Protein AF-A0A2C6E993-F1 (afdb_monomer)

Foldseek 3Di:
DDQPDQDDDDPQFQLLQSLLVSCVNRPHQKPVVPADPQLSQQSQVLHHSPPVNSCVRRHDDDDDDADDALQALGQFASADWAALVCLQPPLTDGPCRRGQLPQADPVVQFGTDQAAPVPRHGADSINLSSNQFGPPPVGRDHGDTHHHDPQSPDSLSSSLLLLQLCLVVVVSLHRYHYPDPPPDVVSSVVSCVCQQDLVNLLVVLLVLQQADAQLDASCLSCLSLVVSLVRRDDDTPNVVCSVCVQVDDHDDHPDHDDDFRKDFQVSCCVQQVHDLVLVQLCCVVVCKDWPDPPGDDRRIIITNRSLSVLLVVQDDDDQWDQLLVCPVVCLLLVHDSSLVSVCVVVVLFRWHAGHGNGPSRRIIGRPVSVNVSSVVSSVVCQAPKDFLVVLCVSQVDDSVVQVVCVVVVLWDDPPPDPDPRITRPNSSSVNSVVRCVVVPPDD

Solvent-accessible surface area (backbone atoms only — not comparable to full-atom values): 24948 Å² total; per-residue (Å²): 132,87,77,92,45,79,71,87,84,58,97,58,48,19,52,49,32,51,45,38,49,32,42,44,66,60,72,46,74,46,53,69,82,79,42,56,70,72,30,51,54,26,30,58,69,79,36,75,47,84,46,66,74,53,35,77,75,47,66,72,96,75,85,74,89,61,72,86,44,102,53,31,81,33,60,47,34,78,64,45,47,42,44,33,68,52,15,61,75,70,38,61,38,54,38,63,47,31,31,72,39,51,52,51,34,86,91,74,60,22,28,42,43,40,50,30,88,90,75,69,49,70,42,59,91,42,38,42,42,44,67,20,22,34,62,48,89,90,66,54,48,70,50,74,74,44,77,54,61,88,81,50,87,41,49,53,48,36,44,36,13,46,52,45,31,40,56,75,66,66,51,84,84,59,73,33,69,36,62,61,95,76,76,43,75,65,40,42,50,52,9,44,58,36,39,66,23,42,68,53,39,47,52,47,53,42,52,52,54,32,68,33,40,60,65,55,27,45,50,64,76,41,42,61,55,56,53,45,66,73,68,50,76,63,95,42,55,21,50,63,48,64,75,47,56,89,76,57,89,67,62,82,44,82,34,84,68,86,63,84,43,75,31,44,46,73,54,44,29,64,61,64,63,34,55,70,69,37,48,52,53,31,41,75,70,60,37,26,47,63,83,54,89,80,64,86,50,88,84,34,46,33,28,51,40,51,47,41,64,58,45,70,72,28,82,63,76,80,84,47,45,46,43,56,78,43,51,65,61,28,61,73,39,75,48,52,54,42,58,51,56,51,28,38,74,71,68,70,40,76,51,20,54,51,67,35,61,34,64,49,58,15,30,24,31,37,67,71,62,48,55,52,45,42,52,53,57,36,61,74,46,49,86,40,76,37,44,51,66,58,41,24,68,73,42,72,41,54,70,68,55,51,54,49,37,30,76,69,67,60,40,47,58,45,92,91,50,93,52,83,62,36,27,35,41,56,32,42,51,52,52,24,55,61,50,42,68,74,63,75,63,88,130

pLDDT: mean 86.46, std 10.72, range [33.06, 96.88]

Secondary structure (DSSP, 8-state):
---S--PPPPTTB-HHHHHHHHHHHTT-S-GGGT--HHHHHHHHTT---S-HHHHHHH-----PPPPPBTTBS-----S--B-HHHHHHH---BGGGGSTT--EETTTTEEPBSB-TTT-PBP-SSGGGGGTB-SSTTT-PBP-PEEPPTT-SSHHHHHHHHHHHHHHTTGGG--BSS--TT--HHHHHHHHHHHT-HHHHHHHHHHHHHHSBTTS-HHHHTHHHHHHHHH--S--THHHHHHTTTTS-PPPP-B-PPPP-EEEHHHHHHHHT--HHHHHHHHHTTSSEES-SS---TT-EEE-HHHHHHHTT----SS-EEGGGGHHHHHHTT--HHHHHHHHHTTSS-EEE---SSHHHHEEE-HHHHHHHHHHHHHHTTT-EEEHHHHHHHH---HHHHHHHHHTTSSPPPTT---TTEEEHHHHHHHHHHHHHHTT---

Sequence (443 aa):
MKFAVIPTVFSNESVIGHTLRLLKRNGFKHITHVLKQPEITRLIKWQKSKVDTLDNLTFKKAVTPQTPFPFWEKSLLTTVQVCPQCMEKNGYFHEEWQKPFIKHCEKHQCMLVSECLSCGEKLKFDIQLLANQCTNPKCGKSLSSKPLIVGLNDEERVFDCYLAAYVLNDLCESSAKYPSESINHNDLYIGLEFLGCEQKARAWLNKLVRNSNKYIPLNIVLANVLTLTKYLKCDWPALVVFKNMYEFEYPSTTNDLFKPIWLTIDKATSLLAIDLTGLELLLASKLVLSKTRNGLNNRSVINVSPIFEMLKQSSQIENMEPLAVFKQTMLYNDICIADILIGVLDGKLNVGYVTDNDLLSSLFVKPKQFKSFCSQIFGNKRDEVISIQKASQLTGLSHNSLMKLRKQGKLRIPAWTYNTGQVVYEDVLRIRVEHAFQLNLEF

Structure (mmCIF, N/CA/C/O backbone):
data_AF-A0A2C6E993-F1
#
_entry.id   AF-A0A2C6E993-F1
#
loop_
_atom_site.group_PDB
_atom_site.id
_atom_site.type_symbol
_atom_site.label_atom_id
_atom_site.label_alt_id
_atom_site.label_comp_id
_atom_site.label_asym_id
_atom_site.label_entity_id
_atom_site.label_seq_id
_atom_site.pdbx_PDB_ins_code
_atom_site.Cartn_x
_atom_site.Cartn_y
_atom_site.Cartn_z
_atom_site.occupancy
_atom_site.B_iso_or_equiv
_atom_site.auth_seq_id
_atom_site.auth_comp_id
_atom_site.auth_asym_id
_atom_site.auth_atom_id
_atom_site.pdbx_PDB_model_num
ATOM 1 N N . MET A 1 1 ? 9.403 -18.823 -39.759 1.00 68.56 1 MET A N 1
ATOM 2 C CA . MET A 1 1 ? 10.569 -17.917 -39.662 1.00 68.56 1 MET A CA 1
ATOM 3 C C . MET A 1 1 ? 11.810 -18.764 -39.391 1.00 68.56 1 MET A C 1
ATOM 5 O O . MET A 1 1 ? 11.699 -19.694 -38.606 1.00 68.56 1 MET A O 1
ATOM 9 N N . LYS A 1 2 ? 12.949 -18.524 -40.054 1.00 77.94 2 LYS A N 1
ATOM 10 C CA . LYS A 1 2 ? 14.211 -19.242 -39.788 1.00 77.94 2 LYS A CA 1
ATOM 11 C C . LYS A 1 2 ? 15.310 -18.221 -39.498 1.00 77.94 2 LYS A C 1
ATOM 13 O O . LYS A 1 2 ? 15.407 -17.230 -40.214 1.00 77.94 2 LYS A O 1
ATOM 18 N N . PHE A 1 3 ? 16.099 -18.461 -38.455 1.00 85.56 3 PHE A N 1
ATOM 19 C CA . PHE A 1 3 ? 17.246 -17.632 -38.086 1.00 85.56 3 PHE A CA 1
ATOM 20 C C . PHE A 1 3 ? 18.522 -18.363 -38.497 1.00 85.56 3 PHE A C 1
ATOM 22 O O . PHE A 1 3 ? 18.743 -19.488 -38.059 1.00 85.56 3 PHE A O 1
ATOM 29 N N . ALA A 1 4 ? 19.327 -17.747 -39.361 1.00 87.50 4 ALA A N 1
ATOM 30 C CA . ALA A 1 4 ? 20.564 -18.332 -39.872 1.00 87.50 4 ALA A CA 1
ATOM 31 C C . ALA A 1 4 ? 21.709 -18.236 -38.854 1.00 87.50 4 ALA A C 1
ATOM 33 O O . ALA A 1 4 ? 22.572 -19.107 -38.804 1.00 87.50 4 ALA A O 1
ATOM 34 N N . VAL A 1 5 ? 21.705 -17.185 -38.030 1.00 90.44 5 VAL A N 1
ATOM 35 C CA . VAL A 1 5 ? 22.740 -16.933 -37.022 1.00 90.44 5 VAL A CA 1
ATOM 36 C C . VAL A 1 5 ? 22.097 -16.868 -35.645 1.00 90.44 5 VAL A C 1
ATOM 38 O O . VAL A 1 5 ? 21.206 -16.052 -35.419 1.00 90.44 5 VAL A O 1
ATOM 41 N N . ILE A 1 6 ? 22.570 -17.692 -34.712 1.00 90.81 6 ILE A N 1
ATOM 42 C CA . ILE A 1 6 ? 22.106 -17.707 -33.319 1.00 90.81 6 ILE A CA 1
ATOM 43 C C . ILE A 1 6 ? 23.248 -17.170 -32.444 1.00 90.81 6 ILE A C 1
ATOM 45 O O . ILE A 1 6 ? 24.306 -17.799 -32.386 1.00 90.81 6 ILE A O 1
ATOM 49 N N . PRO A 1 7 ? 23.102 -15.993 -31.805 1.00 91.12 7 PRO A N 1
ATOM 50 C CA . PRO A 1 7 ? 24.141 -15.459 -30.936 1.00 91.12 7 PRO A CA 1
ATOM 51 C C . PRO A 1 7 ? 24.271 -16.293 -29.659 1.00 91.12 7 PRO A C 1
ATOM 53 O O . PRO A 1 7 ? 23.304 -16.873 -29.173 1.00 91.12 7 PRO A O 1
ATOM 56 N N . THR A 1 8 ? 25.463 -16.297 -29.066 1.00 89.50 8 THR A N 1
ATOM 57 C CA . THR A 1 8 ? 25.669 -16.866 -27.733 1.00 89.50 8 THR A CA 1
ATOM 58 C C . THR A 1 8 ? 24.914 -16.051 -26.678 1.00 89.50 8 THR A C 1
ATOM 60 O O . THR A 1 8 ? 24.920 -14.811 -26.699 1.00 89.50 8 THR A O 1
ATOM 63 N N . VAL A 1 9 ? 24.247 -16.764 -25.769 1.00 87.69 9 VAL A N 1
ATOM 64 C CA . VAL A 1 9 ? 23.510 -16.198 -24.629 1.00 87.69 9 VAL A CA 1
ATOM 65 C C . VAL A 1 9 ? 24.506 -15.835 -23.530 1.00 87.69 9 VAL A C 1
ATOM 67 O O . VAL A 1 9 ? 25.331 -16.674 -23.163 1.00 87.69 9 VAL A O 1
ATOM 70 N N . PHE A 1 10 ? 24.423 -14.620 -22.986 1.00 89.00 10 PHE A N 1
ATOM 71 C CA . PHE A 1 10 ? 25.166 -14.277 -21.768 1.00 89.00 10 PHE A CA 1
ATOM 72 C C . PHE A 1 10 ? 24.365 -14.666 -20.520 1.00 89.00 10 PHE A C 1
ATOM 74 O O . PHE A 1 10 ? 23.137 -14.626 -20.528 1.00 89.00 10 PHE A O 1
ATOM 81 N N . SER A 1 11 ? 25.047 -15.035 -19.435 1.00 88.06 11 SER A N 1
ATOM 82 C CA . SER A 1 11 ? 24.403 -15.541 -18.210 1.00 88.06 11 SER A CA 1
ATOM 83 C C . SER A 1 11 ? 23.460 -14.542 -17.534 1.00 88.06 11 SER A C 1
ATOM 85 O O . SER A 1 11 ? 22.516 -14.952 -16.872 1.00 88.06 11 SER A O 1
ATOM 87 N N . ASN A 1 12 ? 23.705 -13.246 -17.708 1.00 89.69 12 ASN A N 1
ATOM 88 C CA . ASN A 1 12 ? 22.942 -12.139 -17.135 1.00 89.69 12 ASN A CA 1
ATOM 89 C C . ASN A 1 12 ? 22.122 -11.373 -18.190 1.00 89.69 12 ASN A C 1
ATOM 91 O O . ASN A 1 12 ? 21.697 -10.249 -17.931 1.00 89.69 12 ASN A O 1
ATOM 95 N N . GLU A 1 13 ? 21.950 -11.917 -19.396 1.00 90.88 13 GLU A N 1
ATOM 96 C CA . GLU A 1 13 ? 21.232 -11.254 -20.486 1.00 90.88 13 GLU A CA 1
ATOM 97 C C . GLU A 1 13 ? 19.714 -11.442 -20.372 1.00 90.88 13 GLU A C 1
ATOM 99 O O . GLU A 1 13 ? 19.217 -12.550 -20.195 1.00 90.88 13 GLU A O 1
ATOM 104 N N . SER A 1 14 ? 18.965 -10.351 -20.537 1.00 90.75 14 SER A N 1
ATOM 105 C CA . SER A 1 14 ? 17.498 -10.390 -20.573 1.00 90.75 14 SER A CA 1
ATOM 106 C C . SER A 1 14 ? 16.968 -11.112 -21.818 1.00 90.75 14 SER A C 1
ATOM 108 O O . SER A 1 14 ? 17.538 -11.009 -22.907 1.00 90.75 14 SER A O 1
ATOM 110 N N . VAL A 1 15 ? 15.793 -11.742 -21.709 1.00 91.31 15 VAL A N 1
ATOM 111 C CA . VAL A 1 15 ? 15.107 -12.393 -22.846 1.00 91.31 15 VAL A CA 1
ATOM 112 C C . VAL A 1 15 ? 14.881 -11.423 -24.015 1.00 91.31 15 VAL A C 1
ATOM 114 O O . VAL A 1 15 ? 15.115 -11.766 -25.180 1.00 91.31 15 VAL A O 1
ATOM 117 N N . ILE A 1 16 ? 14.449 -10.191 -23.722 1.00 92.81 16 ILE A N 1
ATOM 118 C CA . ILE A 1 16 ? 14.251 -9.158 -24.747 1.00 92.81 16 ILE A CA 1
ATOM 119 C C . ILE A 1 16 ? 15.588 -8.708 -25.356 1.00 92.81 16 ILE A C 1
ATOM 121 O O . ILE A 1 16 ? 15.677 -8.556 -26.571 1.00 92.81 16 ILE A O 1
ATOM 125 N N . GLY A 1 17 ? 16.652 -8.587 -24.557 1.00 93.94 1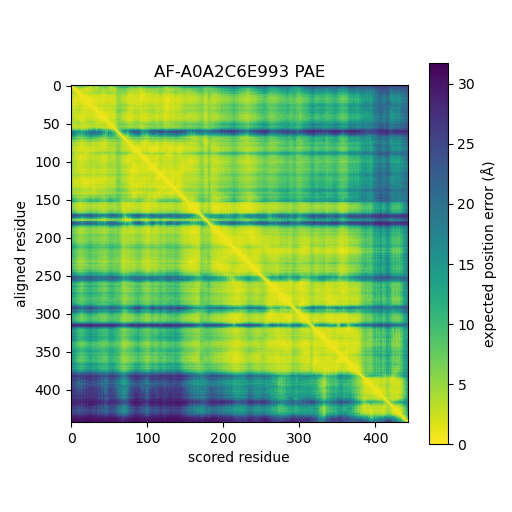7 GLY A N 1
ATOM 126 C CA . GLY A 1 17 ? 18.005 -8.282 -25.028 1.00 93.94 17 GLY A CA 1
ATOM 127 C C . GLY A 1 17 ? 18.559 -9.331 -25.984 1.00 93.94 17 GLY A C 1
ATOM 128 O O . GLY A 1 17 ? 19.023 -8.993 -27.076 1.00 93.94 17 GLY A O 1
ATOM 129 N N . HIS A 1 18 ? 18.430 -10.603 -25.606 1.00 93.75 18 HIS A N 1
ATOM 130 C CA . HIS A 1 18 ? 18.843 -11.722 -26.441 1.00 93.75 18 HIS A CA 1
ATOM 131 C C . HIS A 1 18 ? 18.059 -11.754 -27.759 1.00 93.75 18 HIS A C 1
ATOM 133 O O . HIS A 1 18 ? 18.640 -11.912 -28.834 1.00 93.75 18 HIS A O 1
ATOM 139 N N . THR A 1 19 ? 16.746 -11.502 -27.691 1.00 94.38 19 THR A N 1
ATOM 140 C CA . THR A 1 19 ? 15.888 -11.362 -28.877 1.00 94.38 19 THR A CA 1
ATOM 141 C C . THR A 1 19 ? 16.405 -10.259 -29.802 1.00 94.38 19 THR A C 1
ATOM 143 O O . THR A 1 19 ? 16.597 -10.502 -30.990 1.00 94.38 19 THR A O 1
ATOM 146 N N . LEU A 1 20 ? 16.708 -9.065 -29.281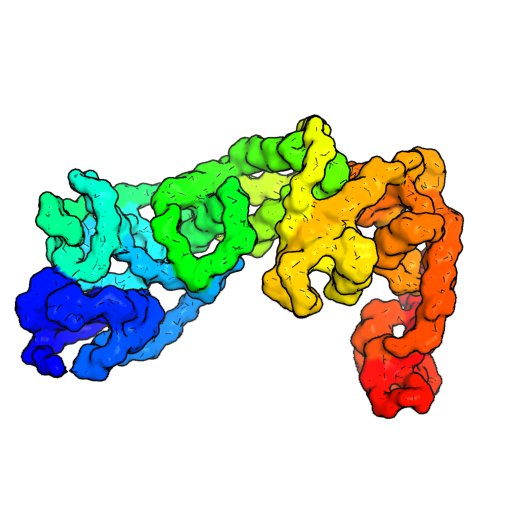 1.00 95.56 20 LEU A N 1
ATOM 147 C CA . LEU A 1 20 ? 17.242 -7.963 -30.090 1.00 95.56 20 LEU A CA 1
ATOM 148 C C . LEU A 1 20 ? 18.570 -8.334 -30.768 1.00 95.56 20 LEU A C 1
ATOM 150 O O . LEU A 1 20 ? 18.757 -8.030 -31.948 1.00 95.56 20 LEU A O 1
ATOM 154 N N . ARG A 1 21 ? 19.484 -9.019 -30.064 1.00 95.31 21 ARG A N 1
ATOM 155 C CA . ARG A 1 21 ? 20.759 -9.478 -30.647 1.00 95.31 21 ARG A CA 1
ATOM 156 C C . ARG A 1 21 ? 20.551 -10.527 -31.730 1.00 95.31 21 ARG A C 1
ATOM 158 O O . ARG A 1 21 ? 21.212 -10.446 -32.766 1.00 95.31 21 ARG A O 1
ATOM 165 N N . LEU A 1 22 ? 19.633 -11.469 -31.520 1.00 95.00 22 LEU A N 1
ATOM 166 C CA . LEU A 1 22 ? 19.253 -12.463 -32.521 1.00 95.00 22 LEU A CA 1
ATOM 167 C C . LEU A 1 22 ? 18.735 -11.773 -33.786 1.00 95.00 22 LEU A C 1
ATOM 169 O O . LEU A 1 22 ? 19.226 -12.050 -34.879 1.00 95.00 22 LEU A O 1
ATOM 173 N N . LEU A 1 23 ? 17.810 -10.819 -33.650 1.00 95.00 23 LEU A N 1
ATOM 174 C CA . LEU A 1 23 ? 17.273 -10.081 -34.794 1.00 95.00 23 LEU A CA 1
ATOM 175 C C . LEU A 1 23 ? 18.363 -9.268 -35.514 1.00 95.00 23 LEU A C 1
ATOM 177 O O . LEU A 1 23 ? 18.495 -9.368 -36.734 1.00 95.00 23 LEU A O 1
ATOM 181 N N . LYS A 1 24 ? 19.208 -8.542 -34.771 1.00 95.19 24 LYS A N 1
ATOM 182 C CA . LYS A 1 24 ? 20.329 -7.766 -35.332 1.00 95.19 24 LYS A CA 1
ATOM 183 C C . LYS A 1 24 ? 21.285 -8.644 -36.143 1.00 95.19 24 LYS A C 1
ATOM 185 O O . LYS A 1 24 ? 21.674 -8.280 -37.248 1.00 95.19 24 LYS A O 1
ATOM 190 N N . ARG A 1 25 ? 21.654 -9.818 -35.616 1.00 94.69 25 ARG A N 1
ATOM 191 C CA . ARG A 1 25 ? 22.563 -10.771 -36.284 1.00 94.69 25 ARG A CA 1
ATOM 192 C C . ARG A 1 25 ? 21.974 -11.390 -37.549 1.00 94.69 25 ARG A C 1
ATOM 194 O O . ARG A 1 25 ? 22.737 -11.833 -38.398 1.00 94.69 25 ARG A O 1
ATOM 201 N N . ASN A 1 26 ? 20.652 -11.381 -37.688 1.00 94.62 26 ASN A N 1
ATOM 202 C CA . ASN A 1 26 ? 19.947 -11.844 -38.881 1.00 94.62 26 ASN A CA 1
ATOM 203 C C . ASN A 1 26 ? 19.527 -10.686 -39.810 1.00 94.62 26 ASN A C 1
ATOM 205 O O . ASN A 1 26 ? 18.666 -10.868 -40.664 1.00 94.62 26 ASN A O 1
ATOM 209 N N . GLY A 1 27 ? 20.129 -9.498 -39.659 1.00 94.38 27 GLY A N 1
ATOM 210 C CA . GLY A 1 27 ? 19.990 -8.385 -40.606 1.00 94.38 27 GLY A CA 1
ATOM 211 C C . GLY A 1 27 ? 18.765 -7.489 -40.401 1.00 94.38 27 GLY A C 1
ATOM 212 O O . GLY A 1 27 ? 18.544 -6.568 -41.189 1.00 94.38 27 GLY A O 1
ATOM 213 N N . PHE A 1 28 ? 17.973 -7.703 -39.349 1.00 94.69 28 PHE A N 1
ATOM 214 C CA . PHE A 1 28 ? 16.845 -6.823 -39.048 1.00 94.69 28 PHE A CA 1
ATOM 215 C C . PHE A 1 28 ? 17.328 -5.496 -38.444 1.00 94.69 28 PHE A C 1
ATOM 217 O O . PHE A 1 28 ? 18.226 -5.470 -37.603 1.00 94.69 28 PHE A O 1
ATOM 224 N N . LYS A 1 29 ? 16.708 -4.385 -38.866 1.00 91.94 29 LYS A N 1
ATOM 225 C CA . LYS A 1 29 ? 17.006 -3.029 -38.361 1.00 91.94 29 LYS A CA 1
ATOM 226 C C . LYS A 1 29 ? 16.151 -2.618 -37.165 1.00 91.94 29 LYS A C 1
ATOM 228 O O . LYS A 1 29 ? 16.607 -1.818 -36.358 1.00 91.94 29 LYS A O 1
ATOM 233 N N . HIS A 1 30 ? 14.939 -3.159 -37.068 1.00 93.88 30 HIS A N 1
ATOM 234 C CA . HIS A 1 30 ? 14.008 -2.891 -35.978 1.00 93.88 30 HIS A CA 1
ATOM 235 C C . HIS A 1 30 ? 13.368 -4.185 -35.490 1.00 93.88 30 HIS A C 1
ATOM 237 O O . HIS A 1 30 ? 13.096 -5.084 -36.290 1.00 93.88 30 HIS A O 1
ATOM 243 N N . ILE A 1 31 ? 13.060 -4.262 -34.195 1.00 94.50 31 ILE A N 1
ATOM 244 C CA . ILE A 1 31 ? 12.304 -5.391 -33.629 1.00 94.50 31 ILE A CA 1
ATOM 245 C C . ILE A 1 31 ? 10.915 -5.526 -34.270 1.00 94.50 31 ILE A C 1
ATOM 247 O O . ILE A 1 31 ? 10.427 -6.634 -34.494 1.00 94.50 31 ILE A O 1
ATOM 251 N N . THR A 1 32 ? 10.307 -4.397 -34.633 1.00 94.38 32 THR A N 1
ATOM 252 C CA . THR A 1 32 ? 8.964 -4.321 -35.221 1.00 94.38 32 THR A CA 1
ATOM 253 C C . THR A 1 32 ? 8.887 -4.851 -36.649 1.00 94.38 32 THR A C 1
ATOM 255 O O . THR A 1 32 ? 7.791 -5.100 -37.139 1.00 94.38 32 THR A O 1
ATOM 258 N N . HIS A 1 33 ? 10.027 -5.079 -37.313 1.00 93.06 33 HIS A N 1
ATOM 259 C CA . HIS A 1 33 ? 10.059 -5.781 -38.601 1.00 93.06 33 HIS A CA 1
ATOM 260 C C . HIS A 1 33 ? 9.681 -7.260 -38.472 1.00 93.06 33 HIS A C 1
ATOM 262 O O . HIS A 1 33 ? 9.349 -7.896 -39.468 1.00 93.06 33 HIS A O 1
ATOM 268 N N . VAL A 1 34 ? 9.771 -7.812 -37.260 1.00 91.19 34 VAL A N 1
ATOM 269 C CA . VAL A 1 34 ? 9.523 -9.227 -36.980 1.00 91.19 34 VAL A CA 1
ATOM 270 C C . VAL A 1 34 ? 8.356 -9.410 -36.021 1.00 91.19 34 VAL A C 1
ATOM 272 O O . VAL A 1 34 ? 7.532 -10.293 -36.239 1.00 91.19 34 VAL A O 1
ATOM 275 N N . LEU A 1 35 ? 8.301 -8.605 -34.959 1.00 93.88 35 LEU A N 1
ATOM 276 C CA . LEU A 1 35 ? 7.354 -8.780 -33.862 1.00 93.88 35 LEU A CA 1
ATOM 277 C C . LEU A 1 35 ? 6.367 -7.620 -33.775 1.00 93.88 35 LEU A C 1
ATOM 279 O O . LEU A 1 35 ? 6.735 -6.448 -33.842 1.00 93.88 35 LEU A O 1
ATOM 283 N N . LYS A 1 36 ? 5.099 -7.942 -33.537 1.00 94.44 36 LYS A N 1
ATOM 284 C CA . LYS A 1 36 ? 4.054 -6.965 -33.221 1.00 94.44 36 LYS A CA 1
ATOM 285 C C . LYS A 1 36 ? 4.166 -6.529 -31.759 1.00 94.44 36 LYS A C 1
ATOM 287 O O . LYS A 1 36 ? 4.642 -7.268 -30.899 1.00 94.44 36 LYS A O 1
ATOM 292 N N . GLN A 1 37 ? 3.634 -5.351 -31.436 1.00 93.38 37 GLN A N 1
ATOM 293 C CA . GLN A 1 37 ? 3.688 -4.810 -30.069 1.00 93.38 37 GLN A CA 1
ATOM 294 C C . GLN A 1 37 ? 3.175 -5.752 -28.959 1.00 93.38 37 GLN A C 1
ATOM 296 O O . GLN A 1 37 ? 3.811 -5.814 -27.903 1.00 93.38 37 GLN A O 1
ATOM 301 N N . PRO A 1 38 ? 2.095 -6.539 -29.153 1.00 94.06 38 PRO A N 1
ATOM 302 C CA . PRO A 1 38 ? 1.668 -7.514 -28.149 1.00 94.06 38 PRO A CA 1
ATOM 303 C C . PRO A 1 38 ? 2.711 -8.606 -27.873 1.00 94.06 38 PRO A C 1
ATOM 305 O O . PRO A 1 38 ? 2.856 -9.038 -26.732 1.00 94.06 38 PRO A O 1
ATOM 308 N N . GLU A 1 39 ? 3.452 -9.040 -28.892 1.00 94.31 39 GLU A N 1
ATOM 309 C CA . GLU A 1 39 ? 4.490 -10.074 -28.786 1.00 94.31 39 GLU A CA 1
ATOM 310 C C . GLU A 1 39 ? 5.719 -9.514 -28.060 1.00 94.31 39 GLU A C 1
ATOM 312 O O . GLU A 1 39 ? 6.221 -10.134 -27.122 1.00 94.31 39 GLU A O 1
ATOM 317 N N . ILE A 1 40 ? 6.122 -8.285 -28.403 1.00 93.56 40 ILE A N 1
ATOM 318 C CA . ILE A 1 40 ? 7.188 -7.542 -27.714 1.00 93.56 40 ILE A CA 1
ATOM 319 C C . ILE A 1 40 ? 6.838 -7.366 -26.230 1.00 93.56 40 ILE A C 1
ATOM 321 O O . ILE A 1 40 ? 7.635 -7.687 -25.350 1.00 93.56 40 ILE A O 1
ATOM 325 N N . THR A 1 41 ? 5.612 -6.928 -25.936 1.00 92.19 41 THR A N 1
ATOM 326 C CA . THR A 1 41 ? 5.123 -6.736 -24.562 1.00 92.19 41 THR A CA 1
ATOM 327 C C . THR A 1 41 ? 5.168 -8.033 -23.753 1.00 92.19 41 THR A C 1
ATOM 329 O O . THR A 1 41 ? 5.458 -8.005 -22.557 1.00 92.19 41 THR A O 1
ATOM 332 N N . ARG A 1 42 ? 4.885 -9.181 -24.381 1.00 91.94 42 ARG A N 1
ATOM 333 C CA . ARG A 1 42 ? 4.982 -10.492 -23.725 1.00 91.94 42 ARG A CA 1
ATOM 334 C C . ARG A 1 42 ? 6.427 -10.831 -23.378 1.00 91.94 42 ARG A C 1
ATOM 336 O O . ARG A 1 42 ? 6.675 -11.189 -22.230 1.00 91.94 42 ARG A O 1
ATOM 343 N N . LEU A 1 43 ? 7.363 -10.634 -24.306 1.00 91.38 43 LEU A N 1
ATOM 344 C CA . LEU A 1 43 ? 8.790 -10.865 -24.055 1.00 91.38 43 LEU A CA 1
ATOM 345 C C . LEU A 1 43 ? 9.321 -9.990 -22.914 1.00 91.38 43 LEU A C 1
ATOM 347 O O . LEU A 1 43 ? 9.970 -10.501 -22.004 1.00 91.38 43 LEU A O 1
ATOM 351 N N . ILE A 1 44 ? 8.970 -8.699 -22.905 1.00 90.88 44 ILE A N 1
ATOM 352 C CA . ILE A 1 44 ? 9.313 -7.769 -21.816 1.00 90.88 44 ILE A CA 1
ATOM 353 C C . ILE A 1 44 ? 8.784 -8.284 -20.470 1.00 90.88 44 ILE A C 1
ATOM 355 O O . ILE A 1 44 ? 9.477 -8.200 -19.461 1.00 90.88 44 ILE A O 1
ATOM 359 N N . LYS A 1 45 ? 7.575 -8.863 -20.458 1.00 88.81 45 LYS A N 1
ATOM 360 C CA . LYS A 1 45 ? 6.915 -9.435 -19.271 1.00 88.81 45 LYS A CA 1
ATOM 361 C C . LYS A 1 45 ? 7.383 -10.851 -18.910 1.00 88.81 45 LYS A C 1
ATOM 363 O O . LYS A 1 45 ? 6.706 -11.514 -18.121 1.00 88.81 45 LYS A O 1
ATOM 368 N N . TRP A 1 46 ? 8.483 -11.317 -19.502 1.00 87.25 46 TRP A N 1
ATOM 369 C CA . TRP A 1 46 ? 9.028 -12.671 -19.343 1.00 87.25 46 TRP A CA 1
ATOM 370 C C . TRP A 1 46 ? 8.014 -13.764 -19.693 1.00 87.25 46 TRP A C 1
ATOM 372 O O . TRP A 1 46 ? 7.873 -14.784 -19.020 1.00 87.25 46 TRP A O 1
ATOM 382 N N . GLN A 1 47 ? 7.269 -13.538 -20.771 1.00 89.12 47 GLN A N 1
ATOM 383 C CA . GLN A 1 47 ? 6.326 -14.490 -21.340 1.00 89.12 47 GLN A CA 1
ATOM 384 C C . GLN A 1 47 ? 6.750 -14.842 -22.761 1.00 89.12 47 GLN A C 1
ATOM 386 O O . GLN A 1 47 ? 7.229 -13.992 -23.508 1.00 89.12 47 GLN A O 1
ATOM 391 N N . LYS A 1 48 ? 6.488 -16.090 -23.154 1.00 90.06 48 LYS A N 1
ATOM 392 C CA . LYS A 1 48 ? 6.618 -16.553 -24.539 1.00 90.06 48 LYS A CA 1
ATOM 393 C C . LYS A 1 48 ? 5.901 -15.608 -25.504 1.00 90.06 48 LYS A C 1
ATOM 395 O O . LYS A 1 48 ? 4.733 -15.273 -25.264 1.00 90.06 48 LYS A O 1
ATOM 400 N N . SER A 1 49 ? 6.571 -15.211 -26.580 1.00 88.50 49 SER A N 1
ATOM 401 C CA . SER A 1 49 ? 6.060 -14.299 -27.609 1.00 88.50 49 SER A CA 1
ATOM 402 C C . SER A 1 49 ? 4.853 -14.854 -28.368 1.00 88.50 49 SER A C 1
ATOM 404 O O . SER A 1 49 ? 4.052 -14.054 -28.842 1.00 88.50 49 SER A O 1
ATOM 406 N N . LYS A 1 50 ? 4.664 -16.187 -28.383 1.00 88.62 50 LYS A N 1
ATOM 407 C CA . LYS A 1 50 ? 3.755 -16.950 -29.270 1.00 88.62 50 LYS A CA 1
ATOM 408 C C . LYS A 1 50 ? 4.301 -17.152 -30.687 1.00 88.62 50 LYS A C 1
ATOM 410 O O . LYS A 1 50 ? 3.565 -17.583 -31.570 1.00 88.62 50 LYS A O 1
ATOM 415 N N . VAL A 1 51 ? 5.580 -16.862 -30.901 1.00 88.50 51 VAL A N 1
ATOM 416 C CA . VAL A 1 51 ? 6.298 -17.211 -32.125 1.00 88.50 51 VAL A CA 1
ATOM 417 C C . VAL A 1 51 ? 7.218 -18.378 -31.781 1.00 88.50 51 VAL A C 1
ATOM 419 O O . VAL A 1 51 ? 8.331 -18.170 -31.306 1.00 88.50 51 VAL A O 1
ATOM 422 N N . ASP A 1 52 ? 6.758 -19.610 -32.008 1.00 86.56 52 ASP A N 1
ATOM 423 C CA . ASP A 1 52 ? 7.430 -20.829 -31.520 1.00 86.56 52 ASP A CA 1
ATOM 424 C C . ASP A 1 52 ? 8.906 -20.915 -31.931 1.00 86.56 52 ASP A C 1
ATOM 426 O O . ASP A 1 52 ? 9.772 -21.258 -31.127 1.00 86.56 52 ASP A O 1
ATOM 430 N N . THR A 1 53 ? 9.224 -20.530 -33.171 1.00 85.81 53 THR A N 1
ATOM 431 C CA . THR A 1 53 ? 10.605 -20.528 -33.678 1.00 85.81 53 THR A CA 1
ATOM 432 C C . THR A 1 53 ? 11.518 -19.564 -32.925 1.00 85.81 53 THR A C 1
ATOM 434 O O . THR A 1 53 ? 12.716 -19.806 -32.849 1.00 85.81 53 THR A O 1
ATOM 437 N N . LE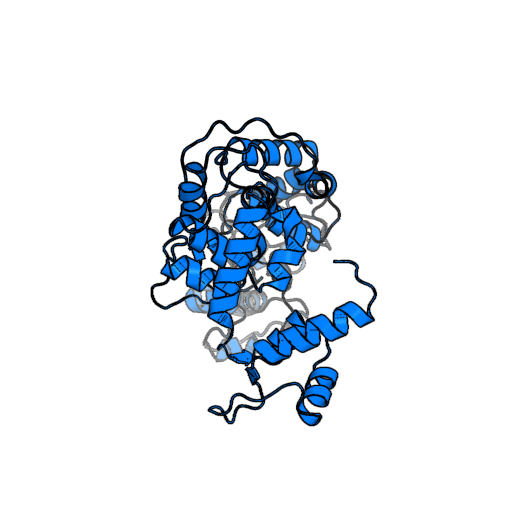U A 1 54 ? 10.972 -18.465 -32.399 1.00 87.31 54 LEU A N 1
ATOM 438 C CA . LEU A 1 54 ? 11.710 -17.512 -31.575 1.00 87.31 54 LEU A CA 1
ATOM 439 C C . LEU A 1 54 ? 11.787 -18.002 -30.127 1.00 87.31 54 LEU A C 1
ATOM 441 O O . LEU A 1 54 ? 12.870 -18.030 -29.549 1.00 87.31 54 LEU A O 1
ATOM 445 N N . ASP A 1 55 ? 10.654 -18.421 -29.563 1.00 87.12 55 ASP A N 1
ATOM 446 C CA . ASP A 1 55 ? 10.550 -18.826 -28.159 1.00 87.12 55 ASP A CA 1
ATOM 447 C C . ASP A 1 55 ? 11.467 -20.017 -27.835 1.00 87.12 55 ASP A C 1
ATOM 449 O O . ASP A 1 55 ? 12.056 -20.058 -26.757 1.00 87.12 55 ASP A O 1
ATOM 453 N N . ASN A 1 56 ? 11.658 -20.942 -28.781 1.00 85.94 56 ASN A N 1
ATOM 454 C CA . ASN A 1 56 ? 12.583 -22.070 -28.631 1.00 85.94 56 ASN A CA 1
ATOM 455 C C . ASN A 1 56 ? 14.064 -21.653 -28.564 1.00 85.94 56 ASN A C 1
ATOM 457 O O . ASN A 1 56 ? 14.884 -22.410 -28.051 1.00 85.94 56 ASN A O 1
ATOM 461 N N . LEU A 1 57 ? 14.415 -20.473 -29.083 1.00 84.00 57 LEU A N 1
ATOM 462 C CA . LEU A 1 57 ? 15.789 -19.965 -29.104 1.00 84.00 57 LEU A CA 1
ATOM 463 C C . LEU A 1 57 ? 16.081 -19.026 -27.933 1.00 84.00 57 LEU A C 1
ATOM 465 O O . LEU A 1 57 ? 17.200 -19.009 -27.428 1.00 84.00 57 LEU A O 1
ATOM 469 N N . THR A 1 58 ? 15.094 -18.234 -27.513 1.00 78.62 58 THR A N 1
ATOM 470 C CA . THR A 1 58 ? 15.311 -17.128 -26.570 1.00 78.62 58 THR A CA 1
ATOM 471 C C . THR A 1 58 ? 14.825 -17.415 -25.155 1.00 78.62 58 THR A C 1
ATOM 473 O O . THR A 1 58 ? 15.301 -16.786 -24.211 1.00 78.62 58 THR A O 1
ATOM 476 N N . PHE A 1 59 ? 13.889 -18.349 -24.971 1.00 74.44 59 PHE A N 1
ATOM 477 C CA . PHE A 1 59 ? 13.212 -18.520 -23.692 1.00 74.44 59 PHE A CA 1
ATOM 478 C C . PHE A 1 59 ? 13.812 -19.668 -22.870 1.00 74.44 59 PHE A C 1
ATOM 480 O O . PHE A 1 59 ? 13.519 -20.841 -23.097 1.00 74.44 59 PHE A O 1
ATOM 487 N N . LYS A 1 60 ? 14.590 -19.329 -21.836 1.00 67.88 60 LYS A N 1
ATOM 488 C CA . LYS A 1 60 ? 14.924 -20.238 -20.727 1.00 67.88 60 LYS A CA 1
ATOM 489 C C . LYS A 1 60 ? 14.232 -19.727 -19.465 1.00 67.88 60 LYS A C 1
ATOM 491 O O . LYS A 1 60 ? 14.330 -18.549 -19.141 1.00 67.88 60 LYS A O 1
ATOM 496 N N . LYS A 1 61 ? 13.481 -20.590 -18.773 1.00 54.19 61 LYS A N 1
ATOM 497 C CA . LYS A 1 61 ? 12.710 -20.205 -17.580 1.00 54.19 61 LYS A CA 1
ATOM 498 C C . LYS A 1 61 ? 13.658 -20.002 -16.392 1.00 54.19 61 LYS A C 1
ATOM 500 O O . LYS A 1 61 ? 13.891 -20.941 -15.641 1.00 54.19 61 LYS A O 1
ATOM 505 N N . ALA A 1 62 ? 14.173 -18.791 -16.210 1.00 55.69 62 ALA A N 1
ATOM 506 C CA . ALA A 1 62 ? 14.723 -18.359 -14.931 1.00 55.69 62 ALA A CA 1
ATOM 507 C C . ALA A 1 62 ? 13.590 -17.706 -14.126 1.00 55.69 62 ALA A C 1
ATOM 509 O O . ALA A 1 62 ? 12.970 -16.741 -14.570 1.00 55.69 62 ALA A O 1
ATOM 510 N N . VAL A 1 63 ? 13.242 -18.288 -12.977 1.00 55.84 63 VAL A N 1
ATOM 511 C CA . VAL A 1 63 ? 12.337 -17.646 -12.016 1.00 55.84 63 VAL A CA 1
ATOM 512 C C . VAL A 1 63 ? 13.221 -16.934 -11.009 1.00 55.84 63 VAL A C 1
ATOM 514 O O . VAL A 1 63 ? 13.690 -17.548 -10.056 1.00 55.84 63 VAL A O 1
ATOM 517 N N . THR A 1 64 ? 13.473 -15.651 -11.235 1.00 57.78 64 THR A N 1
ATOM 518 C CA . THR A 1 64 ? 14.164 -14.823 -10.245 1.00 57.78 64 THR A CA 1
ATOM 519 C C . THR A 1 64 ? 13.139 -14.384 -9.193 1.00 57.78 64 THR A C 1
ATOM 521 O O . THR A 1 64 ? 12.083 -13.861 -9.573 1.00 57.78 64 THR A O 1
ATOM 524 N N . PRO A 1 65 ? 13.392 -14.594 -7.887 1.00 57.62 65 PRO A N 1
ATOM 525 C CA . PRO A 1 65 ? 12.542 -14.058 -6.832 1.00 57.62 65 PRO A CA 1
ATOM 526 C C . PRO A 1 65 ? 12.437 -12.542 -6.996 1.00 57.62 65 PRO A C 1
ATOM 528 O O . PRO A 1 65 ? 13.450 -11.852 -7.104 1.00 57.62 65 PRO A O 1
ATOM 531 N N . GLN A 1 66 ? 11.215 -12.025 -7.055 1.00 66.50 66 GLN A N 1
ATOM 532 C CA . GLN A 1 66 ? 10.988 -10.587 -7.095 1.00 66.50 66 GLN A CA 1
ATOM 533 C C . GLN A 1 66 ? 10.660 -10.096 -5.694 1.00 66.50 66 GLN A C 1
ATOM 535 O O . GLN A 1 66 ? 9.781 -10.648 -5.035 1.00 66.50 66 GLN A O 1
ATOM 540 N N . THR A 1 67 ? 11.349 -9.043 -5.262 1.00 68.19 67 THR A N 1
ATOM 541 C CA . THR A 1 67 ? 11.031 -8.339 -4.022 1.00 68.19 67 THR A CA 1
ATOM 542 C C . THR A 1 67 ? 9.598 -7.812 -4.116 1.00 68.19 67 THR A C 1
ATOM 544 O O . THR A 1 67 ? 9.324 -7.001 -5.010 1.00 68.19 67 THR A O 1
ATOM 547 N N . PRO A 1 68 ? 8.670 -8.263 -3.255 1.00 73.69 68 PRO A N 1
ATOM 548 C CA . PRO A 1 68 ? 7.297 -7.785 -3.288 1.00 73.69 68 PRO A CA 1
ATOM 549 C C . PRO A 1 68 ? 7.271 -6.297 -2.934 1.00 73.69 68 PRO A C 1
ATOM 551 O O . PRO A 1 68 ? 7.936 -5.863 -1.994 1.00 73.69 68 PRO A O 1
ATOM 554 N N . PHE A 1 69 ? 6.510 -5.518 -3.697 1.00 80.19 69 PHE A N 1
ATOM 555 C CA . PHE A 1 69 ? 6.266 -4.106 -3.424 1.00 80.19 69 PHE A CA 1
ATOM 556 C C . PHE A 1 69 ? 4.787 -3.932 -3.067 1.00 80.19 69 PHE A C 1
ATOM 558 O O . PHE A 1 69 ? 3.952 -4.454 -3.807 1.00 80.19 69 PHE A O 1
ATOM 565 N N . PRO A 1 70 ? 4.424 -3.204 -1.993 1.00 75.38 70 PRO A N 1
ATOM 566 C CA . PRO A 1 70 ? 3.034 -3.125 -1.526 1.00 75.38 70 PRO A CA 1
ATOM 567 C C . PRO A 1 70 ? 2.027 -2.641 -2.579 1.00 75.38 70 PRO A C 1
ATOM 569 O O . PRO A 1 70 ? 0.838 -2.934 -2.477 1.00 75.38 70 PRO A O 1
ATOM 572 N N . PHE A 1 71 ? 2.498 -1.912 -3.591 1.00 76.12 71 PHE A N 1
ATOM 573 C CA . PHE A 1 71 ? 1.653 -1.257 -4.586 1.00 76.12 71 PHE A CA 1
ATOM 574 C C . PHE A 1 71 ? 1.734 -1.874 -5.991 1.00 76.12 71 PHE A C 1
ATOM 576 O O . PHE A 1 71 ? 1.018 -1.421 -6.888 1.00 76.12 71 PHE A O 1
ATOM 583 N N . TRP A 1 72 ? 2.566 -2.907 -6.196 1.00 80.62 72 TRP A N 1
ATOM 584 C CA . TRP A 1 72 ? 2.682 -3.608 -7.480 1.00 80.62 72 TRP A CA 1
ATOM 585 C C . TRP A 1 72 ? 2.430 -5.105 -7.332 1.00 80.62 72 TRP A C 1
ATOM 587 O O . TRP A 1 72 ? 3.047 -5.763 -6.501 1.00 80.62 72 TRP A O 1
ATOM 597 N N . GLU A 1 73 ? 1.597 -5.680 -8.206 1.00 79.19 73 GLU A N 1
ATOM 598 C CA . GLU A 1 73 ? 1.453 -7.146 -8.259 1.00 79.19 73 GLU A CA 1
ATOM 599 C C . GLU A 1 73 ? 2.759 -7.831 -8.689 1.00 79.19 73 GLU A C 1
ATOM 601 O O . GLU A 1 73 ? 3.036 -8.965 -8.298 1.00 79.19 73 GLU A O 1
ATOM 606 N N . LYS A 1 74 ? 3.542 -7.163 -9.547 1.00 83.50 74 LYS A N 1
ATOM 607 C CA . LYS A 1 74 ? 4.810 -7.663 -10.083 1.00 83.50 74 LYS A CA 1
ATOM 608 C C . LYS A 1 74 ? 5.855 -6.558 -10.096 1.00 83.50 74 LYS A C 1
ATOM 610 O O . LYS A 1 74 ? 5.649 -5.525 -10.728 1.00 83.50 74 LYS A O 1
ATOM 615 N N . SER A 1 75 ? 7.015 -6.817 -9.504 1.00 85.94 75 SER A N 1
ATOM 616 C CA . SER A 1 75 ? 8.174 -5.916 -9.500 1.00 85.94 75 SER A CA 1
ATOM 617 C C . SER A 1 75 ? 9.036 -6.120 -10.751 1.00 85.94 75 SER A C 1
ATOM 619 O O . SER A 1 75 ? 10.220 -6.443 -10.671 1.00 85.94 75 SER A O 1
ATOM 621 N N . LEU A 1 76 ? 8.423 -5.947 -11.927 1.00 87.50 76 LEU A N 1
ATOM 622 C CA . LEU A 1 76 ? 9.071 -6.072 -13.235 1.00 87.50 76 LEU A CA 1
ATOM 623 C C . LEU A 1 76 ? 8.852 -4.805 -14.056 1.00 87.50 76 LEU A C 1
ATOM 625 O O . LEU A 1 76 ? 7.717 -4.489 -14.411 1.00 87.50 76 LEU A O 1
ATOM 629 N N . LEU A 1 77 ? 9.931 -4.115 -14.407 1.00 88.31 77 LEU A N 1
ATOM 630 C CA . LEU A 1 77 ? 9.879 -2.921 -15.236 1.00 88.31 77 LEU A CA 1
ATOM 631 C C . LEU A 1 77 ? 9.561 -3.287 -16.692 1.00 88.31 77 LEU A C 1
ATOM 633 O O . LEU A 1 77 ? 10.230 -4.120 -17.309 1.00 88.31 77 LEU A O 1
ATOM 637 N N . THR A 1 78 ? 8.536 -2.640 -17.248 1.00 88.94 78 THR A N 1
ATOM 638 C CA . THR A 1 78 ? 8.152 -2.803 -18.658 1.00 88.94 78 THR A CA 1
ATOM 639 C C . THR A 1 78 ? 8.748 -1.743 -19.580 1.00 88.94 78 THR A C 1
ATOM 641 O O . THR A 1 78 ? 8.636 -1.854 -20.799 1.00 88.94 78 THR A O 1
ATOM 644 N N . THR A 1 79 ? 9.367 -0.712 -19.012 1.00 89.69 79 THR A N 1
ATOM 645 C CA . THR A 1 79 ? 10.082 0.342 -19.733 1.00 89.69 79 THR A CA 1
ATOM 646 C C . THR A 1 79 ? 11.574 0.028 -19.820 1.00 89.69 79 THR A C 1
ATOM 648 O O . THR A 1 79 ? 12.100 -0.815 -19.090 1.00 89.69 79 THR A O 1
ATOM 651 N N . VAL A 1 80 ? 12.262 0.689 -20.751 1.00 91.19 80 VAL A N 1
ATOM 652 C CA . VAL A 1 80 ? 13.706 0.531 -20.927 1.00 91.19 80 VAL A CA 1
ATOM 653 C C . VAL A 1 80 ? 14.456 1.341 -19.884 1.00 91.19 80 VAL A C 1
ATOM 655 O O . VAL A 1 80 ? 14.154 2.512 -19.668 1.00 91.19 80 VAL A O 1
ATOM 658 N N . GLN A 1 81 ? 15.507 0.745 -19.333 1.00 93.06 81 GLN A N 1
ATOM 659 C CA . GLN A 1 81 ? 16.624 1.479 -18.757 1.00 93.06 81 GLN A CA 1
ATOM 660 C C . GLN A 1 81 ? 17.936 0.777 -19.119 1.00 93.06 81 GLN A C 1
ATOM 662 O O . GLN A 1 81 ? 17.985 -0.453 -19.164 1.00 93.06 81 GLN A O 1
ATOM 667 N N . VAL A 1 82 ? 18.979 1.545 -19.432 1.00 94.81 82 VAL A N 1
ATOM 668 C CA . VAL A 1 82 ? 20.283 1.007 -19.848 1.00 94.81 82 VAL A CA 1
ATOM 669 C C . VAL A 1 82 ? 21.437 1.807 -19.268 1.00 94.81 82 VAL A C 1
ATOM 671 O O . VAL A 1 82 ? 21.305 2.999 -19.008 1.00 94.81 82 VAL A O 1
ATOM 674 N N . CYS A 1 83 ? 22.597 1.172 -19.123 1.00 95.81 83 CYS A N 1
ATOM 675 C CA . CYS A 1 83 ? 23.855 1.889 -18.947 1.00 95.81 83 CYS A CA 1
ATOM 676 C C . CYS A 1 83 ? 24.473 2.170 -20.326 1.00 95.81 83 CYS A C 1
ATOM 678 O O . CYS A 1 83 ? 24.857 1.207 -20.999 1.00 95.81 83 CYS A O 1
ATOM 680 N N . PRO A 1 84 ? 24.628 3.440 -20.751 1.00 95.88 84 PRO A N 1
ATOM 681 C CA . PRO A 1 84 ? 25.205 3.767 -22.057 1.00 95.88 84 PRO A CA 1
ATOM 682 C C . PRO A 1 84 ? 26.594 3.157 -22.278 1.00 95.88 84 PRO A C 1
ATOM 684 O O . PRO A 1 84 ? 26.871 2.590 -23.331 1.00 95.88 84 PRO A O 1
ATOM 687 N N . GLN A 1 85 ? 27.434 3.161 -21.239 1.00 96.25 85 GLN A N 1
ATOM 688 C CA . GLN A 1 85 ? 28.787 2.604 -21.307 1.00 96.25 85 GLN A CA 1
ATOM 689 C C . GLN A 1 85 ? 28.794 1.071 -21.445 1.00 96.25 85 GLN A C 1
ATOM 691 O O . GLN A 1 85 ? 29.623 0.518 -22.167 1.00 96.25 85 GLN A O 1
ATOM 696 N N . CYS A 1 86 ? 27.870 0.353 -20.790 1.00 95.44 86 CYS A N 1
ATOM 697 C CA . CYS A 1 86 ? 27.705 -1.090 -21.009 1.00 95.44 86 CYS A CA 1
ATOM 698 C C . CYS A 1 86 ? 27.207 -1.388 -22.424 1.00 95.44 86 CYS A C 1
ATOM 700 O O . CYS A 1 86 ? 27.682 -2.343 -23.039 1.00 95.44 86 CYS A O 1
ATOM 702 N N . MET A 1 87 ? 26.263 -0.593 -22.936 1.00 95.19 87 MET A N 1
ATOM 703 C CA . MET A 1 87 ? 25.731 -0.784 -24.286 1.00 95.19 87 MET A CA 1
ATOM 704 C C . MET A 1 87 ? 26.806 -0.561 -25.347 1.00 95.19 87 MET A C 1
ATOM 706 O O . MET A 1 87 ? 26.889 -1.344 -26.286 1.00 95.19 87 MET A O 1
ATOM 710 N N . GLU A 1 88 ? 27.656 0.448 -25.169 1.00 94.38 88 GLU A N 1
ATOM 711 C CA . GLU A 1 88 ? 28.781 0.734 -26.061 1.00 94.38 88 GLU A CA 1
ATOM 712 C C . GLU A 1 88 ? 29.835 -0.384 -26.045 1.00 94.38 88 GLU A C 1
ATOM 714 O O . GLU A 1 88 ? 30.276 -0.828 -27.101 1.00 94.38 88 GLU A O 1
ATOM 719 N N . LYS A 1 89 ? 30.202 -0.885 -24.856 1.00 92.94 89 LYS A N 1
ATOM 720 C CA . LYS A 1 89 ? 31.250 -1.911 -24.703 1.00 92.94 89 LYS A CA 1
ATOM 721 C C . LYS A 1 89 ? 30.795 -3.315 -25.102 1.00 92.94 89 LYS A C 1
ATOM 723 O O . LYS A 1 89 ? 31.540 -4.039 -25.753 1.00 92.94 89 LYS A O 1
ATOM 728 N N . ASN A 1 90 ? 29.595 -3.716 -24.680 1.00 89.75 90 ASN A N 1
ATOM 729 C CA . ASN A 1 90 ? 29.157 -5.115 -24.738 1.00 89.75 90 ASN A CA 1
ATOM 730 C C . ASN A 1 90 ? 27.963 -5.352 -25.674 1.00 89.75 90 ASN A C 1
ATOM 732 O O . ASN A 1 90 ? 27.769 -6.474 -26.145 1.00 89.75 90 ASN A O 1
ATOM 736 N N . GLY A 1 91 ? 27.141 -4.329 -25.928 1.00 91.06 91 GLY A N 1
ATOM 737 C CA . GLY A 1 91 ? 26.022 -4.413 -26.867 1.00 91.06 91 GLY A CA 1
ATOM 738 C C . GLY A 1 91 ? 24.951 -5.453 -26.519 1.00 91.06 91 GLY A C 1
ATOM 739 O O . GLY A 1 91 ? 24.395 -6.059 -27.435 1.00 91.06 91 GLY A O 1
ATOM 740 N N . TYR A 1 92 ? 24.660 -5.682 -25.232 1.00 92.31 92 TYR A N 1
ATOM 741 C CA . TYR A 1 92 ? 23.553 -6.531 -24.763 1.00 92.31 92 TYR A CA 1
ATOM 742 C C . TYR A 1 92 ? 22.861 -5.936 -23.528 1.00 92.31 92 TYR A C 1
ATOM 744 O O . TYR A 1 92 ? 23.438 -5.114 -22.820 1.00 92.31 92 TYR A O 1
ATOM 752 N N . PHE A 1 93 ? 21.622 -6.362 -23.265 1.00 92.38 93 PHE A N 1
ATOM 753 C CA . PHE A 1 93 ? 20.827 -5.877 -22.132 1.00 92.38 93 PHE A CA 1
ATOM 754 C C . PHE A 1 93 ? 20.894 -6.832 -20.955 1.00 92.38 93 PHE A C 1
ATOM 756 O O . PHE A 1 93 ? 20.534 -8.003 -21.098 1.00 92.38 93 PHE A O 1
ATOM 763 N N . HIS A 1 94 ? 21.245 -6.308 -19.788 1.00 92.38 94 HIS A N 1
ATOM 764 C CA . HIS A 1 94 ? 21.220 -7.079 -18.555 1.00 92.38 94 HIS A CA 1
ATOM 765 C C . HIS A 1 94 ? 19.776 -7.335 -18.088 1.00 92.38 94 HIS A C 1
ATOM 767 O O . HIS A 1 94 ? 18.935 -6.437 -18.139 1.00 92.38 94 HIS A O 1
ATOM 773 N N . GLU A 1 95 ? 19.489 -8.544 -17.604 1.00 90.50 95 GLU A N 1
ATOM 774 C CA . GLU A 1 95 ? 18.196 -8.914 -17.003 1.00 90.50 95 GLU A CA 1
ATOM 775 C C . GLU A 1 95 ? 17.872 -8.058 -15.776 1.00 90.50 95 GLU A C 1
ATOM 777 O O . GLU A 1 95 ? 16.739 -7.609 -15.601 1.00 90.50 95 GLU A O 1
ATOM 782 N N . GLU A 1 96 ? 18.886 -7.766 -14.965 1.00 90.69 96 GLU A N 1
ATOM 783 C CA . GLU A 1 96 ? 18.762 -6.998 -13.727 1.00 90.69 96 GLU A CA 1
ATOM 784 C C . GLU A 1 96 ? 18.217 -5.578 -13.960 1.00 90.69 96 GLU A C 1
ATOM 786 O O . GLU A 1 96 ? 17.509 -5.038 -13.117 1.00 90.69 96 GLU A O 1
ATOM 791 N N . TRP A 1 97 ? 18.435 -4.996 -15.143 1.00 91.62 97 TRP A N 1
ATOM 792 C CA . TRP A 1 97 ? 17.901 -3.678 -15.494 1.00 91.62 97 TRP A CA 1
ATOM 793 C C . TRP A 1 97 ? 16.379 -3.682 -15.668 1.00 91.62 97 TRP A C 1
ATOM 795 O O . TRP A 1 97 ? 15.772 -2.619 -15.733 1.00 91.62 97 TRP A O 1
ATOM 805 N N . GLN A 1 98 ? 15.730 -4.848 -15.711 1.00 89.94 98 GLN A N 1
ATOM 806 C CA . GLN A 1 98 ? 14.274 -4.942 -15.620 1.00 89.94 98 GLN A CA 1
ATOM 807 C C . GLN A 1 98 ? 13.765 -4.990 -14.170 1.00 89.94 98 GLN A C 1
ATOM 809 O O . GLN A 1 98 ? 12.552 -4.983 -13.956 1.00 89.94 98 GLN A O 1
ATOM 814 N N . LYS A 1 99 ? 14.645 -5.005 -13.160 1.00 89.56 99 LYS A N 1
ATOM 815 C CA . LYS A 1 99 ? 14.242 -4.800 -11.767 1.00 89.56 99 LYS A CA 1
ATOM 816 C C . LYS A 1 99 ? 14.029 -3.301 -11.517 1.00 89.56 99 LYS A C 1
ATOM 818 O O . LYS A 1 99 ? 14.920 -2.503 -11.808 1.00 89.56 99 LYS A O 1
ATOM 823 N N . PRO A 1 100 ? 12.881 -2.884 -10.956 1.00 88.50 100 PRO A N 1
ATOM 824 C CA . PRO A 1 100 ? 12.583 -1.467 -10.752 1.00 88.50 100 PRO A CA 1
ATOM 825 C C . PRO A 1 100 ? 13.536 -0.790 -9.758 1.00 88.50 100 PRO A C 1
ATOM 827 O O . PRO A 1 100 ? 13.784 0.404 -9.898 1.00 88.50 100 PRO A O 1
ATOM 830 N N . PHE A 1 101 ? 14.086 -1.546 -8.804 1.00 90.44 101 PHE A N 1
ATOM 831 C CA . PHE A 1 101 ? 14.949 -1.036 -7.734 1.00 90.44 101 PHE A CA 1
ATOM 832 C C . PHE A 1 101 ? 16.430 -0.927 -8.125 1.00 90.44 101 PHE A C 1
ATOM 834 O O . PHE A 1 101 ? 17.196 -0.255 -7.442 1.00 90.44 101 PHE A O 1
ATOM 841 N N . ILE A 1 102 ? 16.832 -1.506 -9.260 1.00 90.69 102 ILE A N 1
ATOM 842 C CA . ILE A 1 102 ? 18.165 -1.285 -9.823 1.00 90.69 102 ILE A CA 1
ATOM 843 C C . ILE A 1 102 ? 18.099 -0.057 -10.725 1.00 90.69 102 ILE A C 1
ATOM 845 O O . ILE A 1 102 ? 17.492 -0.092 -11.800 1.00 90.69 102 ILE A O 1
ATOM 849 N N . LYS A 1 103 ? 18.716 1.039 -10.270 1.00 90.94 103 LYS A N 1
ATOM 850 C CA . LYS A 1 103 ? 18.718 2.347 -10.954 1.00 90.94 103 LYS A CA 1
ATOM 851 C C . LYS A 1 103 ? 20.085 2.876 -11.336 1.00 90.94 103 LYS A C 1
ATOM 853 O O . LYS A 1 103 ? 20.174 3.900 -12.012 1.00 90.94 103 LYS A O 1
ATOM 858 N N . HIS A 1 104 ? 21.132 2.152 -10.986 1.00 91.38 104 HIS A N 1
ATOM 859 C CA . HIS A 1 104 ? 22.488 2.476 -11.376 1.00 91.38 104 HIS A CA 1
ATOM 860 C C . HIS A 1 104 ? 23.198 1.244 -11.934 1.00 91.38 104 HIS A C 1
ATOM 862 O O . HIS A 1 104 ? 22.747 0.111 -11.779 1.00 91.38 104 HIS A O 1
ATOM 868 N N . CYS A 1 105 ? 24.300 1.484 -12.633 1.00 92.88 105 CYS A N 1
ATOM 869 C CA . CYS A 1 105 ? 25.202 0.442 -13.081 1.00 92.88 105 CYS A CA 1
ATOM 870 C C . CYS A 1 105 ? 26.350 0.291 -12.087 1.00 92.88 105 CYS A C 1
ATOM 872 O O . CYS A 1 105 ? 27.150 1.213 -11.946 1.00 92.88 105 CYS A O 1
ATOM 874 N N . GLU A 1 106 ? 26.491 -0.881 -11.474 1.00 91.31 106 GLU A N 1
ATOM 875 C CA . GLU A 1 106 ? 27.586 -1.165 -10.535 1.00 91.31 106 GLU A CA 1
ATOM 876 C C . GLU A 1 106 ? 28.973 -1.064 -11.194 1.00 91.31 106 GLU A C 1
ATOM 878 O O . GLU A 1 106 ? 29.934 -0.599 -10.587 1.00 91.31 106 GLU A O 1
ATOM 883 N N . LYS A 1 107 ? 29.092 -1.451 -12.472 1.00 93.19 107 LYS A N 1
ATOM 884 C CA . LYS A 1 107 ? 30.381 -1.458 -13.188 1.00 93.19 107 LYS A CA 1
ATOM 885 C C . LYS A 1 107 ? 30.879 -0.064 -13.553 1.00 93.19 107 LYS A C 1
ATOM 887 O O . LYS A 1 107 ? 32.082 0.168 -13.582 1.00 93.19 107 LYS A O 1
ATOM 892 N N . HIS A 1 108 ? 29.963 0.834 -13.910 1.00 93.31 108 HIS A N 1
ATOM 893 C CA . HIS A 1 108 ? 30.295 2.170 -14.422 1.00 93.31 108 HIS A CA 1
ATOM 894 C C . HIS A 1 108 ? 29.901 3.297 -13.471 1.00 93.31 108 HIS A C 1
ATOM 896 O O . HIS A 1 108 ? 30.140 4.453 -13.803 1.00 93.31 108 HIS A O 1
ATOM 902 N N . GLN A 1 109 ? 29.310 2.963 -12.317 1.00 92.81 109 GLN A N 1
ATOM 903 C CA . GLN A 1 109 ? 28.923 3.893 -11.254 1.00 92.81 109 GLN A CA 1
ATOM 904 C C . GLN A 1 109 ? 28.174 5.114 -11.811 1.00 92.81 109 GLN A C 1
ATOM 906 O O . GLN A 1 109 ? 28.515 6.268 -11.563 1.00 92.81 109 GLN A O 1
ATOM 911 N N . CYS A 1 110 ? 27.159 4.844 -12.633 1.00 92.00 110 CYS A N 1
ATOM 912 C CA . CYS A 1 110 ? 26.337 5.853 -13.292 1.00 92.00 110 CYS A CA 1
ATOM 913 C C . CYS A 1 110 ? 24.862 5.441 -13.280 1.00 92.00 110 CYS A C 1
ATOM 915 O O . CYS A 1 110 ? 24.545 4.253 -13.173 1.00 92.00 110 CYS A O 1
ATOM 917 N N . MET A 1 111 ? 23.952 6.411 -13.379 1.00 91.88 111 MET A N 1
ATOM 918 C CA . MET A 1 111 ? 22.517 6.118 -13.407 1.00 91.88 111 MET A CA 1
ATOM 919 C C . MET A 1 111 ? 22.134 5.442 -14.723 1.00 91.88 111 MET A C 1
ATOM 921 O O . MET A 1 111 ? 22.590 5.842 -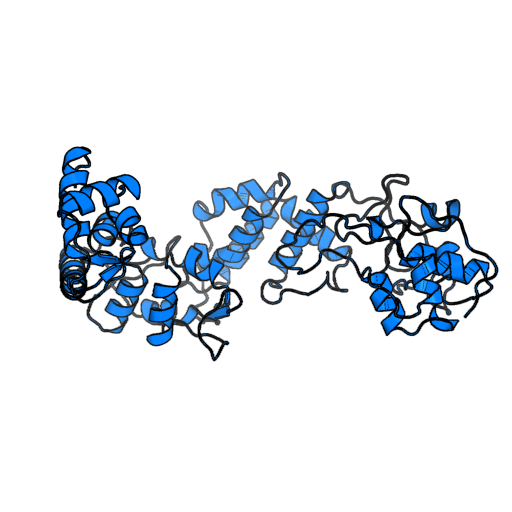15.800 1.00 91.88 111 MET A O 1
ATOM 925 N N . LEU A 1 112 ? 21.252 4.446 -14.638 1.00 93.38 112 LEU A N 1
ATOM 926 C CA . LEU A 1 112 ? 20.628 3.865 -15.821 1.00 93.38 112 LEU A CA 1
ATOM 927 C C . LEU A 1 112 ? 19.712 4.910 -16.462 1.00 93.38 112 LEU A C 1
ATOM 929 O O . LEU A 1 112 ? 18.965 5.602 -15.771 1.00 93.38 112 LEU A O 1
ATOM 933 N N . VAL A 1 113 ? 19.770 5.026 -17.786 1.00 92.81 113 VAL A N 1
ATOM 934 C CA . VAL A 1 113 ? 18.991 6.003 -18.549 1.00 92.81 113 VAL A CA 1
ATOM 935 C C . VAL A 1 113 ? 17.799 5.331 -19.216 1.00 92.81 113 VAL A C 1
ATOM 937 O O . VAL A 1 113 ? 17.937 4.281 -19.844 1.00 92.81 113 VAL A O 1
ATOM 940 N N . SER A 1 114 ? 16.630 5.952 -19.088 1.00 92.44 114 SER A N 1
ATOM 941 C CA . SER A 1 114 ? 15.367 5.532 -19.712 1.00 92.44 114 SER A CA 1
ATOM 942 C C . SER A 1 114 ? 14.885 6.494 -20.803 1.00 92.44 114 SER A C 1
ATOM 944 O O . SER A 1 114 ? 13.902 6.223 -21.492 1.00 92.44 114 SER A O 1
ATOM 946 N N . GLU A 1 115 ? 15.597 7.602 -20.996 1.00 92.75 115 GLU A N 1
ATOM 947 C CA . GLU A 1 115 ? 15.296 8.670 -21.946 1.00 92.75 115 GLU A CA 1
ATOM 948 C C . GLU A 1 115 ? 16.582 9.162 -22.620 1.00 92.75 115 GLU A C 1
ATOM 950 O O . GLU A 1 115 ? 17.682 9.070 -22.065 1.00 92.75 115 GLU A O 1
ATOM 955 N N . CYS A 1 116 ? 16.457 9.692 -23.832 1.00 94.25 116 CYS A N 1
ATOM 956 C CA . CYS A 1 116 ? 17.581 10.272 -24.548 1.00 94.25 116 CYS A CA 1
ATOM 957 C C . CYS A 1 116 ? 17.829 11.716 -24.100 1.00 94.25 116 CYS A C 1
ATOM 959 O O . CYS A 1 116 ? 17.030 12.599 -24.389 1.00 94.25 116 CYS A O 1
ATOM 961 N N . LEU A 1 117 ? 18.999 11.992 -23.521 1.00 92.00 117 LEU A N 1
ATOM 962 C CA . LEU A 1 117 ? 19.394 13.344 -23.103 1.00 92.00 117 LEU A CA 1
ATOM 963 C C . LEU A 1 117 ? 19.450 14.378 -24.242 1.00 92.00 117 LEU A C 1
ATOM 965 O O . LEU A 1 117 ? 19.371 15.573 -23.987 1.00 92.00 117 LEU A O 1
ATOM 969 N N . SER A 1 118 ? 19.580 13.941 -25.498 1.00 94.25 118 SER A N 1
ATOM 970 C CA . SER A 1 118 ? 19.638 14.856 -26.646 1.00 94.25 118 SER A CA 1
ATOM 971 C C . SER A 1 118 ? 18.274 15.305 -27.172 1.00 94.25 118 SER A C 1
ATOM 973 O O . SER A 1 118 ? 18.204 16.346 -27.817 1.00 94.25 118 SER A O 1
ATOM 975 N N . CYS A 1 119 ? 17.217 14.507 -26.996 1.00 95.12 119 CYS A N 1
ATOM 976 C CA . CYS A 1 119 ? 15.889 14.815 -27.552 1.00 95.12 119 CYS A CA 1
ATOM 977 C C . CYS A 1 119 ? 14.733 14.664 -26.556 1.00 95.12 119 CYS A C 1
ATOM 979 O O . CYS A 1 119 ? 13.598 14.931 -26.927 1.00 95.12 119 CYS A O 1
ATOM 981 N N . GLY A 1 120 ? 14.994 14.214 -25.328 1.00 92.06 120 GLY A N 1
ATOM 982 C CA . GLY A 1 120 ? 13.990 13.990 -24.283 1.00 92.06 120 GLY A CA 1
ATOM 983 C C . GLY A 1 120 ? 13.097 12.761 -24.488 1.00 92.06 120 GLY A C 1
ATOM 984 O O . GLY A 1 120 ? 12.330 12.414 -23.598 1.00 92.06 120 GLY A O 1
ATOM 985 N N . GLU A 1 121 ? 13.184 12.076 -25.630 1.00 93.44 121 GLU A N 1
ATOM 986 C CA . GLU A 1 121 ? 12.314 10.933 -25.925 1.00 93.44 121 GLU A CA 1
ATOM 987 C C . GLU A 1 121 ? 12.638 9.705 -25.069 1.00 93.44 121 GLU A C 1
ATOM 989 O O . GLU A 1 121 ? 13.806 9.333 -24.892 1.00 93.44 121 GLU A O 1
ATOM 994 N N . LYS A 1 122 ? 11.582 9.025 -24.601 1.00 92.75 122 LYS A N 1
ATOM 995 C CA . LYS A 1 122 ? 11.690 7.756 -23.870 1.00 92.75 122 LYS A CA 1
ATOM 996 C C . LYS A 1 122 ? 12.268 6.665 -24.770 1.00 92.75 122 LYS A C 1
ATOM 998 O O . LYS A 1 122 ? 11.883 6.512 -25.931 1.00 92.75 122 LYS A O 1
ATOM 1003 N N . LEU A 1 123 ? 13.164 5.862 -24.209 1.00 93.50 123 LEU A N 1
ATOM 1004 C CA . LEU A 1 123 ? 13.773 4.740 -24.910 1.00 93.50 123 LEU A CA 1
ATOM 1005 C C . LEU A 1 123 ? 12.780 3.577 -25.045 1.00 93.50 123 LEU A C 1
ATOM 1007 O O . LEU A 1 123 ? 12.007 3.277 -24.134 1.00 93.50 123 LEU A O 1
ATOM 1011 N N . LYS A 1 124 ? 12.825 2.896 -26.192 1.00 93.94 124 LYS A N 1
ATOM 1012 C CA . LYS A 1 124 ? 12.017 1.707 -26.504 1.00 93.94 124 LYS A CA 1
ATOM 1013 C C . LYS A 1 124 ? 12.928 0.506 -26.707 1.00 93.94 124 LYS A C 1
ATOM 1015 O O . LYS A 1 124 ? 14.058 0.678 -27.138 1.00 93.94 124 LYS A O 1
ATOM 1020 N N . PHE A 1 125 ? 12.471 -0.707 -26.404 1.00 94.19 125 PHE A N 1
ATOM 1021 C CA . PHE A 1 125 ? 13.268 -1.909 -26.672 1.00 94.19 125 PHE A CA 1
ATOM 1022 C C . PHE A 1 125 ? 13.409 -2.097 -28.186 1.00 94.19 125 PHE A C 1
ATOM 1024 O O . PHE A 1 125 ? 12.498 -2.615 -28.823 1.00 94.19 125 PHE A O 1
ATOM 1031 N N . ASP A 1 126 ? 14.529 -1.655 -28.758 1.00 95.62 126 ASP A N 1
ATOM 1032 C CA . ASP A 1 126 ? 14.821 -1.772 -30.187 1.00 95.62 126 ASP A CA 1
ATOM 1033 C C . ASP A 1 126 ? 16.329 -1.958 -30.440 1.00 95.62 126 ASP A C 1
ATOM 1035 O O . ASP A 1 126 ? 17.170 -1.756 -29.559 1.00 95.62 126 ASP A O 1
ATOM 1039 N N . ILE A 1 127 ? 16.673 -2.374 -31.656 1.00 95.75 127 ILE A N 1
ATOM 1040 C CA . ILE A 1 127 ? 18.009 -2.814 -32.070 1.00 95.75 127 ILE A CA 1
ATOM 1041 C C . ILE A 1 127 ? 19.049 -1.687 -31.965 1.00 95.75 127 ILE A C 1
ATOM 1043 O O . ILE A 1 127 ? 20.214 -1.967 -31.678 1.00 95.75 127 ILE A O 1
ATOM 1047 N N . GLN A 1 128 ? 18.644 -0.424 -32.129 1.00 95.06 128 GLN A N 1
ATOM 1048 C CA . GLN A 1 128 ? 19.514 0.757 -32.016 1.00 95.06 128 GLN A CA 1
ATOM 1049 C C . GLN A 1 128 ? 20.184 0.853 -30.639 1.00 95.06 128 GLN A C 1
ATOM 1051 O O . GLN A 1 128 ? 21.346 1.249 -30.542 1.00 95.06 128 GLN A O 1
ATOM 1056 N N . LEU A 1 129 ? 19.505 0.416 -29.572 1.00 95.25 129 LEU A N 1
ATOM 1057 C CA . LEU A 1 129 ? 20.082 0.433 -28.226 1.00 95.25 129 LEU A CA 1
ATOM 1058 C C . LEU A 1 129 ? 21.318 -0.460 -28.117 1.00 95.25 129 LEU A C 1
ATOM 1060 O O . LEU A 1 129 ? 22.250 -0.104 -27.404 1.00 95.25 129 LEU A O 1
ATOM 1064 N N . LEU A 1 130 ? 21.380 -1.567 -28.871 1.00 95.50 130 LEU A N 1
ATOM 1065 C CA . LEU A 1 130 ? 22.555 -2.451 -28.924 1.00 95.50 130 LEU A CA 1
ATOM 1066 C C . LEU A 1 130 ? 23.803 -1.768 -29.508 1.00 95.50 130 LEU A C 1
ATOM 1068 O O . LEU A 1 130 ? 24.865 -2.381 -29.538 1.00 95.50 130 LEU A O 1
ATOM 1072 N N . ALA A 1 131 ? 23.662 -0.562 -30.058 1.00 93.62 131 ALA A N 1
ATOM 1073 C CA . ALA A 1 131 ? 24.748 0.279 -30.551 1.00 93.62 131 ALA A CA 1
ATOM 1074 C C . ALA A 1 131 ? 24.893 1.577 -29.734 1.00 93.62 131 ALA A C 1
ATOM 1076 O O . ALA A 1 131 ? 25.492 2.531 -30.216 1.00 93.62 131 ALA A O 1
ATOM 1077 N N . ASN A 1 132 ? 24.321 1.631 -28.524 1.00 96.06 132 ASN A N 1
ATOM 1078 C CA . ASN A 1 132 ? 24.286 2.824 -27.678 1.00 96.06 132 ASN A CA 1
ATOM 1079 C C . ASN A 1 132 ? 23.621 4.048 -28.353 1.00 96.06 132 ASN A C 1
ATOM 1081 O O . ASN A 1 132 ? 24.015 5.184 -28.113 1.00 96.06 132 ASN A O 1
ATOM 1085 N N . GLN A 1 133 ? 22.613 3.841 -29.208 1.00 96.44 133 GLN A N 1
ATOM 1086 C CA . GLN A 1 133 ? 21.934 4.919 -29.940 1.00 96.44 133 GLN A CA 1
ATOM 1087 C C . GLN A 1 133 ? 20.500 5.143 -29.461 1.00 96.44 133 GLN A C 1
ATOM 1089 O O . GLN A 1 133 ? 19.809 4.223 -29.020 1.00 96.44 133 GLN A O 1
ATOM 1094 N N . CYS A 1 134 ? 20.029 6.382 -29.599 1.00 96.44 134 CYS A N 1
ATOM 1095 C CA . CYS A 1 134 ? 18.641 6.746 -29.357 1.00 96.44 134 CYS A CA 1
ATOM 1096 C C . CYS A 1 134 ? 17.687 5.972 -30.278 1.00 96.44 134 CYS A C 1
ATOM 1098 O O . CYS A 1 134 ? 17.912 5.851 -31.480 1.00 96.44 134 CYS A O 1
ATOM 1100 N N . THR A 1 135 ? 16.580 5.494 -29.707 1.00 95.00 135 THR A N 1
ATOM 1101 C CA . THR A 1 135 ? 15.544 4.740 -30.440 1.00 95.00 135 THR A CA 1
ATOM 1102 C C . THR A 1 135 ? 14.521 5.613 -31.147 1.00 95.00 135 THR A C 1
ATOM 1104 O O . THR A 1 135 ? 13.715 5.098 -31.917 1.00 95.00 135 THR A O 1
ATOM 1107 N N . ASN A 1 136 ? 14.550 6.931 -30.929 1.00 94.56 136 ASN A N 1
ATOM 1108 C CA . ASN A 1 136 ? 13.794 7.861 -31.753 1.00 94.56 136 ASN A CA 1
ATOM 1109 C C . ASN A 1 136 ? 14.448 7.943 -33.149 1.00 94.56 136 ASN A C 1
ATOM 1111 O O . ASN A 1 136 ? 15.580 8.435 -33.242 1.00 94.56 136 ASN A O 1
ATOM 1115 N N . PRO A 1 137 ? 13.745 7.552 -34.233 1.00 89.06 137 PRO A N 1
ATOM 1116 C CA . PRO A 1 137 ? 14.288 7.583 -35.592 1.00 89.06 137 PRO A CA 1
ATOM 1117 C C . PRO A 1 137 ? 14.726 8.977 -36.055 1.00 89.06 137 PRO A C 1
ATOM 1119 O O . PRO A 1 137 ? 15.597 9.087 -36.910 1.00 89.06 137 PRO A O 1
ATOM 1122 N N . LYS A 1 138 ? 14.146 10.044 -35.487 1.00 94.12 138 LYS A N 1
ATOM 1123 C CA . LYS A 1 138 ? 14.513 11.435 -35.804 1.00 94.12 138 LYS A CA 1
ATOM 1124 C C . LYS A 1 138 ? 15.772 11.916 -35.073 1.00 94.12 138 LYS A C 1
ATOM 1126 O O . LYS A 1 138 ? 16.292 12.971 -35.411 1.00 94.12 138 LYS A O 1
ATOM 1131 N N . CYS A 1 139 ? 16.232 11.190 -34.051 1.00 95.44 139 CYS A N 1
ATOM 1132 C CA . CYS A 1 139 ? 17.383 11.584 -33.241 1.00 95.44 139 CYS A CA 1
ATOM 1133 C C . CYS A 1 139 ? 18.629 10.765 -33.584 1.00 95.44 139 CYS A C 1
ATOM 1135 O O . CYS A 1 139 ? 19.626 11.342 -34.001 1.00 95.44 139 CYS A O 1
ATOM 1137 N N . GLY A 1 140 ? 18.599 9.445 -33.362 1.00 91.19 140 GLY A N 1
ATOM 1138 C CA . GLY A 1 140 ? 19.719 8.529 -33.640 1.00 91.19 140 GLY A CA 1
ATOM 1139 C C . GLY A 1 140 ? 21.048 8.805 -32.911 1.00 91.19 140 GLY A C 1
ATOM 1140 O O . GLY A 1 140 ? 21.994 8.041 -33.080 1.00 91.19 140 GLY A O 1
ATOM 1141 N N . LYS A 1 141 ? 21.147 9.866 -32.098 1.00 96.00 141 LYS A N 1
ATOM 1142 C CA . LYS A 1 141 ? 22.370 10.243 -31.373 1.00 96.00 141 LYS A CA 1
ATOM 1143 C C . LYS A 1 141 ? 22.754 9.199 -30.326 1.00 96.00 141 LYS A C 1
ATOM 1145 O O . LYS A 1 141 ? 21.882 8.524 -29.771 1.00 96.00 141 LYS A O 1
ATOM 1150 N N . SER A 1 142 ? 24.048 9.116 -30.025 1.00 96.62 142 SER A N 1
ATOM 1151 C CA . SER A 1 142 ? 24.565 8.263 -28.955 1.00 96.62 142 SER A CA 1
ATOM 1152 C C . SER A 1 142 ? 23.988 8.661 -27.597 1.00 96.62 142 SER A C 1
ATOM 1154 O O . SER A 1 142 ? 23.812 9.848 -27.308 1.00 96.62 142 SER A O 1
ATOM 1156 N N . LEU A 1 143 ? 23.683 7.673 -26.758 1.00 96.19 143 LEU A N 1
ATOM 1157 C CA . LEU A 1 143 ? 23.225 7.920 -25.395 1.00 96.19 143 LEU A CA 1
ATOM 1158 C C . LEU A 1 143 ? 24.413 8.323 -24.519 1.00 96.19 143 LEU A C 1
ATOM 1160 O O . LEU A 1 143 ? 25.503 7.757 -24.622 1.00 96.19 143 LEU A O 1
ATOM 1164 N N . SER A 1 144 ? 24.182 9.283 -23.631 1.00 93.94 144 SER A N 1
ATOM 1165 C CA . SER A 1 144 ? 25.153 9.752 -22.646 1.00 93.94 144 SER A CA 1
ATOM 1166 C C . SER A 1 144 ? 24.750 9.317 -21.238 1.00 93.94 144 SER A C 1
ATOM 1168 O O . SER A 1 144 ? 23.566 9.215 -20.912 1.00 93.94 144 SER A O 1
ATOM 1170 N N . SER A 1 145 ? 25.744 9.016 -20.401 1.00 91.00 145 SER A N 1
ATOM 1171 C CA . SER A 1 145 ? 25.529 8.604 -19.012 1.00 91.00 145 SER A CA 1
ATOM 1172 C C . SER A 1 145 ? 25.136 9.783 -18.125 1.00 91.00 145 SER A C 1
ATOM 1174 O O . SER A 1 145 ? 25.647 10.889 -18.292 1.00 91.00 145 SER A O 1
ATOM 1176 N N . LYS A 1 146 ? 24.288 9.515 -17.129 1.00 90.12 146 LYS A N 1
ATOM 1177 C CA . LYS A 1 146 ? 23.986 10.439 -16.029 1.00 90.12 146 LYS A CA 1
ATOM 1178 C C . LYS A 1 146 ? 24.851 10.089 -14.804 1.00 90.12 146 LYS A C 1
ATOM 1180 O O . LYS A 1 146 ? 25.067 8.898 -14.559 1.00 90.12 146 LYS A O 1
ATOM 1185 N N . PRO A 1 147 ? 25.344 11.077 -14.037 1.00 90.12 147 PRO A N 1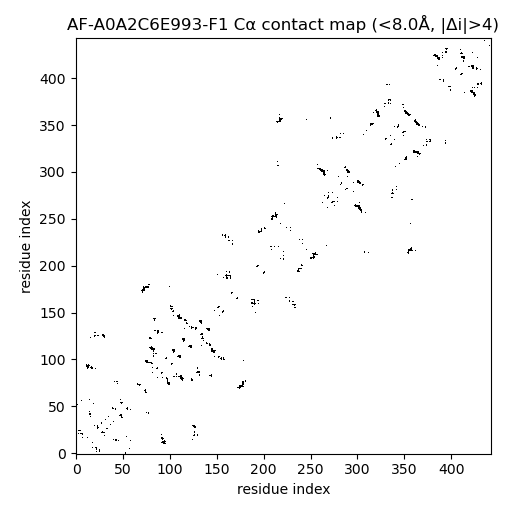
ATOM 1186 C CA . PRO A 1 147 ? 26.119 10.812 -12.827 1.00 90.12 147 PRO A CA 1
ATOM 1187 C C . PRO A 1 147 ? 25.274 10.062 -11.795 1.00 90.12 147 PRO A C 1
ATOM 1189 O O . PRO A 1 147 ? 24.056 10.240 -11.746 1.00 90.12 147 PRO A O 1
ATOM 1192 N N . LEU A 1 148 ? 25.924 9.223 -10.988 1.00 88.25 148 LEU A N 1
ATOM 1193 C CA . LEU A 1 148 ? 25.286 8.513 -9.882 1.00 88.25 148 LEU A CA 1
ATOM 1194 C C . LEU A 1 148 ? 24.713 9.497 -8.858 1.00 88.25 148 LEU A C 1
ATOM 1196 O O . LEU A 1 148 ? 25.355 10.487 -8.507 1.00 88.25 148 LEU A O 1
ATOM 1200 N N . ILE A 1 149 ? 23.514 9.206 -8.361 1.00 86.44 149 ILE A N 1
ATOM 1201 C CA . ILE A 1 149 ? 22.910 9.965 -7.268 1.00 86.44 149 ILE A CA 1
ATOM 1202 C C . ILE A 1 149 ? 23.427 9.385 -5.955 1.00 86.44 149 ILE A C 1
ATOM 1204 O O . ILE A 1 149 ? 23.168 8.222 -5.643 1.00 86.44 149 ILE A O 1
ATOM 1208 N N . VAL A 1 150 ? 24.142 10.201 -5.181 1.00 84.50 150 VAL A N 1
ATOM 1209 C CA . VAL A 1 150 ? 24.658 9.799 -3.867 1.00 84.5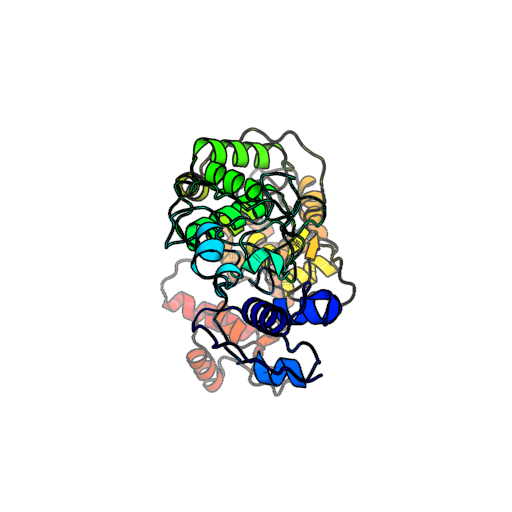0 150 VAL A CA 1
ATOM 1210 C C . VAL A 1 150 ? 23.497 9.356 -2.976 1.00 84.50 150 VAL A C 1
ATOM 1212 O O . VAL A 1 150 ? 22.509 10.071 -2.829 1.00 84.50 150 VAL A O 1
ATOM 1215 N N . GLY A 1 151 ? 23.621 8.167 -2.386 1.00 83.19 151 GLY A N 1
ATOM 1216 C CA . GLY A 1 151 ? 22.588 7.584 -1.529 1.00 83.19 151 GLY A CA 1
ATOM 1217 C C . GLY A 1 151 ? 21.580 6.683 -2.250 1.00 83.19 151 GLY A C 1
ATOM 1218 O O . GLY A 1 151 ? 20.725 6.124 -1.575 1.00 83.19 151 GLY A O 1
ATOM 1219 N N . LEU A 1 152 ? 21.690 6.476 -3.570 1.00 84.69 152 LEU A N 1
ATOM 1220 C CA . LEU A 1 152 ? 20.858 5.528 -4.340 1.00 84.69 152 LEU A CA 1
ATOM 1221 C C . LEU A 1 152 ? 21.671 4.363 -4.932 1.00 84.69 152 LEU A C 1
ATOM 1223 O O . LEU A 1 152 ? 21.351 3.817 -5.990 1.00 84.69 152 LEU A O 1
ATOM 1227 N N . ASN A 1 153 ? 22.734 3.981 -4.227 1.00 82.19 153 ASN A N 1
ATOM 1228 C CA . ASN A 1 153 ? 23.665 2.928 -4.641 1.00 82.19 153 ASN A CA 1
ATOM 1229 C C . ASN A 1 153 ? 23.179 1.524 -4.248 1.00 82.19 153 ASN A C 1
ATOM 1231 O O . ASN A 1 153 ? 23.866 0.548 -4.513 1.00 82.19 153 ASN A O 1
ATOM 1235 N N . ASP A 1 154 ? 22.028 1.423 -3.591 1.00 87.50 154 ASP A N 1
ATOM 1236 C CA . ASP A 1 154 ? 21.515 0.189 -3.008 1.00 87.50 154 ASP A CA 1
ATOM 1237 C C . ASP A 1 154 ? 20.034 -0.005 -3.370 1.00 87.50 154 ASP A C 1
ATOM 1239 O O . ASP A 1 154 ? 19.262 0.960 -3.403 1.00 87.50 154 ASP A O 1
ATOM 1243 N N . GLU A 1 155 ? 19.642 -1.250 -3.664 1.00 90.69 155 GLU A N 1
ATOM 1244 C CA . GLU A 1 155 ? 18.275 -1.586 -4.083 1.00 90.69 155 GLU A CA 1
ATOM 1245 C C . GLU A 1 155 ? 17.237 -1.268 -2.994 1.00 90.69 155 GLU A C 1
ATOM 1247 O O . GLU A 1 155 ? 16.120 -0.850 -3.311 1.00 90.69 155 GLU A O 1
ATOM 1252 N N . GLU A 1 156 ? 17.576 -1.443 -1.716 1.00 92.62 156 GLU A N 1
ATOM 1253 C CA . GLU A 1 156 ? 16.673 -1.174 -0.596 1.00 92.62 156 GLU A CA 1
ATOM 1254 C C . GLU A 1 156 ? 16.451 0.325 -0.411 1.00 92.62 156 GLU A C 1
ATOM 1256 O O . GLU A 1 156 ? 15.317 0.766 -0.230 1.00 92.62 156 GLU A O 1
ATOM 1261 N N . ARG A 1 157 ? 17.497 1.138 -0.588 1.00 92.62 157 ARG A N 1
ATOM 1262 C CA . ARG A 1 157 ? 17.341 2.600 -0.576 1.00 92.62 157 ARG A CA 1
ATOM 1263 C C . ARG A 1 157 ? 16.459 3.100 -1.715 1.00 92.62 157 ARG A C 1
ATOM 1265 O O . ARG A 1 157 ? 15.634 3.992 -1.512 1.00 92.62 157 ARG A O 1
ATOM 1272 N N . VAL A 1 158 ? 16.602 2.523 -2.909 1.00 91.81 158 VAL A N 1
ATOM 1273 C CA . VAL A 1 158 ? 15.737 2.838 -4.057 1.00 91.81 158 VAL A CA 1
ATOM 1274 C C . VAL A 1 158 ? 14.293 2.400 -3.787 1.00 91.81 158 VAL A C 1
ATOM 1276 O O . VAL A 1 158 ? 13.361 3.146 -4.095 1.00 91.81 158 VAL A O 1
ATOM 1279 N N . PHE A 1 159 ? 14.096 1.221 -3.187 1.00 92.25 159 PHE A N 1
ATOM 1280 C CA . PHE A 1 159 ? 12.787 0.734 -2.745 1.00 92.25 159 PHE A CA 1
ATOM 1281 C C . PHE A 1 159 ? 12.116 1.727 -1.790 1.00 92.25 159 PHE A C 1
ATOM 1283 O O . PHE A 1 159 ? 10.974 2.126 -2.028 1.00 92.25 159 PHE A O 1
ATOM 1290 N N . ASP A 1 160 ? 12.836 2.167 -0.760 1.00 93.81 160 ASP A N 1
ATOM 1291 C CA . ASP A 1 160 ? 12.331 3.090 0.254 1.00 93.81 160 ASP A CA 1
ATOM 1292 C C . ASP A 1 160 ? 11.961 4.450 -0.345 1.00 93.81 160 ASP A C 1
ATOM 1294 O O . ASP A 1 160 ? 10.889 4.986 -0.060 1.00 93.81 160 ASP A O 1
ATOM 1298 N N . CYS A 1 161 ? 12.794 4.983 -1.244 1.00 92.62 161 CYS A N 1
ATOM 1299 C CA . CYS A 1 161 ? 12.501 6.241 -1.933 1.00 92.62 161 CYS A CA 1
ATOM 1300 C C . CYS A 1 161 ? 11.231 6.137 -2.786 1.00 92.62 161 CYS A C 1
ATOM 1302 O O . CYS A 1 161 ? 10.413 7.058 -2.783 1.00 92.62 161 CYS A O 1
ATOM 1304 N N . TYR A 1 162 ? 11.017 5.009 -3.473 1.00 88.81 162 TYR A N 1
ATOM 1305 C CA . TYR A 1 162 ? 9.767 4.789 -4.200 1.00 88.81 162 TYR A CA 1
ATOM 1306 C C . TYR A 1 162 ? 8.563 4.664 -3.288 1.00 88.81 162 TYR A C 1
ATOM 1308 O O . TYR A 1 162 ? 7.519 5.240 -3.588 1.00 88.81 162 TYR A O 1
ATOM 1316 N N . LEU A 1 163 ? 8.701 3.941 -2.181 1.00 89.75 163 LEU A N 1
ATOM 1317 C CA . LEU A 1 163 ? 7.647 3.812 -1.189 1.00 89.75 163 LEU A CA 1
ATOM 1318 C C . LEU A 1 163 ? 7.239 5.191 -0.644 1.00 89.75 163 LEU A C 1
ATOM 1320 O O . LEU A 1 163 ? 6.050 5.509 -0.613 1.00 89.75 163 LEU A O 1
ATOM 1324 N N . ALA A 1 164 ? 8.217 6.030 -0.295 1.00 92.25 164 ALA A N 1
ATOM 1325 C CA . ALA A 1 164 ? 7.989 7.393 0.170 1.00 92.25 164 ALA A CA 1
ATOM 1326 C C . ALA A 1 164 ? 7.306 8.269 -0.887 1.00 92.25 164 ALA A C 1
ATOM 1328 O O . ALA A 1 164 ? 6.284 8.886 -0.596 1.00 92.25 164 ALA A O 1
ATOM 1329 N N . ALA A 1 165 ? 7.809 8.290 -2.123 1.00 89.06 165 ALA A N 1
ATOM 1330 C CA . ALA A 1 165 ? 7.198 9.062 -3.203 1.00 89.06 165 ALA A CA 1
ATOM 1331 C C . ALA A 1 165 ? 5.753 8.626 -3.490 1.00 89.06 165 ALA A C 1
ATOM 1333 O O . ALA A 1 165 ? 4.886 9.459 -3.750 1.00 89.06 165 ALA A O 1
ATOM 1334 N N . TYR A 1 166 ? 5.470 7.325 -3.400 1.00 84.88 166 TYR A N 1
ATOM 1335 C CA . TYR A 1 166 ? 4.123 6.794 -3.590 1.00 84.88 166 TYR A CA 1
ATOM 1336 C C . TYR A 1 166 ? 3.156 7.267 -2.497 1.00 84.88 166 TYR A C 1
ATOM 1338 O O . TYR A 1 166 ? 2.029 7.665 -2.794 1.00 84.88 166 TYR A O 1
ATOM 1346 N N . VAL A 1 167 ? 3.621 7.269 -1.243 1.00 86.00 167 VAL A N 1
ATOM 1347 C CA . VAL A 1 167 ? 2.874 7.771 -0.082 1.00 86.00 167 VAL A CA 1
ATOM 1348 C C . VAL A 1 167 ? 2.639 9.280 -0.169 1.00 86.00 167 VAL A C 1
ATOM 1350 O O . VAL A 1 167 ? 1.539 9.734 0.127 1.00 86.00 167 VAL A O 1
ATOM 1353 N N . LEU A 1 168 ? 3.633 10.054 -0.608 1.00 86.38 168 LEU A N 1
ATOM 1354 C CA . LEU A 1 168 ? 3.530 11.512 -0.741 1.00 86.38 168 LEU A CA 1
ATOM 1355 C C . LEU A 1 168 ? 2.539 11.959 -1.824 1.00 86.38 168 LEU A C 1
ATOM 1357 O O . LEU A 1 168 ? 1.959 13.036 -1.706 1.00 86.38 168 LEU A O 1
ATOM 1361 N N . ASN A 1 169 ? 2.358 11.148 -2.867 1.00 77.62 169 ASN A N 1
ATOM 1362 C CA . ASN A 1 169 ? 1.470 11.439 -3.993 1.00 77.62 169 ASN A CA 1
ATOM 1363 C C . ASN A 1 169 ? 0.049 10.863 -3.821 1.00 77.62 169 ASN A C 1
ATOM 1365 O O . ASN A 1 169 ? -0.715 10.860 -4.785 1.00 77.62 169 ASN A O 1
ATOM 1369 N N . ASP A 1 170 ? -0.299 10.342 -2.636 1.00 69.25 170 ASP A N 1
ATOM 1370 C CA . ASP A 1 170 ? -1.601 9.722 -2.329 1.00 69.25 170 ASP A CA 1
ATOM 1371 C C . ASP A 1 170 ? -2.023 8.609 -3.317 1.00 69.25 170 ASP A C 1
ATOM 1373 O O . ASP A 1 170 ? -3.202 8.304 -3.489 1.00 69.25 170 ASP A O 1
ATOM 1377 N N . LEU A 1 171 ? -1.060 7.928 -3.951 1.00 57.72 171 LEU A N 1
ATOM 1378 C CA . LEU A 1 171 ? -1.332 6.889 -4.958 1.00 57.72 171 LEU A CA 1
ATOM 1379 C C . LEU A 1 171 ? -1.769 5.541 -4.347 1.00 57.72 171 LEU A C 1
ATOM 1381 O O . LEU A 1 171 ? -2.027 4.583 -5.074 1.00 57.72 171 LEU A O 1
ATOM 1385 N N . CYS A 1 172 ? -1.895 5.461 -3.017 1.00 55.25 172 CYS A N 1
ATOM 1386 C CA . CYS A 1 172 ? -2.212 4.259 -2.234 1.00 55.25 172 CYS A CA 1
ATOM 1387 C C . CYS A 1 172 ? -3.536 3.557 -2.597 1.00 55.25 172 CYS A C 1
ATOM 1389 O O . CYS A 1 172 ? -3.791 2.466 -2.086 1.00 55.25 172 CYS A O 1
ATOM 1391 N N . GLU A 1 173 ? -4.383 4.156 -3.436 1.00 52.84 173 GLU A N 1
ATOM 1392 C CA . GLU A 1 173 ? -5.710 3.626 -3.764 1.00 52.84 173 GLU A CA 1
ATOM 1393 C C . GLU A 1 173 ? -5.731 2.637 -4.943 1.00 52.84 173 GLU A C 1
ATOM 1395 O O . GLU A 1 173 ? -6.707 1.899 -5.088 1.00 52.84 173 GLU A O 1
ATOM 1400 N N . SER A 1 174 ? -4.680 2.561 -5.773 1.00 56.16 174 SER A N 1
ATOM 1401 C CA . SER A 1 174 ? -4.667 1.662 -6.938 1.00 56.16 174 SER A CA 1
ATOM 1402 C C . SER A 1 174 ? -3.404 0.805 -7.012 1.00 56.16 174 SER A C 1
ATOM 1404 O O . SER A 1 174 ? -2.346 1.278 -7.420 1.00 56.16 174 SER A O 1
ATOM 1406 N N . SER A 1 175 ? -3.520 -0.489 -6.701 1.00 64.19 175 SER A N 1
ATOM 1407 C CA . SER A 1 175 ? -2.457 -1.449 -7.006 1.00 64.19 175 SER A CA 1
ATOM 1408 C C . SER A 1 175 ? -2.294 -1.563 -8.524 1.00 64.19 175 SER A C 1
ATOM 1410 O O . SER A 1 175 ? -3.206 -2.019 -9.222 1.00 64.19 175 SER A O 1
ATOM 1412 N N . ALA A 1 176 ? -1.138 -1.164 -9.050 1.00 73.12 176 ALA A N 1
ATOM 1413 C CA . ALA A 1 176 ? -0.822 -1.368 -10.455 1.00 73.12 176 ALA A CA 1
ATOM 1414 C C . ALA A 1 176 ? -0.295 -2.793 -10.667 1.00 73.12 176 ALA A C 1
ATOM 1416 O O . ALA A 1 176 ? 0.384 -3.373 -9.822 1.00 73.12 176 ALA A O 1
ATOM 1417 N N . LYS A 1 177 ? -0.568 -3.385 -11.831 1.00 80.19 177 LYS A N 1
ATOM 1418 C CA . LYS A 1 177 ? -0.062 -4.734 -12.134 1.00 80.19 177 LYS A CA 1
ATOM 1419 C C . LYS A 1 177 ? 1.465 -4.780 -12.282 1.00 80.19 177 LYS A C 1
ATOM 1421 O O . LYS A 1 177 ? 2.088 -5.801 -12.011 1.00 80.19 177 LYS A O 1
ATOM 1426 N N . TYR A 1 178 ? 2.038 -3.682 -12.755 1.00 81.25 178 TYR A N 1
ATOM 1427 C CA . TYR A 1 178 ? 3.461 -3.474 -12.995 1.00 81.25 178 TYR A CA 1
ATOM 1428 C C . TYR A 1 178 ? 3.828 -2.063 -12.509 1.00 81.25 178 TYR A C 1
ATOM 1430 O O . TYR A 1 178 ? 2.923 -1.230 -12.387 1.00 81.25 178 TYR A O 1
ATOM 1438 N N . PRO A 1 179 ? 5.116 -1.765 -12.275 1.00 80.25 179 PRO A N 1
ATOM 1439 C CA . PRO A 1 179 ? 5.573 -0.418 -11.964 1.00 80.25 179 PRO A CA 1
ATOM 1440 C C . PRO A 1 179 ? 5.115 0.549 -13.068 1.00 80.25 179 PRO A C 1
ATOM 1442 O O . PRO A 1 179 ? 5.250 0.238 -14.255 1.00 80.25 179 PRO A O 1
ATOM 1445 N N . SER A 1 180 ? 4.507 1.678 -12.695 1.00 64.69 180 SER A N 1
ATOM 1446 C CA . SER A 1 180 ? 3.919 2.616 -13.657 1.00 64.69 180 SER A CA 1
ATOM 1447 C C . SER A 1 180 ? 4.984 3.258 -14.553 1.00 64.69 180 SER A C 1
ATOM 1449 O O . SER A 1 180 ? 6.131 3.456 -14.156 1.00 64.69 180 SER A O 1
ATOM 1451 N N . GLU A 1 181 ? 4.596 3.667 -15.767 1.00 57.09 181 GLU A N 1
ATOM 1452 C CA . GLU A 1 181 ? 5.467 4.459 -16.655 1.00 57.09 181 GLU A CA 1
ATOM 1453 C C . GLU A 1 181 ? 5.830 5.841 -16.082 1.00 57.09 181 GLU A C 1
ATOM 1455 O O . GLU A 1 181 ? 6.690 6.529 -16.640 1.00 57.09 181 GLU A O 1
ATOM 1460 N N . SER A 1 182 ? 5.141 6.256 -15.013 1.00 47.12 182 SER A N 1
ATOM 1461 C CA . SER A 1 182 ? 5.336 7.518 -14.304 1.00 47.12 182 SER A CA 1
ATOM 1462 C C . SER A 1 182 ? 6.486 7.485 -13.305 1.00 47.12 182 SER A C 1
ATOM 1464 O O . SER A 1 182 ? 6.825 8.546 -12.807 1.00 47.12 182 SER A O 1
ATOM 1466 N N . ILE A 1 183 ? 7.084 6.316 -13.037 1.00 58.84 183 ILE A N 1
ATOM 1467 C CA . ILE A 1 183 ? 8.234 6.184 -12.140 1.00 58.84 183 ILE A CA 1
ATOM 1468 C C . ILE A 1 183 ? 9.441 6.849 -12.798 1.00 58.84 183 ILE A C 1
ATOM 1470 O O . ILE A 1 183 ? 10.210 6.230 -13.541 1.00 58.84 183 ILE A O 1
ATOM 1474 N N . ASN A 1 184 ? 9.568 8.146 -12.557 1.00 65.94 184 ASN A N 1
ATOM 1475 C CA . ASN A 1 184 ? 10.636 8.967 -13.092 1.00 65.94 184 ASN A CA 1
ATOM 1476 C C . ASN A 1 184 ? 11.758 9.081 -12.049 1.00 65.94 184 ASN A C 1
ATOM 1478 O O . ASN A 1 184 ? 11.551 8.874 -10.854 1.00 65.94 184 ASN A O 1
ATOM 1482 N N . HIS A 1 185 ? 12.958 9.459 -12.486 1.00 70.62 185 HIS A N 1
ATOM 1483 C CA . HIS A 1 185 ? 14.037 9.870 -11.590 1.00 70.62 185 HIS A CA 1
ATOM 1484 C C . HIS A 1 185 ? 13.575 10.945 -10.594 1.00 70.62 185 HIS A C 1
ATOM 1486 O O . HIS A 1 185 ? 14.059 10.963 -9.470 1.00 70.62 185 HIS A O 1
ATOM 1492 N N . ASN A 1 186 ? 12.604 11.786 -10.966 1.00 81.31 186 ASN A N 1
ATOM 1493 C CA . ASN A 1 186 ? 12.026 12.791 -10.076 1.00 81.31 186 ASN A CA 1
ATOM 1494 C C . ASN A 1 186 ? 11.416 12.193 -8.794 1.00 81.31 186 ASN A C 1
ATOM 1496 O O . ASN A 1 186 ? 11.653 12.720 -7.713 1.00 81.31 186 ASN A O 1
ATOM 1500 N N . ASP A 1 187 ? 10.703 11.067 -8.890 1.00 83.38 187 ASP A N 1
ATOM 1501 C CA . ASP A 1 187 ? 10.101 10.417 -7.717 1.00 83.38 187 ASP A CA 1
ATOM 1502 C C . ASP A 1 187 ? 11.176 9.900 -6.755 1.00 83.38 187 ASP A C 1
ATOM 1504 O O . ASP A 1 187 ? 11.026 9.992 -5.540 1.00 83.38 187 ASP A O 1
ATOM 1508 N N . LEU A 1 188 ? 12.301 9.414 -7.290 1.00 87.19 188 LEU A N 1
ATOM 1509 C CA . LEU A 1 188 ? 13.441 9.004 -6.468 1.00 87.19 188 LEU A CA 1
ATOM 1510 C C . LEU A 1 188 ? 14.044 10.177 -5.706 1.00 87.19 188 LEU A C 1
ATOM 1512 O O . LEU A 1 188 ? 14.350 10.028 -4.528 1.00 87.19 188 LEU A O 1
ATOM 1516 N N . TYR A 1 189 ? 14.206 11.329 -6.362 1.00 88.75 189 TYR A N 1
ATOM 1517 C CA . TYR A 1 189 ? 14.711 12.530 -5.699 1.00 88.75 189 TYR A CA 1
ATOM 1518 C C . TYR A 1 189 ? 13.759 13.006 -4.606 1.00 88.75 189 TYR A C 1
ATOM 1520 O O . TYR A 1 189 ? 14.221 13.276 -3.504 1.00 88.75 189 TYR A O 1
ATOM 1528 N N . ILE A 1 190 ? 12.450 13.031 -4.876 1.00 89.81 190 ILE A N 1
ATOM 1529 C CA . ILE A 1 190 ? 11.431 13.389 -3.881 1.00 89.81 190 ILE A CA 1
ATOM 1530 C C . ILE A 1 190 ? 11.516 12.453 -2.669 1.00 89.81 190 ILE A C 1
ATOM 1532 O O . ILE A 1 190 ? 11.565 12.920 -1.532 1.00 89.81 190 ILE A O 1
ATOM 1536 N N . GLY A 1 191 ? 11.568 11.138 -2.903 1.00 92.75 191 GLY A N 1
ATOM 1537 C CA . GLY A 1 191 ? 11.686 10.144 -1.837 1.00 92.75 191 GLY A CA 1
ATOM 1538 C C . GLY A 1 191 ? 12.975 10.295 -1.028 1.00 92.75 191 GLY A C 1
ATOM 1539 O O . GLY A 1 191 ? 12.927 10.306 0.200 1.00 92.75 191 GLY A O 1
ATOM 1540 N N . LEU A 1 192 ? 14.111 10.476 -1.706 1.00 93.38 192 LEU A N 1
ATOM 1541 C CA . LEU A 1 192 ? 15.422 10.652 -1.080 1.00 93.38 192 LEU A CA 1
ATOM 1542 C C . LEU A 1 192 ? 15.480 11.927 -0.233 1.00 93.38 192 LEU A C 1
ATOM 1544 O O . LEU A 1 192 ? 15.949 11.906 0.903 1.00 93.38 192 LEU A O 1
ATOM 1548 N N . GLU A 1 193 ? 14.991 13.037 -0.780 1.00 93.50 193 GLU A N 1
ATOM 1549 C CA . GLU A 1 193 ? 14.948 14.341 -0.124 1.00 93.50 193 GLU A CA 1
ATOM 1550 C C . GLU A 1 193 ? 14.043 14.324 1.113 1.00 93.50 193 GLU A C 1
ATOM 1552 O O . GLU A 1 193 ? 14.380 14.913 2.142 1.00 93.50 193 GLU A O 1
ATOM 1557 N N . PHE A 1 194 ? 12.905 13.636 1.017 1.00 95.19 194 PHE A N 1
ATOM 1558 C CA . PHE A 1 194 ? 11.954 13.482 2.108 1.00 95.19 194 PHE A CA 1
ATOM 1559 C C . PHE A 1 194 ? 12.495 12.584 3.225 1.00 95.19 194 PHE A C 1
ATOM 1561 O O . PHE A 1 194 ? 12.527 12.999 4.383 1.00 95.19 194 PHE A O 1
ATOM 1568 N N . LEU A 1 195 ? 12.950 11.373 2.890 1.00 96.12 195 LEU A N 1
ATOM 1569 C CA . LEU A 1 195 ? 13.446 10.413 3.877 1.00 96.12 195 LEU A CA 1
ATOM 1570 C C . LEU A 1 195 ? 14.768 10.864 4.510 1.00 96.12 195 LEU A C 1
ATOM 1572 O O . LEU A 1 195 ? 15.014 10.619 5.691 1.00 96.12 195 LEU A O 1
ATOM 1576 N N . GLY A 1 196 ? 15.607 11.563 3.744 1.00 95.31 196 GLY A N 1
ATOM 1577 C CA . GLY A 1 196 ? 16.894 12.083 4.192 1.00 95.31 196 GLY A CA 1
ATOM 1578 C C . GLY A 1 196 ? 16.819 13.288 5.135 1.00 95.31 196 GLY A C 1
ATOM 1579 O O . GLY A 1 196 ? 17.865 13.737 5.596 1.00 95.31 196 GLY A O 1
ATOM 1580 N N . CYS A 1 197 ? 15.635 13.841 5.423 1.00 95.81 197 CYS A N 1
ATOM 1581 C CA . CYS A 1 197 ? 15.512 15.096 6.166 1.00 95.81 197 CYS A CA 1
ATOM 1582 C C . CYS A 1 197 ? 14.375 15.076 7.200 1.00 95.81 197 CYS A C 1
ATOM 1584 O O . CYS A 1 197 ? 13.195 15.165 6.858 1.00 95.81 197 CYS A O 1
ATOM 1586 N N . GLU A 1 198 ? 14.738 15.079 8.487 1.00 96.38 198 GLU A N 1
ATOM 1587 C CA . GLU A 1 198 ? 13.788 15.145 9.611 1.00 96.38 198 GLU A CA 1
ATOM 1588 C C . GLU A 1 198 ? 12.856 16.360 9.531 1.00 96.38 198 GLU A C 1
ATOM 1590 O O . GLU A 1 198 ? 11.651 16.256 9.749 1.00 96.38 198 GLU A O 1
ATOM 1595 N N . GLN A 1 199 ? 13.394 17.523 9.163 1.00 95.31 199 GLN A N 1
ATOM 1596 C CA . GLN A 1 199 ? 12.625 18.766 9.078 1.00 95.31 199 GLN A CA 1
ATOM 1597 C C . GLN A 1 199 ? 11.537 18.681 8.001 1.00 95.31 199 GLN A C 1
ATOM 1599 O O . GLN A 1 199 ? 10.416 19.136 8.227 1.00 95.31 199 GLN A O 1
ATOM 1604 N N . LYS A 1 200 ? 11.835 18.059 6.852 1.00 95.06 200 LYS A N 1
ATOM 1605 C CA . LYS A 1 200 ? 10.856 17.855 5.773 1.00 95.06 200 LYS A CA 1
ATOM 1606 C C . LYS A 1 200 ? 9.803 16.831 6.162 1.00 95.06 200 LYS A C 1
ATOM 1608 O O . LYS A 1 200 ? 8.619 17.090 5.951 1.00 95.06 200 LYS A O 1
ATOM 1613 N N . ALA A 1 201 ? 10.212 15.729 6.790 1.00 95.38 201 ALA A N 1
ATOM 1614 C CA . ALA A 1 201 ? 9.285 14.747 7.338 1.00 95.38 201 ALA A CA 1
ATOM 1615 C C . ALA A 1 201 ? 8.323 15.391 8.352 1.00 95.38 201 ALA A C 1
ATOM 1617 O O . ALA A 1 201 ? 7.107 15.243 8.232 1.00 95.38 201 AL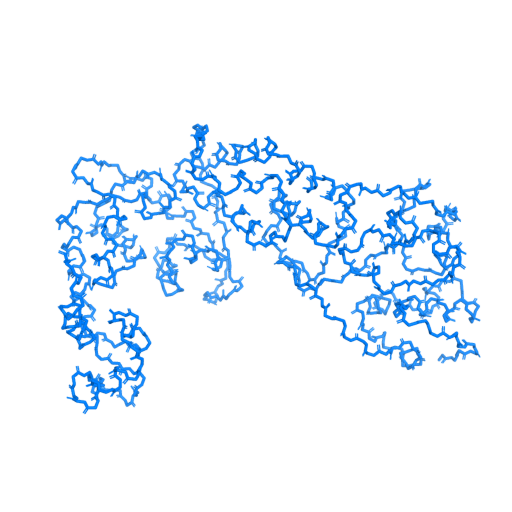A A O 1
ATOM 1618 N N . ARG A 1 202 ? 8.844 16.197 9.288 1.00 94.69 202 ARG A N 1
ATOM 1619 C CA . ARG A 1 202 ? 8.041 16.906 10.296 1.00 94.69 202 ARG A CA 1
ATOM 1620 C C . ARG A 1 202 ? 7.112 17.949 9.677 1.00 94.69 202 ARG A C 1
ATOM 1622 O O . ARG A 1 202 ? 5.936 18.005 10.027 1.00 94.69 202 ARG A O 1
ATOM 1629 N N . ALA A 1 203 ? 7.606 18.750 8.733 1.00 93.69 203 ALA A N 1
ATOM 1630 C CA . ALA A 1 203 ? 6.790 19.733 8.022 1.00 93.69 203 ALA A CA 1
ATOM 1631 C C . ALA A 1 203 ? 5.637 19.069 7.254 1.00 93.69 203 ALA A C 1
ATOM 1633 O O . ALA A 1 203 ? 4.517 19.585 7.244 1.00 93.69 203 ALA A O 1
ATOM 1634 N N . TRP A 1 204 ? 5.889 17.909 6.647 1.00 92.69 204 TRP A N 1
ATOM 1635 C CA . TRP A 1 204 ? 4.863 17.133 5.964 1.00 92.69 204 TRP A CA 1
ATOM 1636 C C . TRP A 1 204 ? 3.824 16.551 6.931 1.00 92.69 204 TRP A C 1
ATOM 1638 O O . TRP A 1 204 ? 2.634 16.724 6.675 1.00 92.69 204 TRP A O 1
ATOM 1648 N N . LEU A 1 205 ? 4.232 15.960 8.064 1.00 93.19 205 LEU A N 1
ATOM 1649 C CA . LEU A 1 205 ? 3.288 15.496 9.095 1.00 93.19 205 LEU A CA 1
ATOM 1650 C C . LEU A 1 205 ? 2.398 16.641 9.597 1.00 93.19 205 LEU A C 1
ATOM 1652 O O . LEU A 1 205 ? 1.178 16.501 9.644 1.00 93.19 205 LEU A O 1
ATOM 1656 N N . ASN A 1 206 ? 2.987 17.803 9.890 1.00 92.38 206 ASN A N 1
ATOM 1657 C CA . ASN A 1 206 ? 2.237 18.987 10.312 1.00 92.38 206 ASN A CA 1
ATOM 1658 C C . ASN A 1 206 ? 1.222 19.427 9.253 1.00 92.38 206 ASN A C 1
ATOM 1660 O O . ASN A 1 206 ? 0.092 19.775 9.585 1.00 92.38 206 ASN A O 1
ATOM 1664 N N . LYS A 1 207 ? 1.606 19.403 7.971 1.00 91.56 207 LYS A N 1
ATOM 1665 C CA . LYS A 1 207 ? 0.700 19.715 6.860 1.00 91.56 207 LYS A CA 1
ATOM 1666 C C . LYS A 1 207 ? -0.437 18.693 6.757 1.00 91.56 207 LYS A C 1
ATOM 1668 O O . LYS A 1 207 ? -1.571 19.092 6.504 1.00 91.56 207 LYS A O 1
ATOM 1673 N N . LEU A 1 208 ? -0.143 17.408 6.950 1.00 89.75 208 LEU A N 1
ATOM 1674 C CA . LEU A 1 208 ? -1.120 16.322 6.892 1.00 89.75 208 LEU A CA 1
ATOM 1675 C C . LEU A 1 208 ? -2.194 16.485 7.981 1.00 89.75 208 LEU A C 1
ATOM 1677 O O . LEU A 1 208 ? -3.379 16.520 7.657 1.00 89.75 208 LEU A O 1
ATOM 1681 N N . VAL A 1 209 ? -1.782 16.691 9.236 1.00 90.88 209 VAL A N 1
ATOM 1682 C CA . VAL A 1 209 ? -2.690 16.882 10.387 1.00 90.88 209 VAL A CA 1
ATOM 1683 C C . VAL A 1 209 ? -3.436 18.218 10.326 1.00 90.88 209 VAL A C 1
ATOM 1685 O O . VAL A 1 209 ? -4.625 18.300 10.628 1.00 90.88 209 VAL A O 1
ATOM 1688 N N . ARG A 1 210 ? -2.786 19.288 9.858 1.00 90.06 210 ARG A N 1
ATOM 1689 C CA . ARG A 1 210 ? -3.452 20.587 9.684 1.00 90.06 210 ARG A CA 1
ATOM 1690 C C . ARG A 1 210 ? -4.602 20.524 8.672 1.00 90.06 210 ARG A C 1
ATOM 1692 O O . ARG A 1 210 ? -5.599 21.225 8.834 1.00 90.06 210 ARG A O 1
ATOM 1699 N N . ASN A 1 211 ? -4.440 19.723 7.619 1.00 88.12 211 ASN A N 1
ATOM 1700 C CA . ASN A 1 211 ? -5.401 19.616 6.521 1.00 88.12 211 ASN A CA 1
ATOM 1701 C C . ASN A 1 211 ? -6.483 18.548 6.749 1.00 88.12 211 ASN A C 1
ATOM 1703 O O . ASN A 1 211 ? -7.479 18.539 6.013 1.00 88.12 211 ASN A O 1
ATOM 1707 N N . SER A 1 212 ? -6.295 17.644 7.717 1.00 88.81 212 SER A N 1
ATOM 1708 C CA . SER A 1 212 ? -7.284 16.619 8.058 1.00 88.81 212 SER A CA 1
ATOM 1709 C C . SER A 1 212 ? -8.529 17.242 8.685 1.00 88.81 212 SER A C 1
ATOM 1711 O O . SER A 1 212 ? -8.613 18.451 8.850 1.00 88.81 212 SER A O 1
ATOM 1713 N N . ASN A 1 213 ? -9.547 16.441 8.979 1.00 90.31 213 ASN A N 1
ATOM 1714 C CA . ASN A 1 213 ? -10.702 16.920 9.730 1.00 90.31 213 ASN A CA 1
ATOM 1715 C C . ASN A 1 213 ? -10.421 16.780 11.234 1.00 90.31 213 ASN A C 1
ATOM 1717 O O . ASN A 1 213 ? -9.876 15.755 11.649 1.00 90.31 213 ASN A O 1
ATOM 1721 N N . LYS A 1 214 ? -10.801 17.779 12.040 1.00 89.88 214 LYS A N 1
ATOM 1722 C CA . LYS A 1 214 ? -10.520 17.801 13.488 1.00 89.88 214 LYS A CA 1
ATOM 1723 C C . LYS A 1 214 ? -11.217 16.695 14.286 1.00 89.88 214 LYS A C 1
ATOM 1725 O O . LYS A 1 214 ? -10.895 16.516 15.446 1.00 89.88 214 LYS A O 1
ATOM 1730 N N . TYR A 1 215 ? -12.185 15.995 13.690 1.00 91.50 215 TYR A N 1
ATOM 1731 C CA . TYR A 1 215 ? -12.916 14.884 14.304 1.00 91.50 215 TYR A CA 1
ATOM 1732 C C . TYR A 1 215 ? -12.351 13.505 13.933 1.00 91.50 215 TYR A C 1
ATOM 1734 O O . TYR A 1 215 ? -12.936 12.497 14.321 1.00 91.50 215 TYR A O 1
ATOM 1742 N N . ILE A 1 216 ? -11.251 13.426 13.179 1.00 92.38 216 ILE A N 1
ATOM 1743 C CA . ILE A 1 216 ? -10.621 12.154 12.799 1.00 92.38 216 ILE A CA 1
ATOM 1744 C C . ILE A 1 216 ? -9.454 11.860 13.760 1.00 92.38 216 ILE A C 1
ATOM 1746 O O . ILE A 1 216 ? -8.572 12.710 13.882 1.00 92.38 216 ILE A O 1
ATOM 1750 N N . PRO A 1 217 ? -9.400 10.671 14.392 1.00 93.38 217 PRO A N 1
ATOM 1751 C CA . PRO A 1 217 ? -8.282 10.261 15.240 1.00 93.38 217 PRO A CA 1
ATOM 1752 C C . PRO A 1 217 ? -6.939 10.259 14.507 1.00 93.38 217 PRO A C 1
ATOM 1754 O O . PRO A 1 217 ? -6.860 9.971 13.304 1.00 93.38 217 PRO A O 1
ATOM 1757 N N . LEU A 1 218 ? -5.865 10.544 15.243 1.00 93.12 218 LEU A N 1
ATOM 1758 C CA . LEU A 1 218 ? -4.550 10.778 14.648 1.00 93.12 218 LEU A CA 1
ATOM 1759 C C . LEU A 1 218 ? -4.009 9.542 13.910 1.00 93.12 218 LEU A C 1
ATOM 1761 O O . LEU A 1 218 ? -3.458 9.681 12.821 1.00 93.12 218 LEU A O 1
ATOM 1765 N N . ASN A 1 219 ? -4.222 8.326 14.421 1.00 93.81 219 ASN A N 1
ATOM 1766 C CA . ASN A 1 219 ? -3.783 7.092 13.760 1.00 93.81 219 ASN A CA 1
ATOM 1767 C C . ASN A 1 219 ? -4.384 6.906 12.352 1.00 93.81 219 ASN A C 1
ATOM 1769 O O . ASN A 1 219 ? -3.727 6.354 11.468 1.00 93.81 219 ASN A O 1
ATOM 1773 N N . ILE A 1 220 ? -5.608 7.391 12.119 1.00 93.12 220 ILE A N 1
ATOM 1774 C CA . ILE A 1 220 ? -6.274 7.341 10.813 1.00 93.12 220 ILE A CA 1
ATOM 1775 C C . ILE A 1 220 ? -5.715 8.419 9.891 1.00 93.12 220 ILE A C 1
ATOM 1777 O O . ILE A 1 220 ? -5.436 8.134 8.727 1.00 93.12 220 ILE A O 1
ATOM 1781 N N . VAL A 1 221 ? -5.487 9.630 10.408 1.00 91.38 221 VAL A N 1
ATOM 1782 C CA . VAL A 1 221 ? -4.811 10.698 9.652 1.00 91.38 221 VAL A CA 1
ATOM 1783 C C . VAL A 1 221 ? -3.414 10.246 9.215 1.00 91.38 221 VAL A C 1
ATOM 1785 O O . VAL A 1 221 ? -3.017 10.456 8.071 1.00 91.38 221 VAL A O 1
ATOM 1788 N N . LEU A 1 222 ? -2.690 9.556 10.099 1.00 91.56 222 LEU A N 1
ATOM 1789 C CA . LEU A 1 222 ? -1.325 9.076 9.881 1.00 91.56 222 LEU A CA 1
ATOM 1790 C C . LEU A 1 222 ? -1.254 7.659 9.274 1.00 91.56 222 LEU A C 1
ATOM 1792 O O . LEU A 1 222 ? -0.177 7.061 9.218 1.00 91.56 222 LEU A O 1
ATOM 1796 N N . ALA A 1 223 ? -2.357 7.110 8.754 1.00 88.75 223 ALA A N 1
ATOM 1797 C CA . ALA A 1 223 ? -2.418 5.739 8.230 1.00 88.75 223 ALA A CA 1
ATOM 1798 C C . ALA A 1 223 ? -1.376 5.440 7.133 1.00 88.75 223 ALA A C 1
ATOM 1800 O O . ALA A 1 223 ? -0.816 4.339 7.049 1.00 88.75 223 ALA A O 1
ATOM 1801 N N . ASN A 1 224 ? -1.094 6.422 6.275 1.00 85.19 224 ASN A N 1
ATOM 1802 C CA . ASN A 1 224 ? -0.086 6.280 5.226 1.00 85.19 224 ASN A CA 1
ATOM 1803 C C . ASN A 1 224 ? 1.346 6.330 5.786 1.00 85.19 224 ASN A C 1
ATOM 1805 O O . ASN A 1 224 ? 2.222 5.654 5.250 1.00 85.19 224 ASN A O 1
ATOM 1809 N N . VAL A 1 225 ? 1.569 7.027 6.904 1.00 90.25 225 VAL A N 1
ATOM 1810 C CA . VAL A 1 225 ? 2.850 7.034 7.632 1.00 90.25 225 VAL A CA 1
ATOM 1811 C C . VAL A 1 225 ? 3.112 5.672 8.259 1.00 90.25 225 VAL A C 1
ATOM 1813 O O . VAL A 1 225 ? 4.200 5.131 8.106 1.00 90.25 225 VAL A O 1
ATOM 1816 N N . LEU A 1 226 ? 2.093 5.071 8.880 1.00 87.19 226 LEU A N 1
ATOM 1817 C CA . LEU A 1 226 ? 2.166 3.706 9.416 1.00 87.19 226 LEU A CA 1
ATOM 1818 C C . LEU A 1 226 ? 2.473 2.675 8.322 1.00 87.19 226 LEU A C 1
ATOM 1820 O O . LEU A 1 226 ? 3.198 1.708 8.542 1.00 87.19 226 LEU A O 1
ATOM 1824 N N . THR A 1 227 ? 1.928 2.884 7.120 1.00 84.25 227 THR A N 1
ATOM 1825 C CA . THR A 1 227 ? 2.249 2.043 5.959 1.00 84.25 227 THR A CA 1
ATOM 1826 C C . THR A 1 227 ? 3.709 2.229 5.550 1.00 84.25 227 THR A C 1
ATOM 1828 O O . THR A 1 227 ? 4.404 1.243 5.336 1.00 84.25 227 THR A O 1
ATOM 1831 N N . LEU A 1 228 ? 4.178 3.477 5.469 1.00 90.06 228 LEU A N 1
ATOM 1832 C CA . LEU A 1 228 ? 5.563 3.798 5.141 1.00 90.06 228 LEU A CA 1
ATOM 1833 C C . LEU A 1 228 ? 6.529 3.129 6.131 1.00 90.06 228 LEU A C 1
ATOM 1835 O O . LEU A 1 228 ? 7.360 2.328 5.718 1.00 90.06 228 LEU A O 1
ATOM 1839 N N . THR A 1 229 ? 6.374 3.374 7.433 1.00 91.00 229 THR A N 1
ATOM 1840 C CA . THR A 1 229 ? 7.275 2.842 8.470 1.00 91.00 229 THR A CA 1
ATOM 1841 C C . THR A 1 229 ? 7.302 1.321 8.533 1.00 91.00 229 THR A C 1
ATOM 1843 O O . THR A 1 229 ? 8.350 0.752 8.814 1.00 91.00 229 THR A O 1
ATOM 1846 N N . LYS A 1 230 ? 6.182 0.653 8.234 1.00 88.19 230 LYS A N 1
ATOM 1847 C CA . LYS A 1 230 ? 6.102 -0.813 8.200 1.00 88.19 230 LYS A CA 1
ATOM 1848 C C . LYS A 1 230 ? 6.985 -1.444 7.117 1.00 88.19 230 LYS A C 1
ATOM 1850 O O . LYS A 1 230 ? 7.430 -2.574 7.300 1.00 88.19 230 LYS A O 1
ATOM 1855 N N . TYR A 1 231 ? 7.167 -0.770 5.980 1.00 90.50 231 TYR A N 1
ATOM 1856 C CA . TYR A 1 231 ? 7.839 -1.343 4.807 1.00 90.50 231 TYR A CA 1
ATOM 1857 C C . TYR A 1 231 ? 9.217 -0.747 4.516 1.00 90.50 231 TYR A C 1
ATOM 1859 O O . TYR A 1 231 ? 9.914 -1.309 3.672 1.00 90.50 231 TYR A O 1
ATOM 1867 N N . LEU A 1 232 ? 9.603 0.353 5.173 1.00 93.06 232 LEU A N 1
ATOM 1868 C CA . LEU A 1 232 ? 10.955 0.898 5.054 1.00 93.06 232 LEU A CA 1
ATOM 1869 C C . LEU A 1 232 ? 11.995 -0.153 5.462 1.00 93.06 232 LEU A C 1
ATOM 1871 O O . LEU A 1 232 ? 11.820 -0.864 6.452 1.00 93.06 232 LEU A O 1
ATOM 1875 N N . LYS A 1 233 ? 13.068 -0.244 4.681 1.00 93.12 233 LYS A N 1
ATOM 1876 C CA . LYS A 1 233 ? 14.126 -1.246 4.838 1.00 93.12 233 LYS A CA 1
ATOM 1877 C C . LYS A 1 233 ? 15.403 -0.678 5.431 1.00 93.12 233 LYS A C 1
ATOM 1879 O O . LYS A 1 233 ? 16.116 -1.386 6.134 1.00 93.12 233 LYS A O 1
ATOM 1884 N N . CYS A 1 234 ? 15.694 0.584 5.145 1.00 93.88 234 CYS A N 1
ATOM 1885 C CA . CYS A 1 234 ? 16.903 1.249 5.595 1.00 93.88 234 CYS A CA 1
ATOM 1886 C C . CYS A 1 234 ? 16.625 2.216 6.745 1.00 93.88 234 CYS A C 1
ATOM 1888 O O . CYS A 1 234 ? 15.522 2.746 6.900 1.00 93.88 234 CYS A O 1
ATOM 1890 N N . ASP A 1 235 ? 17.679 2.524 7.499 1.00 93.25 235 ASP A N 1
ATOM 1891 C CA . ASP A 1 235 ? 17.643 3.600 8.478 1.00 93.25 235 ASP A CA 1
ATOM 1892 C C . ASP A 1 235 ? 17.716 4.964 7.785 1.00 93.25 235 ASP A C 1
ATOM 1894 O O . ASP A 1 235 ? 18.710 5.327 7.144 1.00 93.25 235 ASP A O 1
ATOM 1898 N N . TRP A 1 236 ? 16.637 5.730 7.931 1.00 95.38 236 TRP A N 1
ATOM 1899 C CA . TRP A 1 236 ? 16.502 7.083 7.404 1.00 95.38 236 TRP A CA 1
ATOM 1900 C C . TRP A 1 236 ? 16.364 8.098 8.537 1.00 95.38 236 TRP A C 1
ATOM 1902 O O . TRP A 1 236 ? 15.674 7.803 9.515 1.00 95.38 236 TRP A O 1
ATOM 1912 N N . PRO A 1 237 ? 16.908 9.321 8.394 1.00 95.81 237 PRO A N 1
ATOM 1913 C CA . PRO A 1 237 ? 16.676 10.404 9.353 1.00 95.81 237 PRO A CA 1
ATOM 1914 C C . PRO A 1 237 ? 15.186 10.617 9.665 1.00 95.81 237 PRO A C 1
ATOM 1916 O O . PRO A 1 237 ? 14.793 10.722 10.823 1.00 95.81 237 PRO A O 1
ATOM 1919 N N . ALA A 1 238 ? 14.318 10.559 8.648 1.00 96.25 238 ALA A N 1
ATOM 1920 C CA . ALA A 1 238 ? 12.872 10.687 8.828 1.00 96.25 238 ALA A CA 1
ATOM 1921 C C . ALA A 1 238 ? 12.244 9.641 9.779 1.00 96.25 238 ALA A C 1
ATOM 1923 O O . ALA A 1 238 ? 11.187 9.907 10.350 1.00 96.25 238 ALA A O 1
ATOM 1924 N N . LEU A 1 239 ? 12.877 8.479 10.005 1.00 94.81 239 LEU A N 1
ATOM 1925 C CA . LEU A 1 239 ? 12.360 7.464 10.933 1.00 94.81 239 LEU A CA 1
ATOM 1926 C C . LEU A 1 239 ? 12.283 7.966 12.374 1.00 94.81 239 LEU A C 1
ATOM 1928 O O . LEU A 1 239 ? 11.372 7.557 13.088 1.00 94.81 239 LEU A O 1
ATOM 1932 N N . VAL A 1 240 ? 13.201 8.837 12.807 1.00 94.06 240 VAL A N 1
ATOM 1933 C CA . VAL A 1 240 ? 13.160 9.431 14.156 1.00 94.06 240 VAL A CA 1
ATOM 1934 C C . VAL A 1 240 ? 11.855 10.204 14.339 1.00 94.06 240 VAL A C 1
ATOM 1936 O O . VAL A 1 240 ? 11.169 10.060 15.347 1.00 94.06 240 VAL A O 1
ATOM 1939 N N . VAL A 1 241 ? 11.463 10.954 13.308 1.00 95.81 241 VAL A N 1
ATOM 1940 C CA . VAL A 1 241 ? 10.211 11.709 13.292 1.00 95.81 241 VAL A CA 1
ATOM 1941 C C . VAL A 1 241 ? 9.009 10.767 13.307 1.00 95.81 241 VAL A C 1
ATOM 1943 O O . VAL A 1 241 ? 8.086 10.968 14.088 1.00 95.81 241 VAL A O 1
ATOM 1946 N N . PHE A 1 242 ? 9.004 9.714 12.487 1.00 94.19 242 PHE A N 1
ATOM 1947 C CA . PHE A 1 242 ? 7.857 8.802 12.433 1.00 94.19 242 PHE A CA 1
ATOM 1948 C C . PHE A 1 242 ? 7.692 7.943 13.692 1.00 94.19 242 PHE A C 1
ATOM 1950 O O . PHE A 1 242 ? 6.566 7.614 14.052 1.00 94.19 242 PHE A O 1
ATOM 1957 N N . LYS A 1 243 ? 8.784 7.591 14.380 1.00 92.56 243 LYS A N 1
ATOM 1958 C CA . LYS A 1 243 ? 8.727 6.842 15.647 1.00 92.56 243 LYS A CA 1
ATOM 1959 C C . LYS A 1 243 ? 8.064 7.654 16.763 1.00 92.56 243 LYS A C 1
ATOM 1961 O O . LYS A 1 243 ? 7.296 7.086 17.529 1.00 92.56 243 LYS A O 1
ATOM 1966 N N . ASN A 1 244 ? 8.280 8.968 16.778 1.00 92.81 244 ASN A N 1
ATOM 1967 C CA . ASN A 1 244 ? 7.761 9.872 17.810 1.00 92.81 244 ASN A CA 1
ATOM 1968 C C . ASN A 1 244 ? 6.523 10.659 17.341 1.00 92.81 244 ASN A C 1
ATOM 1970 O O . ASN A 1 244 ? 6.165 11.676 17.927 1.00 92.81 244 ASN A O 1
ATOM 1974 N N . MET A 1 245 ? 5.854 10.218 16.269 1.00 93.00 245 MET A N 1
ATOM 1975 C CA . MET A 1 245 ? 4.777 10.995 15.641 1.00 93.00 245 MET A CA 1
ATOM 1976 C C . MET A 1 245 ? 3.560 11.232 16.545 1.00 93.00 245 MET A C 1
ATOM 1978 O O . MET A 1 245 ? 2.848 12.202 16.342 1.00 93.00 245 MET A O 1
ATOM 1982 N N . TYR A 1 246 ? 3.325 10.389 17.551 1.00 91.25 246 TYR A N 1
ATOM 1983 C CA . TYR A 1 246 ? 2.236 10.581 18.518 1.00 91.25 246 TYR A CA 1
ATOM 1984 C C . TYR A 1 246 ? 2.620 11.481 19.705 1.00 91.25 246 TYR A C 1
ATOM 1986 O O . TYR A 1 246 ? 1.763 11.830 20.507 1.00 91.25 246 TYR A O 1
ATOM 1994 N N . GLU A 1 247 ? 3.894 11.860 19.824 1.00 90.00 247 GLU A N 1
ATOM 1995 C CA . GLU A 1 247 ? 4.407 12.711 20.908 1.00 90.00 247 GLU A CA 1
ATOM 1996 C C . GLU A 1 247 ? 4.479 14.190 20.499 1.00 90.00 247 GLU A C 1
ATOM 1998 O O . GLU A 1 247 ? 4.775 15.059 21.318 1.00 90.00 247 GLU A O 1
ATOM 2003 N N . PHE A 1 248 ? 4.242 14.498 19.222 1.00 87.25 248 PHE A N 1
ATOM 2004 C CA . PHE A 1 248 ? 4.345 15.859 18.718 1.00 87.25 248 PHE A CA 1
ATOM 2005 C C . PHE A 1 248 ? 3.086 16.680 18.971 1.00 87.25 248 PHE A C 1
ATOM 2007 O O . PHE A 1 248 ? 1.963 16.242 18.734 1.00 87.25 248 PHE A O 1
ATOM 2014 N N . GLU A 1 249 ? 3.300 17.945 19.322 1.00 86.31 249 GLU A N 1
ATOM 2015 C CA . GLU A 1 249 ? 2.257 18.960 19.267 1.00 86.31 249 GLU A CA 1
ATOM 2016 C C . GLU A 1 249 ? 2.003 19.363 17.812 1.00 86.31 249 GLU A C 1
ATOM 2018 O O . GLU A 1 249 ? 2.857 19.956 17.138 1.00 86.31 249 GLU A O 1
ATOM 2023 N N . TYR A 1 250 ? 0.815 19.020 17.322 1.00 87.06 250 TYR A N 1
ATOM 2024 C CA . TYR A 1 250 ? 0.372 19.380 15.984 1.00 87.06 250 TYR A CA 1
ATOM 2025 C C . TYR A 1 250 ? -0.381 20.714 15.978 1.00 87.06 250 TYR A C 1
ATOM 2027 O O . TYR A 1 250 ? -1.105 21.030 16.923 1.00 87.06 250 TYR A O 1
ATOM 2035 N N . PRO A 1 251 ? -0.255 21.506 14.898 1.00 81.00 251 PRO A N 1
ATOM 2036 C CA . PRO A 1 251 ? -1.037 22.724 14.747 1.00 81.00 251 PRO A CA 1
ATOM 2037 C C . PRO A 1 251 ? -2.532 22.399 14.686 1.00 81.00 251 PRO A C 1
ATOM 2039 O O . PRO A 1 251 ? -2.934 21.436 14.031 1.00 81.00 251 PRO A O 1
ATOM 2042 N N . SER A 1 252 ? -3.351 23.246 15.312 1.00 76.00 252 SER A N 1
ATOM 2043 C CA . SER A 1 252 ? -4.801 23.064 15.353 1.00 76.00 252 SER A CA 1
ATOM 2044 C C . SER A 1 252 ? -5.398 22.931 13.954 1.00 76.00 252 SER A C 1
ATOM 2046 O O . SER A 1 252 ? -5.178 23.760 13.064 1.00 76.00 252 SER A O 1
ATOM 2048 N N . THR A 1 253 ? -6.195 21.885 13.777 1.00 77.38 253 THR A N 1
ATOM 2049 C CA . THR A 1 253 ? -6.922 21.608 12.545 1.00 77.38 253 THR A CA 1
ATOM 2050 C C . THR A 1 253 ? -8.100 22.573 12.398 1.00 77.38 253 THR A C 1
ATOM 2052 O O . THR A 1 253 ? -8.951 22.667 13.280 1.00 77.38 253 THR A O 1
ATOM 2055 N N . THR A 1 254 ? -8.179 23.290 11.276 1.00 69.19 254 THR A N 1
ATOM 2056 C CA . THR A 1 254 ? -9.255 24.271 11.016 1.00 69.19 254 THR A CA 1
ATOM 2057 C C . THR A 1 254 ? -10.341 23.745 10.078 1.00 69.19 254 THR A C 1
ATOM 2059 O O . THR A 1 254 ? -11.262 24.478 9.725 1.00 69.19 254 THR A O 1
ATOM 2062 N N . ASN A 1 255 ? -10.208 22.507 9.604 1.00 77.94 255 ASN A N 1
ATOM 2063 C CA . ASN A 1 255 ? -11.086 21.933 8.596 1.00 77.94 255 ASN A CA 1
ATOM 2064 C C . ASN A 1 255 ? -12.180 21.067 9.242 1.00 77.94 255 ASN A C 1
ATOM 2066 O O . ASN A 1 255 ? -11.893 20.075 9.911 1.00 77.94 255 ASN A O 1
ATOM 2070 N N . ASP A 1 256 ? -13.434 21.439 8.985 1.00 78.94 256 ASP A N 1
ATOM 2071 C CA . ASP A 1 256 ? -14.630 20.744 9.474 1.00 78.94 256 ASP A CA 1
ATOM 2072 C C . ASP A 1 256 ? -15.350 19.937 8.382 1.00 78.94 256 ASP A C 1
ATOM 2074 O O . ASP A 1 256 ? -16.329 19.242 8.674 1.00 78.94 256 ASP A O 1
ATOM 2078 N N . LEU A 1 257 ? -14.877 19.999 7.131 1.00 81.06 257 LEU A N 1
ATOM 2079 C CA . LEU A 1 257 ? -15.470 19.270 6.013 1.00 81.06 257 LEU A CA 1
ATOM 2080 C C . LEU A 1 257 ? -15.034 17.801 6.047 1.00 81.06 257 LEU A C 1
ATOM 2082 O O . LEU A 1 257 ? -13.837 17.497 6.060 1.00 81.06 257 LEU A O 1
ATOM 2086 N N . PHE A 1 258 ? -15.995 16.878 6.035 1.00 80.50 258 PHE A N 1
ATOM 2087 C CA . PHE A 1 258 ? -15.708 15.455 5.886 1.00 80.50 258 PHE A CA 1
ATOM 2088 C C . PHE A 1 258 ? -15.494 15.114 4.416 1.00 80.50 258 PHE A C 1
ATOM 2090 O O . PHE A 1 258 ? -16.387 15.250 3.580 1.00 80.50 258 PHE A O 1
ATOM 2097 N N . LYS A 1 259 ? -14.280 14.664 4.100 1.00 86.62 259 LYS A N 1
ATOM 2098 C CA . LYS A 1 259 ? -13.998 13.959 2.851 1.00 86.62 259 LYS A CA 1
ATOM 2099 C C . LYS A 1 259 ? -14.136 12.456 3.114 1.00 86.62 259 LYS A C 1
ATOM 2101 O O . LYS A 1 259 ? -13.754 12.021 4.201 1.00 86.62 259 LYS A O 1
ATOM 2106 N N . PRO A 1 260 ? -14.640 11.664 2.151 1.00 89.50 260 PRO A N 1
ATOM 2107 C CA . PRO A 1 260 ? -14.645 10.211 2.271 1.00 89.50 260 PRO A CA 1
ATOM 2108 C C . PRO A 1 260 ? -13.244 9.675 2.592 1.00 89.50 260 PRO A C 1
ATOM 2110 O O . PRO A 1 260 ? -12.276 10.045 1.930 1.00 89.50 260 PRO A O 1
ATOM 2113 N N . ILE A 1 261 ? -13.150 8.803 3.594 1.00 90.69 261 ILE A N 1
ATOM 2114 C CA . ILE A 1 261 ? -11.901 8.188 4.052 1.00 90.69 261 ILE A CA 1
ATOM 2115 C C . ILE A 1 261 ? -11.913 6.733 3.601 1.00 90.69 261 ILE A C 1
ATOM 2117 O O . ILE A 1 261 ? -12.481 5.871 4.273 1.00 90.69 261 ILE A O 1
ATOM 2121 N N . TRP A 1 262 ? -11.310 6.465 2.446 1.00 89.31 262 TRP A N 1
ATOM 2122 C CA . TRP A 1 262 ? -11.273 5.133 1.855 1.00 89.31 262 TRP A CA 1
ATOM 2123 C C . TRP A 1 262 ? -10.088 4.323 2.384 1.00 89.31 262 TRP A C 1
ATOM 2125 O O . TRP A 1 262 ? -8.933 4.705 2.216 1.00 89.31 262 TRP A O 1
ATOM 2135 N N . LEU A 1 263 ? -10.373 3.179 3.003 1.00 88.38 263 LEU A N 1
ATOM 2136 C CA . LEU A 1 263 ? -9.379 2.267 3.563 1.00 88.38 263 LEU A CA 1
ATOM 2137 C C . LEU A 1 263 ? -9.582 0.853 3.018 1.00 88.38 263 LEU A C 1
ATOM 2139 O O . LEU A 1 263 ? -10.711 0.407 2.815 1.00 88.38 263 LEU A O 1
ATOM 2143 N N . THR A 1 264 ? -8.485 0.126 2.804 1.00 87.38 264 THR A N 1
ATOM 2144 C CA . THR A 1 264 ? -8.549 -1.327 2.596 1.00 87.38 264 THR A CA 1
ATOM 2145 C C . THR A 1 264 ? -9.024 -2.012 3.877 1.00 87.38 264 THR A C 1
ATOM 2147 O O . THR A 1 264 ? -8.847 -1.464 4.968 1.00 87.38 264 THR A O 1
ATOM 2150 N N . ILE A 1 265 ? -9.584 -3.221 3.762 1.00 88.75 265 ILE A N 1
ATOM 2151 C CA . ILE A 1 265 ? -10.040 -3.998 4.928 1.00 88.75 265 ILE A CA 1
ATOM 2152 C C . ILE A 1 265 ? -8.942 -4.122 5.989 1.00 88.75 265 ILE A C 1
ATOM 2154 O O . ILE A 1 265 ? -9.183 -3.761 7.134 1.00 88.75 265 ILE A O 1
ATOM 2158 N N . ASP A 1 266 ? -7.728 -4.523 5.601 1.00 86.88 266 ASP A N 1
ATOM 2159 C CA . ASP A 1 266 ? -6.606 -4.695 6.537 1.00 86.88 266 ASP A CA 1
ATOM 2160 C C . ASP A 1 266 ? -6.241 -3.403 7.287 1.00 86.88 266 ASP A C 1
ATOM 2162 O O . ASP A 1 266 ? -5.876 -3.434 8.462 1.00 86.88 266 ASP A O 1
ATOM 2166 N N . LYS A 1 267 ? -6.333 -2.246 6.615 1.00 88.94 267 LYS A N 1
ATOM 2167 C CA . LYS A 1 267 ? -6.093 -0.948 7.258 1.00 88.94 267 LYS A CA 1
ATOM 2168 C C . LYS A 1 267 ? -7.238 -0.592 8.198 1.00 88.94 267 LYS A C 1
ATOM 2170 O O . LYS A 1 267 ? -6.985 -0.152 9.312 1.00 88.94 267 LYS A O 1
ATOM 2175 N N . ALA A 1 268 ? -8.483 -0.778 7.768 1.00 91.94 268 ALA A N 1
ATOM 2176 C CA . ALA A 1 268 ? -9.645 -0.427 8.571 1.00 91.94 268 ALA A CA 1
ATOM 2177 C C . ALA A 1 268 ? -9.741 -1.267 9.852 1.00 91.94 268 ALA A C 1
ATOM 2179 O O . ALA A 1 268 ? -9.925 -0.696 10.923 1.00 91.94 268 ALA A O 1
ATOM 2180 N N . THR A 1 269 ? -9.550 -2.588 9.764 1.00 91.88 269 THR A N 1
ATOM 2181 C CA . THR A 1 269 ? -9.549 -3.479 10.937 1.00 91.88 269 THR A CA 1
ATOM 2182 C C . THR A 1 269 ? -8.464 -3.086 11.935 1.00 91.88 269 THR A C 1
ATOM 2184 O O . THR A 1 269 ? -8.730 -2.959 13.130 1.00 91.88 269 THR A O 1
ATOM 2187 N N . SER A 1 270 ? -7.253 -2.803 11.442 1.00 91.25 270 SER A N 1
ATOM 2188 C CA . SER A 1 270 ? -6.127 -2.391 12.280 1.00 91.25 270 SER A CA 1
ATOM 2189 C C . SER A 1 270 ? -6.327 -1.019 12.930 1.00 91.25 270 SER A C 1
ATOM 2191 O O . SER A 1 270 ? -5.986 -0.858 14.097 1.00 91.25 270 SER A O 1
ATOM 2193 N N . LEU A 1 271 ? -6.827 -0.021 12.194 1.00 93.62 271 LEU A N 1
ATOM 2194 C CA . LEU A 1 271 ? -6.924 1.364 12.675 1.00 93.62 271 LEU A CA 1
ATOM 2195 C C . LEU A 1 271 ? -8.136 1.600 13.582 1.00 93.62 271 LEU A C 1
ATOM 2197 O O . LEU A 1 271 ? -8.062 2.413 14.502 1.00 93.62 271 LEU A O 1
ATOM 2201 N N . LEU A 1 272 ? -9.240 0.893 13.329 1.00 93.94 272 LEU A N 1
ATOM 2202 C CA . LEU A 1 272 ? -10.453 0.953 14.150 1.00 93.94 272 LEU A CA 1
ATOM 2203 C C . LEU A 1 272 ? -10.446 -0.070 15.297 1.00 93.94 272 LEU A C 1
ATOM 2205 O O . LEU A 1 272 ? -11.345 -0.036 16.133 1.00 93.94 272 LEU A O 1
ATOM 2209 N N . ALA A 1 273 ? -9.451 -0.966 15.340 1.00 91.06 273 ALA A N 1
ATOM 2210 C CA . ALA A 1 273 ? -9.352 -2.069 16.297 1.00 91.06 273 ALA A CA 1
ATOM 2211 C C . ALA A 1 273 ? -10.602 -2.977 16.307 1.00 91.06 273 ALA A C 1
ATOM 2213 O O . ALA A 1 273 ? -11.142 -3.319 17.361 1.00 91.06 273 ALA A O 1
ATOM 2214 N N . ILE A 1 274 ? -11.063 -3.365 15.115 1.00 91.88 274 ILE A N 1
ATOM 2215 C CA . ILE A 1 274 ? -12.213 -4.257 14.893 1.00 91.88 274 ILE A CA 1
ATOM 2216 C C . ILE A 1 274 ? -11.828 -5.400 13.961 1.00 91.88 274 ILE A C 1
ATOM 2218 O O . ILE A 1 274 ? -10.959 -5.252 13.105 1.00 91.88 274 ILE A O 1
ATOM 2222 N N . ASP A 1 275 ? -12.482 -6.545 14.111 1.00 89.56 275 ASP A N 1
ATOM 2223 C CA . ASP A 1 275 ? -12.326 -7.669 13.196 1.00 89.56 275 ASP A CA 1
ATOM 2224 C C . ASP A 1 275 ? -13.229 -7.519 11.955 1.00 89.56 275 ASP A C 1
ATOM 2226 O O . ASP A 1 275 ? -13.981 -6.551 11.804 1.00 89.56 275 ASP A O 1
ATOM 2230 N N . LEU A 1 276 ? -13.140 -8.482 11.031 1.00 89.69 276 LEU A N 1
ATOM 2231 C CA . LEU A 1 276 ? -13.962 -8.480 9.818 1.00 89.69 276 LEU A CA 1
ATOM 2232 C C . LEU A 1 276 ? -15.459 -8.570 10.149 1.00 89.69 276 LEU A C 1
ATOM 2234 O O . LEU A 1 276 ? -16.254 -7.870 9.531 1.00 89.69 276 LEU A O 1
ATOM 2238 N N . THR A 1 277 ? -15.825 -9.364 11.158 1.00 88.38 277 THR A N 1
ATOM 2239 C CA . THR A 1 277 ? -17.207 -9.488 11.642 1.00 88.38 277 THR A CA 1
ATOM 2240 C C . THR A 1 277 ? -17.750 -8.135 12.104 1.00 88.38 277 THR A C 1
ATOM 2242 O O . THR A 1 277 ? -18.832 -7.719 11.696 1.00 88.38 277 THR A O 1
ATOM 2245 N N . GLY A 1 278 ? -16.976 -7.399 12.907 1.00 90.88 278 GLY A N 1
ATOM 2246 C CA . GLY A 1 278 ? -17.321 -6.053 13.350 1.00 90.88 278 GLY A CA 1
ATOM 2247 C C . GLY A 1 278 ? -17.473 -5.076 12.185 1.00 90.88 278 GLY A C 1
ATOM 2248 O O . GLY A 1 278 ? -18.411 -4.283 12.170 1.00 90.88 278 GLY A O 1
ATOM 2249 N N . LEU A 1 279 ? -16.612 -5.159 11.167 1.00 93.12 279 LEU A N 1
ATOM 2250 C CA . LEU A 1 279 ? -16.763 -4.358 9.948 1.00 93.12 279 LEU A CA 1
ATOM 2251 C C . LEU A 1 279 ? -18.045 -4.674 9.172 1.00 93.12 279 LEU A C 1
ATOM 2253 O O . LEU A 1 279 ? -18.686 -3.751 8.668 1.00 93.12 279 LEU A O 1
ATOM 2257 N N . GLU A 1 280 ? -18.431 -5.945 9.071 1.00 92.12 280 GLU A N 1
ATOM 2258 C CA . GLU A 1 280 ? -19.686 -6.351 8.430 1.00 92.12 280 GLU A CA 1
ATOM 2259 C C . GLU A 1 280 ? -20.907 -5.811 9.185 1.00 92.12 280 GLU A C 1
ATOM 2261 O O . GLU A 1 280 ? -21.848 -5.323 8.554 1.00 92.12 280 GLU A O 1
ATOM 2266 N N . LEU A 1 281 ? -20.864 -5.802 10.522 1.00 92.19 281 LEU A N 1
ATOM 2267 C CA . LEU A 1 281 ? -21.899 -5.178 11.351 1.00 92.19 281 LEU A CA 1
ATOM 2268 C C . LEU A 1 281 ? -21.987 -3.666 11.104 1.00 92.19 281 LEU A C 1
ATOM 2270 O O . LEU A 1 281 ? -23.075 -3.136 10.885 1.00 92.19 281 LEU A O 1
ATOM 2274 N N . LEU A 1 282 ? -20.849 -2.965 11.066 1.00 95.25 282 LEU A N 1
ATOM 2275 C CA . LEU A 1 282 ? -20.827 -1.531 10.758 1.00 95.25 282 LEU A CA 1
ATOM 2276 C C . LEU A 1 282 ? -21.340 -1.234 9.341 1.00 95.25 282 LEU A C 1
ATOM 2278 O O . LEU A 1 282 ? -21.968 -0.196 9.125 1.00 95.25 282 LEU A O 1
ATOM 2282 N N . LEU A 1 283 ? -21.092 -2.128 8.377 1.00 93.88 283 LEU A N 1
ATOM 2283 C CA . LEU A 1 283 ? -21.605 -2.008 7.012 1.00 93.88 283 LEU A CA 1
ATOM 2284 C C . LEU A 1 283 ? -23.130 -2.160 6.985 1.00 93.88 283 LEU A C 1
ATOM 2286 O O . LEU A 1 283 ? -23.811 -1.360 6.342 1.00 93.88 283 LEU A O 1
ATOM 2290 N N . ALA A 1 284 ? -23.671 -3.145 7.708 1.00 92.50 284 ALA A N 1
ATOM 2291 C CA . ALA A 1 284 ? -25.113 -3.355 7.835 1.00 92.50 284 ALA A CA 1
ATOM 2292 C C . ALA A 1 284 ? -25.816 -2.142 8.473 1.00 92.50 284 ALA A C 1
ATOM 2294 O O . ALA A 1 284 ? -26.874 -1.721 8.000 1.00 92.50 284 ALA A O 1
ATOM 2295 N N . SER A 1 285 ? -25.182 -1.522 9.472 1.00 93.12 285 SER A N 1
ATOM 2296 C CA . SER A 1 285 ? -25.669 -0.309 10.145 1.00 93.12 285 SER A CA 1
ATOM 2297 C C . SER A 1 285 ? -25.364 0.995 9.395 1.00 93.12 285 SER A C 1
ATOM 2299 O O . SER A 1 285 ? -25.659 2.073 9.903 1.00 93.12 285 SER A O 1
ATOM 2301 N N . LYS A 1 286 ? -24.780 0.928 8.187 1.00 94.06 286 LYS A N 1
ATOM 2302 C CA . LYS A 1 286 ? -24.382 2.084 7.352 1.00 94.06 286 LYS A CA 1
ATOM 2303 C C . LYS A 1 286 ? -23.386 3.049 8.014 1.00 94.06 286 LYS A C 1
ATOM 2305 O O . LYS A 1 286 ? -23.239 4.184 7.564 1.00 94.06 286 LYS A O 1
ATOM 2310 N N . LEU A 1 287 ? -22.670 2.594 9.041 1.00 94.50 287 LEU A N 1
ATOM 2311 C CA . LEU A 1 287 ? -21.577 3.337 9.674 1.00 94.50 287 LEU A CA 1
ATOM 2312 C C . LEU A 1 287 ? -20.281 3.254 8.859 1.00 94.50 287 LEU A C 1
ATOM 2314 O O . LEU A 1 287 ? -19.428 4.130 8.958 1.00 94.50 287 LEU A O 1
ATOM 2318 N N . VAL A 1 288 ? -20.155 2.243 7.998 1.00 94.19 288 VAL A N 1
ATOM 2319 C CA . VAL A 1 288 ? -19.170 2.211 6.911 1.00 94.19 288 VAL A CA 1
ATOM 2320 C C . VAL A 1 288 ? -19.869 1.950 5.583 1.00 94.19 288 VAL A C 1
ATOM 2322 O O . VAL A 1 288 ? -20.932 1.333 5.538 1.00 94.19 288 VAL A O 1
ATOM 2325 N N . LEU A 1 289 ? -19.273 2.412 4.484 1.00 92.25 289 LEU A N 1
ATOM 2326 C CA . LEU A 1 289 ? -19.809 2.213 3.132 1.00 92.25 289 LEU A CA 1
ATOM 2327 C C . LEU A 1 289 ? -18.806 1.440 2.281 1.00 92.25 289 LEU A C 1
ATOM 2329 O O . LEU A 1 289 ? -17.620 1.742 2.307 1.00 92.25 289 LEU A O 1
ATOM 2333 N N . SER A 1 290 ? -19.263 0.483 1.477 1.00 88.75 290 SER A N 1
ATOM 2334 C CA . SER A 1 290 ? -18.398 -0.248 0.544 1.00 88.75 290 SER A CA 1
ATOM 2335 C C . SER A 1 290 ? -18.665 0.156 -0.905 1.00 88.75 290 SER A C 1
ATOM 2337 O O . SER A 1 290 ? -19.810 0.378 -1.297 1.00 88.75 290 SER A O 1
ATOM 2339 N N . LYS A 1 291 ? -17.612 0.186 -1.735 1.00 80.50 291 LYS A N 1
ATOM 2340 C CA . LYS A 1 291 ? -17.768 0.225 -3.204 1.00 80.50 291 LYS A CA 1
ATOM 2341 C C . LYS A 1 291 ? -18.204 -1.134 -3.771 1.00 80.50 291 LYS A C 1
ATOM 2343 O O . LYS A 1 291 ? -18.749 -1.190 -4.873 1.00 80.50 291 LYS A O 1
ATOM 2348 N N . THR A 1 292 ? -17.956 -2.234 -3.054 1.00 73.75 292 THR A N 1
ATOM 2349 C CA . THR A 1 292 ? -18.311 -3.590 -3.495 1.00 73.75 292 THR A CA 1
ATOM 2350 C C . THR A 1 292 ? -19.762 -3.918 -3.156 1.00 73.75 292 THR A C 1
ATOM 2352 O O . THR A 1 292 ? -20.190 -3.764 -2.018 1.00 73.75 292 THR A O 1
ATOM 2355 N N . ARG A 1 293 ? -20.517 -4.409 -4.148 1.00 66.44 293 ARG A N 1
ATOM 2356 C CA . ARG A 1 293 ? -21.927 -4.810 -3.980 1.00 66.44 293 ARG A CA 1
ATOM 2357 C C . ARG A 1 293 ? -22.103 -6.202 -3.351 1.00 66.44 293 ARG A C 1
ATOM 2359 O O . ARG A 1 293 ? -23.146 -6.464 -2.770 1.00 66.44 293 ARG A O 1
ATOM 2366 N N . ASN A 1 294 ? -21.092 -7.072 -3.448 1.00 67.69 294 ASN A N 1
ATOM 2367 C CA . ASN A 1 294 ? -21.168 -8.484 -3.047 1.00 67.69 294 ASN A CA 1
ATOM 2368 C C . ASN A 1 294 ? -20.300 -8.766 -1.809 1.00 67.69 294 ASN A C 1
ATOM 2370 O O . ASN A 1 294 ? -19.236 -9.373 -1.935 1.00 67.69 294 ASN A O 1
ATOM 2374 N N . GLY A 1 295 ? -20.739 -8.300 -0.637 1.00 71.31 295 GLY A N 1
ATOM 2375 C CA . GLY A 1 295 ? -20.031 -8.507 0.633 1.00 71.31 295 GLY A CA 1
ATOM 2376 C C . GLY A 1 295 ? -18.639 -7.860 0.697 1.00 71.31 295 GLY A C 1
ATOM 2377 O O . GLY A 1 295 ? -18.174 -7.210 -0.253 1.00 71.31 295 GLY A O 1
ATOM 2378 N N . LEU A 1 296 ? -17.981 -8.012 1.848 1.00 83.12 296 LEU A N 1
ATOM 2379 C CA . LEU A 1 296 ? -16.593 -7.597 2.041 1.00 83.12 296 LEU A CA 1
ATOM 2380 C C . LEU A 1 296 ? -15.656 -8.762 1.704 1.00 83.12 296 LEU A C 1
ATOM 2382 O O . LEU A 1 296 ? -15.892 -9.906 2.074 1.00 83.12 296 LEU A O 1
ATOM 2386 N N . ASN A 1 297 ? -14.579 -8.470 0.981 1.00 81.00 297 ASN A N 1
ATOM 2387 C CA . ASN A 1 297 ? -13.469 -9.393 0.765 1.00 81.00 297 ASN A CA 1
ATOM 2388 C C . ASN A 1 297 ? -12.142 -8.652 0.976 1.00 81.00 297 ASN A C 1
ATOM 2390 O O . ASN A 1 297 ? -12.122 -7.430 1.092 1.00 81.00 297 ASN A O 1
ATOM 2394 N N . ASN A 1 298 ? -11.017 -9.365 0.965 1.00 74.25 298 ASN A N 1
ATOM 2395 C CA . ASN A 1 298 ? -9.703 -8.776 1.269 1.00 74.25 298 ASN A CA 1
ATOM 2396 C C . ASN A 1 298 ? -9.258 -7.672 0.286 1.00 74.25 298 ASN A C 1
ATOM 2398 O O . ASN A 1 298 ? -8.322 -6.935 0.575 1.00 74.25 298 ASN A O 1
ATOM 2402 N N . ARG A 1 299 ? -9.900 -7.547 -0.883 1.00 76.25 299 ARG A N 1
ATOM 2403 C CA . ARG A 1 299 ? -9.649 -6.476 -1.865 1.00 76.25 299 ARG A CA 1
ATOM 2404 C C . ARG A 1 299 ? -10.662 -5.334 -1.773 1.00 76.25 299 ARG A C 1
ATOM 2406 O O . ARG A 1 299 ? -10.554 -4.370 -2.530 1.00 76.25 299 ARG A O 1
ATOM 2413 N N . SER A 1 300 ? -11.662 -5.443 -0.903 1.00 84.12 300 SER A N 1
ATOM 2414 C CA . SER A 1 300 ? -12.646 -4.390 -0.692 1.00 84.12 300 SER A CA 1
ATOM 2415 C C . SER A 1 300 ? -11.987 -3.144 -0.104 1.00 84.12 300 SER A C 1
ATOM 2417 O O . SER A 1 300 ? -11.051 -3.209 0.696 1.00 84.12 300 SER A O 1
ATOM 2419 N N . VAL A 1 301 ? -12.523 -1.995 -0.506 1.00 87.31 301 VAL A N 1
ATOM 2420 C CA . VAL A 1 301 ? -12.172 -0.682 0.031 1.00 87.31 301 VAL A CA 1
ATOM 2421 C C . VAL A 1 301 ? -13.448 -0.070 0.590 1.00 87.31 301 VAL A C 1
ATOM 2423 O O . VAL A 1 301 ? -14.476 -0.042 -0.098 1.00 87.31 301 VAL A O 1
ATOM 2426 N N . ILE A 1 302 ? -13.379 0.395 1.833 1.00 91.31 302 ILE A N 1
ATOM 2427 C CA . ILE A 1 302 ? -14.520 0.910 2.586 1.00 91.31 302 ILE A CA 1
ATOM 2428 C C . ILE A 1 302 ? -14.296 2.359 3.005 1.00 91.31 302 ILE A C 1
ATOM 2430 O O . ILE A 1 302 ? -13.170 2.761 3.284 1.00 91.31 302 ILE A O 1
ATOM 2434 N N . ASN A 1 303 ? -15.369 3.143 3.035 1.00 93.31 303 ASN A N 1
ATOM 2435 C CA . ASN A 1 303 ? -15.380 4.495 3.563 1.00 93.31 303 ASN A CA 1
ATOM 2436 C C . ASN A 1 303 ? -15.751 4.463 5.046 1.00 93.31 303 ASN A C 1
ATOM 2438 O O . ASN A 1 303 ? -16.848 4.016 5.387 1.00 93.31 303 ASN A O 1
ATOM 2442 N N . VAL A 1 304 ? -14.860 4.975 5.895 1.00 94.44 304 VAL A N 1
ATOM 2443 C CA . VAL A 1 304 ? -15.053 5.054 7.353 1.00 94.44 304 VAL A CA 1
ATOM 2444 C C . VAL A 1 304 ? -15.476 6.443 7.846 1.00 94.44 304 VAL A C 1
ATOM 2446 O O . VAL A 1 304 ? -15.712 6.614 9.038 1.00 94.44 304 VAL A O 1
ATOM 2449 N N . SER A 1 305 ? -15.610 7.438 6.957 1.00 93.81 305 SER A N 1
ATOM 2450 C CA . SER A 1 305 ? -16.039 8.795 7.337 1.00 93.81 305 SER A CA 1
ATOM 2451 C C . SER A 1 305 ? -17.379 8.873 8.093 1.00 93.81 305 SER A C 1
ATOM 2453 O O . SER A 1 305 ? -17.449 9.688 9.016 1.00 93.81 305 SER A O 1
ATOM 2455 N N . PRO A 1 306 ? -18.409 8.039 7.807 1.00 95.62 306 PRO A N 1
ATOM 2456 C CA . PRO A 1 306 ? -19.701 8.162 8.486 1.00 95.62 306 PRO A CA 1
ATOM 2457 C C . PRO A 1 306 ? -19.631 7.919 10.001 1.00 95.62 306 PRO A C 1
ATOM 2459 O O . PRO A 1 306 ? -20.417 8.498 10.748 1.00 95.62 306 PRO A O 1
ATOM 2462 N N . ILE A 1 307 ? -18.656 7.128 10.475 1.00 95.56 307 ILE A N 1
ATOM 2463 C CA . ILE A 1 307 ? -18.399 6.927 11.911 1.00 95.56 307 ILE A CA 1
ATOM 2464 C C . ILE A 1 307 ? -18.139 8.275 12.593 1.00 95.56 307 ILE A C 1
ATOM 2466 O O . ILE A 1 307 ? -18.742 8.599 13.612 1.00 95.56 307 ILE A O 1
ATOM 2470 N N . PHE A 1 308 ? -17.249 9.079 12.017 1.00 94.25 308 PHE A N 1
ATOM 2471 C CA . PHE A 1 308 ? -16.824 10.349 12.604 1.00 94.25 308 PHE A CA 1
ATOM 2472 C C . PHE A 1 308 ? -17.869 11.450 12.421 1.00 94.25 308 PHE A C 1
ATOM 2474 O O . PHE A 1 308 ? -18.003 12.318 13.281 1.00 94.25 308 PHE A O 1
ATOM 2481 N N . GLU A 1 309 ? -18.650 11.395 11.340 1.00 93.31 309 GLU A N 1
ATOM 2482 C CA . GLU A 1 309 ? -19.813 12.268 11.148 1.00 93.31 309 GLU A CA 1
ATOM 2483 C C . GLU A 1 309 ? -20.874 12.046 12.232 1.00 93.31 309 GLU A C 1
ATOM 2485 O O . GLU A 1 309 ? -21.418 13.019 12.759 1.00 93.31 309 GLU A O 1
ATOM 2490 N N . MET A 1 310 ? -21.125 10.786 12.607 1.00 94.12 310 MET A N 1
ATOM 2491 C CA . MET A 1 310 ? -22.003 10.440 13.727 1.00 94.12 310 MET A CA 1
ATOM 2492 C C . MET A 1 310 ? -21.418 10.940 15.056 1.00 94.12 310 MET A C 1
ATOM 2494 O O . MET A 1 310 ? -22.089 11.651 15.800 1.00 94.12 310 MET A O 1
ATOM 2498 N N . LEU A 1 311 ? -20.153 10.615 15.345 1.00 93.69 311 LEU A N 1
ATOM 2499 C CA . LEU A 1 311 ? -19.515 10.943 16.627 1.00 93.69 311 LEU A CA 1
ATOM 2500 C C . LEU A 1 311 ? -19.314 12.446 16.855 1.00 93.69 311 LEU A C 1
ATOM 2502 O O . LEU A 1 311 ? -19.287 12.888 18.001 1.00 93.69 311 LEU A O 1
ATOM 2506 N N . LYS A 1 312 ? -19.237 13.255 15.791 1.00 90.38 312 LYS A N 1
ATOM 2507 C CA . LYS A 1 312 ? -19.179 14.724 15.882 1.00 90.38 312 LYS A CA 1
ATOM 2508 C C . LYS A 1 312 ? -20.332 15.319 16.704 1.00 90.38 312 LYS A C 1
ATOM 2510 O O . LYS A 1 312 ? -20.172 16.394 17.277 1.00 90.38 312 LYS A O 1
ATOM 2515 N N . GLN A 1 313 ? -21.489 14.659 16.732 1.00 86.06 313 GLN A N 1
ATOM 2516 C CA . GLN A 1 313 ? -22.686 15.146 17.426 1.00 86.06 313 GLN A CA 1
ATOM 2517 C C . GLN A 1 313 ? -22.647 14.885 18.942 1.00 86.06 313 GLN A C 1
ATOM 2519 O O . GLN A 1 313 ? -23.475 15.413 19.680 1.00 86.06 313 GLN A O 1
ATOM 2524 N N . SER A 1 314 ? -21.675 14.105 19.414 1.00 85.69 314 SER A N 1
ATOM 2525 C CA . SER A 1 314 ? -21.578 13.649 20.797 1.00 85.69 314 SER A CA 1
ATOM 2526 C C . SER A 1 314 ? -20.804 14.638 21.674 1.00 85.69 314 SER A C 1
ATOM 2528 O O . SER A 1 314 ? -19.585 14.532 21.824 1.00 85.69 314 SER A O 1
ATOM 2530 N N . SER A 1 315 ? -21.506 15.597 22.286 1.00 71.31 315 SER A N 1
ATOM 2531 C CA . SER A 1 315 ? -20.916 16.577 23.208 1.00 71.31 315 SER A CA 1
ATOM 2532 C C . SER A 1 315 ? -21.354 16.373 24.669 1.00 71.31 315 SER A C 1
ATOM 2534 O O . SER A 1 315 ? -22.497 16.630 25.024 1.00 71.31 315 SER A O 1
ATOM 2536 N N . GLN A 1 316 ? -20.418 15.926 25.520 1.00 64.50 316 GLN A N 1
ATOM 2537 C CA . GLN A 1 316 ? -20.091 16.453 26.868 1.00 64.50 316 GLN A CA 1
ATOM 2538 C C . GLN A 1 316 ? -19.401 15.399 27.745 1.00 64.50 316 GLN A C 1
ATOM 2540 O O . GLN A 1 316 ? -19.830 14.250 27.809 1.00 64.50 316 GLN A O 1
ATOM 2545 N N . ILE A 1 317 ? -18.372 15.823 28.488 1.00 63.94 317 ILE A N 1
ATOM 2546 C CA . ILE A 1 317 ? -17.630 14.986 29.438 1.00 63.94 317 ILE A CA 1
ATOM 2547 C C . ILE A 1 317 ? -17.495 15.748 30.763 1.00 63.94 317 ILE A C 1
ATOM 2549 O O . ILE A 1 317 ? -16.533 16.472 30.991 1.00 63.94 317 ILE A O 1
ATOM 2553 N N . GLU A 1 318 ? -18.471 15.555 31.647 1.00 75.69 318 GLU A N 1
ATOM 2554 C CA . GLU A 1 318 ? -18.295 15.684 33.096 1.00 75.69 318 GLU A CA 1
ATOM 2555 C C . GLU A 1 318 ? -18.591 14.296 33.690 1.00 75.69 318 GLU A C 1
ATOM 2557 O O . GLU A 1 318 ? -19.620 13.686 33.373 1.00 75.69 318 GLU A O 1
ATOM 2562 N N . ASN A 1 319 ? -17.672 13.758 34.499 1.00 85.75 319 ASN A N 1
ATOM 2563 C CA . ASN A 1 319 ? -17.731 12.396 35.063 1.00 85.75 319 ASN A CA 1
ATOM 2564 C C . ASN A 1 319 ? -17.738 11.241 34.031 1.00 85.75 319 ASN A C 1
ATOM 2566 O O . ASN A 1 319 ? -18.289 10.169 34.306 1.00 85.75 319 ASN A O 1
ATOM 2570 N N . MET A 1 320 ? -17.167 11.443 32.839 1.00 93.31 320 MET A N 1
ATOM 2571 C CA . MET A 1 320 ? -16.890 10.358 31.888 1.00 93.31 320 MET A CA 1
ATOM 2572 C C . MET A 1 320 ? -15.400 10.027 31.867 1.00 93.31 320 MET A C 1
ATOM 2574 O O . MET A 1 320 ? -14.564 10.906 32.057 1.00 93.31 320 MET A O 1
ATOM 2578 N N . GLU A 1 321 ? -15.083 8.769 31.583 1.00 93.38 321 GLU A N 1
ATOM 2579 C CA . GLU A 1 321 ? -13.713 8.270 31.457 1.00 93.38 321 GLU A CA 1
ATOM 2580 C C . GLU A 1 321 ? -13.457 7.764 30.028 1.00 93.38 321 GLU A C 1
ATOM 2582 O O . GLU A 1 321 ? -14.404 7.294 29.380 1.00 93.38 321 GLU A O 1
ATOM 2587 N N . PRO A 1 322 ? -12.207 7.838 29.526 1.00 93.75 322 PRO A N 1
ATOM 2588 C CA . PRO A 1 322 ? -11.853 7.289 28.224 1.00 93.75 322 PRO A CA 1
ATOM 2589 C C . PRO A 1 322 ? -12.171 5.796 28.152 1.00 93.75 322 PRO A C 1
ATOM 2591 O O . PRO A 1 322 ? -11.888 5.031 29.076 1.00 93.75 322 PRO A O 1
ATOM 2594 N N . LEU A 1 323 ? -12.679 5.347 27.010 1.00 94.31 323 LEU A N 1
ATOM 2595 C CA . LEU A 1 323 ? -13.012 3.949 26.772 1.00 94.31 323 LEU A CA 1
ATOM 2596 C C . LEU A 1 323 ? -11.775 3.040 26.887 1.00 94.31 323 LEU A C 1
ATOM 2598 O O . LEU A 1 323 ? -11.890 1.884 27.295 1.00 94.31 323 LEU A O 1
ATOM 2602 N N . ALA A 1 324 ? -10.582 3.581 26.621 1.00 92.62 324 ALA A N 1
ATOM 2603 C CA . ALA A 1 324 ? -9.303 2.915 26.848 1.00 92.62 324 ALA A CA 1
ATOM 2604 C C . ALA A 1 324 ? -9.122 2.377 28.287 1.00 92.62 324 ALA A C 1
ATOM 2606 O O . ALA A 1 324 ? -8.474 1.342 28.454 1.00 92.62 324 ALA A O 1
ATOM 2607 N N . VAL A 1 325 ? -9.727 3.012 29.301 1.00 93.25 325 VAL A N 1
ATOM 2608 C CA . VAL A 1 325 ? -9.714 2.548 30.706 1.00 93.25 325 VAL A CA 1
ATOM 2609 C C . VAL A 1 325 ? -10.516 1.251 30.871 1.00 93.25 325 VAL A C 1
ATOM 2611 O O . VAL A 1 325 ? -10.170 0.382 31.668 1.00 93.25 325 VAL A O 1
ATOM 2614 N N . PHE A 1 326 ? -11.551 1.052 30.053 1.00 92.69 326 PHE A N 1
ATOM 2615 C CA . PHE A 1 326 ? -12.461 -0.088 30.149 1.00 92.69 326 PHE A CA 1
ATOM 2616 C C . PHE A 1 326 ? -12.075 -1.279 29.264 1.00 92.69 326 PHE A C 1
ATOM 2618 O O . PHE A 1 326 ? -12.880 -2.201 29.120 1.00 92.69 326 PHE A O 1
ATOM 2625 N N . LYS A 1 327 ? -10.854 -1.324 28.707 1.00 88.69 327 LYS A N 1
ATOM 2626 C CA . LYS A 1 327 ? -10.382 -2.432 27.845 1.00 88.69 327 LYS A CA 1
ATOM 2627 C C . LYS A 1 327 ? -10.630 -3.814 28.456 1.00 88.69 327 LYS A C 1
ATOM 2629 O O . LYS A 1 327 ? -11.109 -4.714 27.769 1.00 88.69 327 LYS A O 1
ATOM 2634 N N . GLN A 1 328 ? -10.372 -3.976 29.755 1.00 82.19 328 GLN A N 1
ATOM 2635 C CA . GLN A 1 328 ? -10.615 -5.249 30.444 1.00 82.19 328 GLN A CA 1
ATOM 2636 C C . GLN A 1 328 ? -12.107 -5.564 30.591 1.00 82.19 328 GLN A C 1
ATOM 2638 O O . GLN A 1 328 ? -12.519 -6.702 30.380 1.00 82.19 328 GLN A O 1
ATOM 2643 N N . THR A 1 329 ? -12.938 -4.556 30.875 1.00 85.31 329 THR A N 1
ATOM 2644 C CA . THR A 1 329 ? -14.400 -4.723 30.940 1.00 85.31 329 THR A CA 1
ATOM 2645 C C . THR A 1 329 ? -14.973 -5.096 29.572 1.00 85.31 329 THR A C 1
ATOM 2647 O O . THR A 1 329 ? -15.824 -5.981 29.489 1.00 85.31 329 THR A O 1
ATOM 2650 N N . MET A 1 330 ? -14.489 -4.466 28.498 1.00 89.00 330 MET A N 1
ATOM 2651 C CA . MET A 1 330 ? -14.859 -4.802 27.122 1.00 89.00 330 MET A CA 1
ATOM 2652 C C . MET A 1 330 ? -14.511 -6.252 26.798 1.00 89.00 330 MET A C 1
ATOM 2654 O O . MET A 1 330 ? -15.380 -7.018 26.390 1.00 89.00 330 MET A O 1
ATOM 2658 N N . LEU A 1 331 ? -13.265 -6.655 27.068 1.00 81.88 331 LEU A N 1
ATOM 2659 C CA . LEU A 1 331 ? -12.813 -8.024 26.851 1.00 81.88 331 LEU A CA 1
ATOM 2660 C C . LEU A 1 331 ? -13.628 -9.024 27.682 1.00 81.88 331 LEU A C 1
ATOM 2662 O O . LEU A 1 331 ? -13.947 -10.105 27.195 1.00 81.88 331 LEU A O 1
ATOM 2666 N N . TYR A 1 332 ? -13.947 -8.699 28.940 1.00 75.81 332 TYR A N 1
ATOM 2667 C CA . TYR A 1 332 ? -14.752 -9.547 29.828 1.00 75.81 332 TYR A CA 1
ATOM 2668 C C . TYR A 1 332 ? -16.151 -9.816 29.268 1.00 75.81 332 TYR A C 1
ATOM 2670 O O . TYR A 1 332 ? -16.626 -10.946 29.325 1.00 75.81 332 TYR A O 1
ATOM 2678 N N . ASN A 1 333 ? -16.773 -8.798 28.677 1.00 80.81 333 ASN A N 1
ATOM 2679 C CA . ASN A 1 333 ? -18.132 -8.882 28.152 1.00 80.81 333 ASN A CA 1
ATOM 2680 C C . ASN A 1 333 ? -18.189 -9.194 26.640 1.00 80.81 333 ASN A C 1
ATOM 2682 O O . ASN A 1 333 ? -19.261 -9.081 26.051 1.00 80.81 333 ASN A O 1
ATOM 2686 N N . ASP A 1 334 ? -17.058 -9.564 26.011 1.00 81.38 334 ASP A N 1
ATOM 2687 C CA . ASP A 1 334 ? -16.922 -9.756 24.551 1.00 81.38 334 ASP A CA 1
ATOM 2688 C C . ASP A 1 334 ? -17.539 -8.593 23.756 1.00 81.38 334 ASP A C 1
ATOM 2690 O O . ASP A 1 334 ? -18.322 -8.784 22.824 1.00 81.38 334 ASP A O 1
ATOM 2694 N N . ILE A 1 335 ? -17.229 -7.373 24.194 1.00 88.56 335 ILE A N 1
ATOM 2695 C CA . ILE A 1 335 ? -17.669 -6.129 23.572 1.00 88.56 335 ILE A CA 1
ATOM 2696 C C . ILE A 1 335 ? -16.536 -5.615 22.699 1.00 88.56 335 ILE A C 1
ATOM 2698 O O . ILE A 1 335 ? -15.429 -5.364 23.182 1.00 88.56 335 ILE A O 1
ATOM 2702 N N . CYS A 1 336 ? -16.822 -5.421 21.418 1.00 90.19 336 CYS A N 1
ATOM 2703 C CA . CYS A 1 336 ? -15.905 -4.786 20.483 1.00 90.19 336 CYS A CA 1
ATOM 2704 C C . CYS A 1 336 ? -16.303 -3.327 20.214 1.00 90.19 336 CYS A C 1
ATOM 2706 O O . CYS A 1 336 ? -17.374 -2.860 20.605 1.00 90.19 336 CYS A O 1
ATOM 2708 N N . ILE A 1 337 ? -15.443 -2.586 19.512 1.00 94.62 337 ILE A N 1
ATOM 2709 C CA . ILE A 1 337 ? -15.746 -1.206 19.109 1.00 94.62 337 ILE A CA 1
ATOM 2710 C C . ILE A 1 337 ? -16.992 -1.132 18.216 1.00 94.62 337 ILE A C 1
ATOM 2712 O O . ILE A 1 337 ? -17.752 -0.173 18.328 1.00 94.62 337 ILE A O 1
ATOM 2716 N N . ALA A 1 338 ? -17.251 -2.141 17.379 1.00 95.19 338 ALA A N 1
ATOM 2717 C CA . ALA A 1 338 ? -18.452 -2.149 16.547 1.00 95.19 338 ALA A CA 1
ATOM 2718 C C . ALA A 1 338 ? -19.738 -2.187 17.393 1.00 95.19 338 ALA A C 1
ATOM 2720 O O . ALA A 1 338 ? -20.654 -1.415 17.119 1.00 95.19 338 ALA A O 1
ATOM 2721 N N . ASP A 1 339 ? -19.773 -2.993 18.463 1.00 94.19 339 ASP A N 1
ATOM 2722 C CA . ASP A 1 339 ? -20.905 -3.037 19.403 1.00 94.19 339 ASP A CA 1
ATOM 2723 C C . ASP A 1 339 ? -21.156 -1.661 20.035 1.00 94.19 339 ASP A C 1
ATOM 2725 O O . ASP A 1 339 ? -22.298 -1.228 20.173 1.00 94.19 339 ASP A O 1
ATOM 2729 N N . ILE A 1 340 ? -20.082 -0.953 20.394 1.00 95.56 340 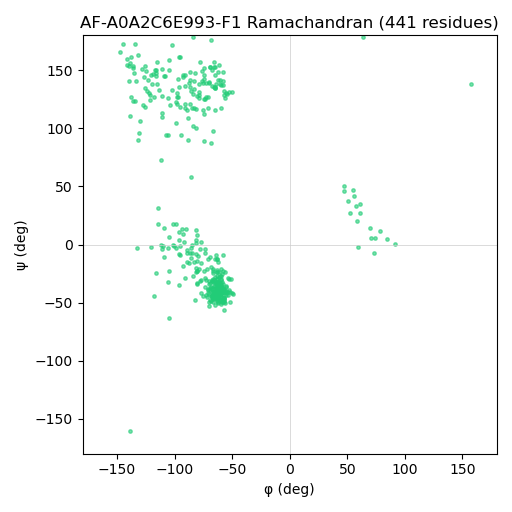ILE A N 1
ATOM 2730 C CA . ILE A 1 340 ? -20.150 0.379 21.004 1.00 95.56 340 ILE A CA 1
ATOM 2731 C C . ILE A 1 340 ? -20.699 1.397 20.010 1.00 95.56 340 ILE A C 1
ATOM 2733 O O . ILE A 1 340 ? -21.636 2.116 20.340 1.00 95.56 340 ILE A O 1
ATOM 2737 N N . LEU A 1 341 ? -20.162 1.443 18.789 1.00 96.88 341 LEU A N 1
ATOM 2738 C CA . LEU A 1 341 ? -20.620 2.377 17.758 1.00 96.88 341 LEU A CA 1
ATOM 2739 C C . LEU A 1 341 ? -22.087 2.137 17.376 1.00 96.88 341 LEU A C 1
ATOM 2741 O O . LEU A 1 341 ? -22.841 3.095 17.221 1.00 96.88 341 LEU A O 1
ATOM 2745 N N . ILE A 1 342 ? -22.511 0.874 17.278 1.00 95.31 342 ILE A N 1
ATOM 2746 C CA . ILE A 1 342 ? -23.915 0.514 17.036 1.00 95.31 342 ILE A CA 1
ATOM 2747 C C . ILE A 1 342 ? -24.779 0.891 18.242 1.00 95.31 342 ILE A C 1
ATOM 2749 O O . ILE A 1 342 ? -25.857 1.448 18.073 1.00 95.31 342 ILE A O 1
ATOM 2753 N N . GLY A 1 343 ? -24.298 0.661 19.466 1.00 94.62 343 GLY A N 1
ATOM 2754 C CA . GLY A 1 343 ? -24.982 1.083 20.686 1.00 94.62 343 GLY A CA 1
ATOM 2755 C C . GLY A 1 343 ? -25.188 2.597 20.767 1.00 94.62 343 GLY A C 1
ATOM 2756 O O . GLY A 1 343 ? -26.231 3.040 21.244 1.00 94.62 343 GLY A O 1
ATOM 2757 N N . VAL A 1 344 ? -24.230 3.384 20.274 1.00 94.81 344 VAL A N 1
ATOM 2758 C CA . VAL A 1 344 ? -24.353 4.843 20.147 1.00 94.81 344 VAL A CA 1
ATOM 2759 C C . VAL A 1 344 ? -25.388 5.211 19.087 1.00 94.81 344 VAL A C 1
ATOM 2761 O O . VAL A 1 344 ? -26.281 6.004 19.374 1.00 94.81 344 VAL A O 1
ATOM 2764 N N . LEU A 1 345 ? -25.311 4.606 17.897 1.00 94.88 345 LEU A N 1
ATOM 2765 C CA . LEU A 1 345 ? -26.266 4.836 16.807 1.00 94.88 345 LEU A CA 1
ATOM 2766 C C . LEU A 1 345 ? -27.713 4.536 17.235 1.00 94.88 345 LEU A C 1
ATOM 2768 O O . LEU A 1 345 ? -28.624 5.298 16.922 1.00 94.88 345 LEU A O 1
ATOM 2772 N N . ASP A 1 346 ? -27.908 3.456 17.991 1.00 93.12 346 ASP A N 1
ATOM 2773 C CA . ASP A 1 346 ? -29.205 3.020 18.513 1.00 93.12 346 ASP A CA 1
ATOM 2774 C C . ASP A 1 346 ? -29.679 3.830 19.738 1.00 93.12 346 ASP A C 1
ATOM 2776 O O . ASP A 1 346 ? -30.755 3.560 20.274 1.00 93.12 346 ASP A O 1
ATOM 2780 N N . GLY A 1 347 ? -28.871 4.765 20.254 1.00 91.31 347 GLY A N 1
ATOM 2781 C CA . GLY A 1 347 ? -29.173 5.528 21.472 1.00 91.31 347 GLY A CA 1
ATOM 2782 C C . GLY A 1 347 ? -29.127 4.711 22.774 1.00 91.31 347 GLY A C 1
ATOM 2783 O O . GLY A 1 347 ? -29.614 5.160 23.811 1.00 91.31 347 GLY A O 1
ATOM 2784 N N . LYS A 1 348 ? -28.546 3.505 22.749 1.00 92.38 348 LYS A N 1
ATOM 2785 C CA . LYS A 1 348 ? -28.393 2.610 23.916 1.00 92.38 348 LYS A CA 1
ATOM 2786 C C . LYS A 1 348 ? -27.213 3.000 24.808 1.00 92.38 348 LYS A C 1
ATOM 2788 O O . LYS A 1 348 ? -27.188 2.647 25.987 1.00 92.38 348 LYS A O 1
ATOM 2793 N N . LEU A 1 349 ? -26.232 3.715 24.259 1.00 93.19 349 LEU A N 1
ATOM 2794 C CA . LEU A 1 349 ? -25.051 4.180 24.978 1.00 93.19 349 LEU A CA 1
ATOM 2795 C C . LEU A 1 349 ? -24.770 5.645 24.642 1.00 93.19 349 LEU A C 1
ATOM 2797 O O . LEU A 1 349 ? -24.546 5.990 23.487 1.00 93.19 349 LEU A O 1
ATOM 2801 N N . ASN A 1 350 ? -24.719 6.492 25.670 1.00 91.69 350 ASN A N 1
ATOM 2802 C CA . ASN A 1 350 ? -24.271 7.872 25.510 1.00 91.69 350 ASN A CA 1
ATOM 2803 C C . ASN A 1 350 ? -22.750 7.922 25.621 1.00 91.69 350 ASN A C 1
ATOM 2805 O O . ASN A 1 350 ? -22.177 7.380 26.571 1.00 91.69 350 ASN A O 1
ATOM 2809 N N . VAL A 1 351 ? -22.119 8.608 24.673 1.00 94.19 351 VAL A N 1
ATOM 2810 C CA . VAL A 1 351 ? -20.670 8.807 24.637 1.00 94.19 351 VAL A CA 1
ATOM 2811 C C . VAL A 1 351 ? -20.336 10.290 24.571 1.00 94.19 351 VAL A C 1
ATOM 2813 O O . VAL A 1 351 ? -21.089 11.077 24.002 1.00 94.19 351 VAL A O 1
ATOM 2816 N N . GLY A 1 352 ? -19.195 10.661 25.136 1.00 94.94 352 GLY A N 1
ATOM 2817 C CA . GLY A 1 352 ? -18.480 11.879 24.775 1.00 94.94 352 GLY A CA 1
ATOM 2818 C C . GLY A 1 352 ? -17.450 11.559 23.695 1.00 94.94 352 GLY A C 1
ATOM 2819 O O . GLY A 1 352 ? -16.888 10.462 23.690 1.00 94.94 352 GLY A O 1
ATOM 2820 N N . TYR A 1 353 ? -17.204 12.494 22.778 1.00 94.25 353 TYR A N 1
ATOM 2821 C CA . TYR A 1 353 ? -16.186 12.327 21.744 1.00 94.25 353 TYR A CA 1
ATOM 2822 C C . TYR A 1 353 ? -15.222 13.511 21.713 1.00 94.25 353 TYR A C 1
ATOM 2824 O O . TYR A 1 353 ? -15.623 14.651 21.480 1.00 94.25 353 TYR A O 1
ATOM 2832 N N . VAL A 1 354 ? -13.941 13.224 21.936 1.00 91.50 354 VAL A N 1
ATOM 2833 C CA . VAL A 1 354 ? -12.830 14.174 21.817 1.00 91.50 354 VAL A CA 1
ATOM 2834 C C . VAL A 1 354 ? -11.714 13.445 21.099 1.00 91.50 354 VAL A C 1
ATOM 2836 O O . VAL A 1 354 ? -11.308 12.383 21.539 1.00 91.50 354 VAL A O 1
ATOM 2839 N N . THR A 1 355 ? -11.233 13.973 19.981 1.00 90.25 355 THR A N 1
ATOM 2840 C CA . THR A 1 355 ? -10.198 13.290 19.199 1.00 90.25 355 THR A CA 1
ATOM 2841 C C . THR A 1 355 ? -8.881 13.174 19.943 1.00 90.25 355 THR A C 1
ATOM 2843 O O . THR A 1 355 ? -8.370 14.165 20.458 1.00 90.25 355 THR A O 1
ATOM 2846 N N . ASP A 1 356 ? -8.313 11.978 19.879 1.00 91.56 356 ASP A N 1
ATOM 2847 C CA . ASP A 1 356 ? -7.001 11.615 20.403 1.00 91.56 356 ASP A CA 1
ATOM 2848 C C . ASP A 1 356 ? -6.284 10.701 19.377 1.00 91.56 356 ASP A C 1
ATOM 2850 O O . ASP A 1 356 ? -6.628 10.663 18.186 1.00 91.56 356 ASP A O 1
ATOM 2854 N N . ASN A 1 357 ? -5.281 9.950 19.821 1.00 92.19 357 ASN A N 1
ATOM 2855 C CA . ASN A 1 357 ? -4.432 9.094 19.007 1.00 92.19 357 ASN A CA 1
ATOM 2856 C C . ASN A 1 357 ? -5.199 7.988 18.278 1.00 92.19 357 ASN A C 1
ATOM 2858 O O . ASN A 1 357 ? -4.884 7.680 17.131 1.00 92.19 357 ASN A O 1
ATOM 2862 N N . ASP A 1 358 ? -6.210 7.403 18.917 1.00 93.81 358 ASP A N 1
ATOM 2863 C CA . ASP A 1 358 ? -7.037 6.336 18.359 1.00 93.81 358 ASP A CA 1
ATOM 2864 C C . ASP A 1 358 ? -8.498 6.446 18.817 1.00 93.81 358 ASP A C 1
ATOM 2866 O O . ASP A 1 358 ? -8.855 7.263 19.670 1.00 93.81 358 ASP A O 1
ATOM 2870 N N . LEU A 1 359 ? -9.374 5.619 18.240 1.00 94.19 359 LEU A N 1
ATOM 2871 C CA . LEU A 1 359 ? -10.807 5.649 18.538 1.00 94.19 359 LEU A CA 1
ATOM 2872 C C . LEU A 1 359 ? -11.131 5.237 19.989 1.00 94.19 359 LEU A C 1
ATOM 2874 O O . LEU A 1 359 ? -12.077 5.763 20.569 1.00 94.19 359 LEU A O 1
ATOM 2878 N N . LEU A 1 360 ? -10.343 4.337 20.589 1.00 93.69 360 LEU A N 1
ATOM 2879 C CA . LEU A 1 360 ? -10.514 3.901 21.984 1.00 93.69 360 LEU A CA 1
ATOM 2880 C C . LEU A 1 360 ? -10.217 5.029 22.978 1.00 93.69 360 LEU A C 1
ATOM 2882 O O . LEU A 1 360 ? -10.883 5.140 24.003 1.00 93.69 360 LEU A O 1
ATOM 2886 N N . SER A 1 361 ? -9.219 5.850 22.680 1.00 93.31 361 SER A N 1
ATOM 2887 C CA . SER A 1 361 ? -8.829 7.004 23.491 1.00 93.31 361 SER A CA 1
ATOM 2888 C C . SER A 1 361 ? -9.727 8.210 23.206 1.00 93.31 361 SER A C 1
ATOM 2890 O O . SER A 1 361 ? -9.920 9.047 24.077 1.00 93.31 361 SER A O 1
ATOM 2892 N N . SER A 1 362 ? -10.345 8.254 22.018 1.00 94.44 362 SER A N 1
ATOM 2893 C CA . SER A 1 362 ? -11.221 9.361 21.619 1.00 94.44 362 SER A CA 1
ATOM 2894 C C . SER A 1 362 ? -12.657 9.271 22.159 1.00 94.44 362 SER A C 1
ATOM 2896 O O . SER A 1 362 ? -13.394 10.260 22.171 1.00 94.44 362 SER A O 1
ATOM 2898 N N . LEU A 1 363 ? -13.099 8.075 22.556 1.00 95.12 363 LEU A N 1
ATOM 2899 C CA . LEU A 1 363 ? -14.445 7.826 23.073 1.00 95.12 363 LEU A CA 1
ATOM 2900 C C . LEU A 1 363 ? -14.457 7.863 24.597 1.00 95.12 363 LEU A C 1
ATOM 2902 O O . LEU A 1 363 ? -13.625 7.235 25.240 1.00 95.12 363 LEU A O 1
ATOM 2906 N N . PHE A 1 364 ? -15.452 8.529 25.171 1.00 95.62 364 PHE A N 1
ATOM 2907 C CA . PHE A 1 364 ? -15.637 8.653 26.613 1.00 95.62 364 PHE A CA 1
ATOM 2908 C C . PHE A 1 364 ? -17.008 8.136 27.019 1.00 95.62 364 PHE A C 1
ATOM 2910 O O . PHE A 1 364 ? -17.998 8.359 26.323 1.00 95.62 364 PHE A O 1
ATOM 2917 N N . VAL A 1 365 ? -17.081 7.455 28.159 1.00 95.06 365 VAL A N 1
ATOM 2918 C CA . VAL A 1 365 ? -18.319 6.852 28.667 1.00 95.06 365 VAL A CA 1
ATOM 2919 C C . VAL A 1 365 ? -18.487 7.107 30.157 1.00 95.06 365 VAL A C 1
ATOM 2921 O O . VAL A 1 365 ? -17.518 7.212 30.907 1.00 95.06 365 VAL A O 1
ATOM 2924 N N . LYS A 1 366 ? -19.740 7.159 30.623 1.00 94.00 366 LYS A N 1
ATOM 2925 C CA . LYS A 1 366 ? -20.029 7.135 32.064 1.00 94.00 366 LYS A CA 1
ATOM 2926 C C . LYS A 1 366 ? -19.815 5.712 32.599 1.00 94.00 366 LYS A C 1
ATOM 2928 O O . LYS A 1 366 ? -20.500 4.805 32.113 1.00 94.00 366 LYS A O 1
ATOM 2933 N N . PRO A 1 367 ? -18.987 5.493 33.641 1.00 93.75 367 PRO A N 1
ATOM 2934 C CA . PRO A 1 367 ? -18.631 4.145 34.098 1.00 93.75 367 PRO A CA 1
ATOM 2935 C C . PRO A 1 367 ? -19.840 3.246 34.410 1.00 93.75 367 PRO A C 1
ATOM 2937 O O . PRO A 1 367 ? -19.891 2.083 34.008 1.00 93.75 367 PRO A O 1
ATOM 2940 N N . LYS A 1 368 ? -20.861 3.786 35.095 1.00 91.50 368 LYS A N 1
ATOM 2941 C CA . LYS A 1 368 ? -22.077 3.033 35.461 1.00 91.50 368 LYS A CA 1
ATOM 2942 C C . LYS A 1 368 ? -22.919 2.647 34.242 1.00 91.50 368 LYS A C 1
ATOM 2944 O O . LYS A 1 368 ? -23.359 1.504 34.142 1.00 91.50 368 LYS A O 1
ATOM 2949 N N . GLN A 1 369 ? -23.119 3.586 33.316 1.00 92.56 369 GLN A N 1
ATOM 2950 C CA . GLN A 1 369 ? -23.881 3.335 32.091 1.00 92.56 369 GLN A CA 1
ATOM 2951 C C . GLN A 1 369 ? -23.169 2.298 31.224 1.00 92.56 369 GLN A C 1
ATOM 2953 O O . GLN A 1 369 ? -23.806 1.369 30.737 1.00 92.56 369 GLN A O 1
ATOM 2958 N N . PHE A 1 370 ? -21.845 2.411 31.100 1.00 94.69 370 PHE A N 1
ATOM 2959 C CA . PHE A 1 370 ? -21.046 1.476 30.323 1.00 94.69 370 PHE A CA 1
ATOM 2960 C C . PHE A 1 370 ? -21.115 0.049 30.878 1.00 94.69 370 PHE A C 1
ATOM 2962 O O . PHE A 1 370 ? -21.369 -0.889 30.128 1.00 94.69 370 PHE A O 1
ATOM 2969 N N . LYS A 1 371 ? -20.985 -0.133 32.200 1.00 89.69 371 LYS A N 1
ATOM 2970 C CA . LYS A 1 371 ? -21.139 -1.455 32.837 1.00 89.69 371 LYS A CA 1
ATOM 2971 C C . LYS A 1 371 ? -22.525 -2.070 32.595 1.00 89.69 371 LYS A C 1
ATOM 2973 O O . LYS A 1 371 ? -22.613 -3.268 32.317 1.00 89.69 371 LYS A O 1
ATOM 2978 N N . SER A 1 372 ? -23.590 -1.264 32.663 1.00 90.06 372 SER A N 1
ATOM 2979 C CA . SER A 1 372 ? -24.959 -1.708 32.353 1.00 90.06 372 SER A CA 1
ATOM 2980 C C . SER A 1 372 ? -25.098 -2.113 30.887 1.00 90.06 372 SER A C 1
ATOM 2982 O O . SER A 1 372 ? -25.631 -3.181 30.599 1.00 90.06 372 SER A O 1
ATOM 2984 N N . PHE A 1 373 ? -24.575 -1.296 29.969 1.00 94.12 373 PHE A N 1
ATOM 2985 C CA . PHE A 1 373 ? -24.587 -1.574 28.534 1.00 94.12 373 PHE A CA 1
ATOM 2986 C C . PHE A 1 373 ? -23.874 -2.894 28.220 1.00 94.12 373 PHE A C 1
ATOM 2988 O O . PHE A 1 373 ? -24.454 -3.775 27.587 1.00 94.12 373 PHE A O 1
ATOM 2995 N N . CYS A 1 374 ? -22.659 -3.074 28.747 1.00 88.88 374 CYS A N 1
ATOM 2996 C CA . CYS A 1 374 ? -21.890 -4.307 28.603 1.00 88.88 374 CYS A CA 1
ATOM 2997 C C . CYS A 1 374 ? -22.664 -5.520 29.127 1.00 88.88 374 CYS A C 1
ATOM 2999 O O . CYS A 1 374 ? -22.766 -6.520 28.427 1.00 88.88 374 CYS A O 1
ATOM 3001 N N . SER A 1 375 ? -23.265 -5.411 30.315 1.00 82.81 375 SER A N 1
ATOM 3002 C CA . SER A 1 375 ? -24.038 -6.501 30.927 1.00 82.81 375 SER A CA 1
ATOM 3003 C C . SER A 1 375 ? -25.284 -6.866 30.112 1.00 82.81 375 SER A C 1
ATOM 3005 O O . SER A 1 375 ? -25.631 -8.041 30.008 1.00 82.81 375 SER A O 1
ATOM 3007 N N . GLN A 1 376 ? -25.947 -5.876 29.508 1.00 86.69 376 GLN A N 1
ATOM 3008 C CA . GLN A 1 376 ? -27.123 -6.086 28.665 1.00 86.69 376 GLN A CA 1
ATOM 3009 C C . GLN A 1 376 ? -26.762 -6.771 27.342 1.00 86.69 376 GLN A C 1
ATOM 3011 O O . GLN A 1 376 ? -27.383 -7.770 26.984 1.00 86.69 376 GLN A O 1
ATOM 3016 N N . ILE A 1 377 ? -25.746 -6.270 26.632 1.00 84.75 377 ILE A N 1
ATOM 3017 C CA . ILE A 1 377 ? -25.269 -6.893 25.387 1.00 84.75 377 ILE A CA 1
ATOM 3018 C C . ILE A 1 377 ? -24.776 -8.314 25.664 1.00 84.75 377 ILE A C 1
ATOM 3020 O O . ILE A 1 377 ? -25.118 -9.242 24.937 1.00 84.75 377 ILE A O 1
ATOM 3024 N N . PHE A 1 378 ? -24.039 -8.499 26.757 1.00 75.62 378 PHE A N 1
ATOM 3025 C CA . PHE A 1 378 ? -23.572 -9.805 27.201 1.00 75.62 378 PHE A CA 1
ATOM 3026 C C . PHE A 1 378 ? -24.720 -10.773 27.507 1.00 75.62 378 PHE A C 1
ATOM 3028 O O . PHE A 1 378 ? -24.661 -11.940 27.126 1.00 75.62 378 PHE A O 1
ATOM 3035 N N . GLY A 1 379 ? -25.784 -10.298 28.162 1.00 72.06 379 GLY A N 1
ATOM 3036 C CA . GLY A 1 379 ? -26.990 -11.085 28.426 1.00 72.06 379 GLY A CA 1
ATOM 3037 C C . GLY A 1 379 ? -27.628 -11.637 27.151 1.00 72.06 379 GLY A C 1
ATOM 3038 O O . GLY A 1 379 ? -28.035 -12.795 27.134 1.00 72.06 379 GLY A O 1
ATOM 3039 N N . ASN A 1 380 ? -27.623 -10.853 26.070 1.00 77.12 380 ASN A N 1
ATOM 3040 C CA . ASN A 1 380 ? -28.184 -11.257 24.780 1.00 77.12 380 ASN A CA 1
ATOM 3041 C C . ASN A 1 380 ? -27.336 -12.313 24.045 1.00 77.12 380 ASN A C 1
ATOM 3043 O O . ASN A 1 380 ? -27.870 -13.021 23.198 1.00 77.12 380 ASN A O 1
ATOM 3047 N N . LYS A 1 381 ? -26.040 -12.443 24.371 1.00 73.81 381 LYS A N 1
ATOM 3048 C CA . LYS A 1 381 ? -25.114 -13.415 23.754 1.00 73.81 381 LYS A CA 1
ATOM 3049 C C . LYS A 1 381 ? -25.080 -14.778 24.467 1.00 73.81 381 LYS A C 1
ATOM 3051 O O . LYS A 1 381 ? -24.391 -15.686 24.011 1.00 73.81 381 LYS A O 1
ATOM 3056 N N . ARG A 1 382 ? -25.780 -14.956 25.599 1.00 60.78 382 ARG A N 1
ATOM 3057 C CA . ARG A 1 382 ? -25.654 -16.161 26.456 1.00 60.78 382 ARG A CA 1
ATOM 3058 C C . ARG A 1 382 ? -26.003 -17.478 25.760 1.00 60.78 382 ARG A C 1
ATOM 3060 O O . ARG A 1 382 ? -25.386 -18.492 26.079 1.00 60.78 382 ARG A O 1
ATOM 3067 N N . ASP A 1 383 ? -26.918 -17.439 24.798 1.00 64.69 383 ASP A N 1
ATOM 3068 C CA . ASP A 1 383 ? -27.348 -18.618 24.039 1.00 64.69 383 ASP A CA 1
ATOM 3069 C C . ASP A 1 383 ? -26.534 -18.835 22.747 1.00 64.69 383 ASP A C 1
ATOM 3071 O O . ASP A 1 383 ? -26.796 -19.769 21.985 1.00 64.69 383 ASP A O 1
ATOM 3075 N N . GLU A 1 384 ? -25.527 -17.992 22.481 1.00 74.06 384 GLU A N 1
ATOM 3076 C CA . GLU A 1 384 ? -24.690 -18.117 21.293 1.00 74.06 384 GLU A CA 1
ATOM 3077 C C . GLU A 1 384 ? -23.696 -19.281 21.385 1.00 74.06 384 GLU A C 1
ATOM 3079 O O . GLU A 1 384 ? -23.197 -19.693 22.440 1.00 74.06 384 GLU A O 1
ATOM 3084 N N . VAL A 1 385 ? -23.361 -19.795 20.206 1.00 77.94 385 VAL A N 1
ATOM 3085 C CA . VAL A 1 385 ? -22.353 -20.828 20.011 1.00 77.94 385 VAL A CA 1
ATOM 3086 C C . VAL A 1 385 ? -21.117 -20.184 19.411 1.00 77.94 385 VAL A C 1
ATOM 3088 O O . VAL A 1 385 ? -21.187 -19.576 18.344 1.00 77.94 385 VAL A O 1
ATOM 3091 N N . ILE A 1 386 ? -19.965 -20.378 20.048 1.00 80.75 386 ILE A N 1
ATOM 3092 C CA . ILE A 1 386 ? -18.696 -19.831 19.561 1.00 80.75 386 ILE A CA 1
ATOM 3093 C C . ILE A 1 386 ? -17.714 -20.932 19.168 1.00 80.75 386 ILE A C 1
ATOM 3095 O O . ILE A 1 386 ? -17.810 -22.082 19.601 1.00 80.75 386 ILE A O 1
ATOM 3099 N N . SER A 1 387 ? -16.756 -20.589 18.307 1.00 84.31 387 SER A N 1
ATOM 3100 C CA . SER A 1 387 ? -15.697 -21.517 17.916 1.00 84.31 387 SER A CA 1
ATOM 3101 C C . SER A 1 387 ? -14.746 -21.788 19.082 1.00 84.31 387 SER A C 1
ATOM 3103 O O . SER A 1 387 ? -14.517 -20.938 19.946 1.00 84.31 387 SER A O 1
ATOM 3105 N N . ILE A 1 388 ? -14.115 -22.960 19.078 1.00 84.69 388 ILE A N 1
ATOM 3106 C CA . ILE A 1 388 ? -13.101 -23.307 20.081 1.00 84.69 388 ILE A CA 1
ATOM 3107 C C . ILE A 1 388 ? -11.867 -22.388 20.024 1.00 84.69 388 ILE A C 1
ATOM 3109 O O . ILE A 1 388 ? -11.177 -22.213 21.025 1.00 84.69 388 ILE A O 1
ATOM 3113 N N . GLN A 1 389 ? -11.602 -21.766 18.869 1.00 82.25 389 GLN A N 1
ATOM 3114 C CA . GLN A 1 389 ? -10.572 -20.734 18.727 1.00 82.25 389 GLN A CA 1
ATOM 3115 C C . GLN A 1 389 ? -10.961 -19.448 19.462 1.00 82.25 389 GLN A C 1
ATOM 3117 O O . GLN A 1 389 ? -10.160 -18.946 20.247 1.00 82.25 389 GLN A O 1
ATOM 3122 N N . LYS A 1 390 ? -12.197 -18.957 19.288 1.00 80.06 390 LYS A N 1
ATOM 3123 C CA . LYS A 1 390 ? -12.695 -17.797 20.044 1.00 80.06 390 LYS A CA 1
ATOM 3124 C C . LYS A 1 390 ? -12.724 -18.095 21.547 1.00 80.06 390 LYS A C 1
ATOM 3126 O O . LYS A 1 390 ? -12.332 -17.260 22.353 1.00 80.06 390 LYS A O 1
ATOM 3131 N N . ALA A 1 391 ? -13.075 -19.322 21.932 1.00 84.19 391 ALA A N 1
ATOM 3132 C CA . ALA A 1 391 ? -13.007 -19.760 23.324 1.00 84.19 391 ALA A CA 1
ATOM 3133 C C . ALA A 1 391 ? -11.583 -19.724 23.903 1.00 84.19 391 ALA A C 1
ATOM 3135 O O . ALA A 1 391 ? -11.392 -19.312 25.046 1.00 84.19 391 ALA A O 1
ATOM 3136 N N . SER A 1 392 ? -10.581 -20.117 23.112 1.00 83.62 392 SER A N 1
ATOM 3137 C CA . SER A 1 392 ? -9.161 -20.036 23.482 1.00 83.62 392 SER A CA 1
ATOM 3138 C C . SER A 1 392 ? -8.719 -18.594 23.704 1.00 83.62 392 SER A C 1
ATOM 3140 O O . SER A 1 392 ? -8.081 -18.306 24.712 1.00 83.62 392 SER A O 1
ATOM 3142 N N . GLN A 1 393 ? -9.141 -17.673 22.835 1.00 79.62 393 GLN A N 1
ATOM 3143 C CA . GLN A 1 393 ? -8.858 -16.245 22.991 1.00 79.62 393 GLN A CA 1
ATOM 3144 C C . GLN A 1 393 ? -9.505 -15.661 24.251 1.00 79.62 393 GLN A C 1
ATOM 3146 O O . GLN A 1 393 ? -8.850 -14.942 24.998 1.00 79.62 393 GLN A O 1
ATOM 3151 N N . LEU A 1 394 ? -10.768 -16.002 24.518 1.00 78.19 394 LEU A N 1
ATOM 3152 C CA . LEU A 1 394 ? -11.501 -15.474 25.671 1.00 78.19 394 LEU A CA 1
ATOM 3153 C C . LEU A 1 394 ? -10.988 -16.026 27.007 1.00 78.19 394 LEU A C 1
ATOM 3155 O O . LEU A 1 394 ? -11.007 -15.310 28.002 1.00 78.19 394 LEU A O 1
ATOM 3159 N N . THR A 1 395 ? -10.537 -17.281 27.051 1.00 81.44 395 THR A N 1
ATOM 3160 C CA . THR A 1 395 ? -10.058 -17.932 28.289 1.00 81.44 395 THR A CA 1
ATOM 3161 C C . THR A 1 395 ? -8.551 -17.812 28.510 1.00 81.44 395 THR A C 1
ATOM 3163 O O . THR A 1 395 ? -8.086 -18.044 29.623 1.00 81.44 395 THR A O 1
ATOM 3166 N N . GLY A 1 396 ? -7.776 -17.511 27.462 1.00 77.00 396 GLY A N 1
ATOM 3167 C CA . GLY A 1 396 ? -6.312 -17.607 27.473 1.00 77.00 396 GLY A CA 1
ATOM 3168 C C . GLY A 1 396 ? -5.782 -19.049 27.492 1.00 77.00 396 GLY A C 1
ATOM 3169 O O . GLY A 1 396 ? -4.578 -19.268 27.606 1.00 77.00 396 GLY A O 1
ATOM 3170 N N . LEU A 1 397 ? -6.660 -20.053 27.389 1.00 85.31 397 LEU A N 1
ATOM 3171 C CA . LEU A 1 397 ? -6.290 -21.464 27.445 1.00 85.31 397 LEU A CA 1
ATOM 3172 C C . LEU A 1 397 ? -5.892 -22.000 26.073 1.00 85.31 397 LEU A C 1
ATOM 3174 O O . LEU A 1 397 ? -6.540 -21.719 25.065 1.00 85.31 397 LEU A O 1
ATOM 3178 N N . SER A 1 398 ? -4.876 -22.866 26.042 1.00 87.25 398 SER A N 1
ATOM 3179 C CA . SER A 1 398 ? -4.514 -23.602 24.827 1.00 87.25 398 SER A CA 1
ATOM 3180 C C . SER A 1 398 ? -5.663 -24.497 24.344 1.00 87.25 398 SER A C 1
ATOM 3182 O O . SER A 1 398 ? -6.473 -24.985 25.140 1.00 87.25 398 SER A O 1
ATOM 3184 N N . HIS A 1 399 ? -5.683 -24.801 23.044 1.00 87.81 399 HIS A N 1
ATOM 3185 C CA . HIS A 1 399 ? -6.651 -25.737 22.464 1.00 87.81 399 HIS A CA 1
ATOM 3186 C C . HIS A 1 399 ? -6.680 -27.085 23.211 1.00 87.81 399 HIS A C 1
ATOM 3188 O O . HIS A 1 399 ? -7.749 -27.613 23.511 1.00 87.81 399 HIS A O 1
ATOM 3194 N N . ASN A 1 400 ? -5.513 -27.609 23.599 1.00 87.44 400 ASN A N 1
ATOM 3195 C CA . ASN A 1 400 ? -5.407 -28.867 24.340 1.00 87.44 400 ASN A CA 1
ATOM 3196 C C . ASN A 1 400 ? -6.044 -28.783 25.735 1.00 87.44 400 ASN A C 1
ATOM 3198 O O . ASN A 1 400 ? -6.693 -29.735 26.172 1.00 87.44 400 ASN A O 1
ATOM 3202 N N . SER A 1 401 ? -5.889 -27.651 26.426 1.00 86.94 401 SER A N 1
ATOM 3203 C CA . SER A 1 401 ? -6.504 -27.413 27.737 1.00 86.94 401 SER A CA 1
ATOM 3204 C C . SER A 1 401 ? -8.028 -27.350 27.631 1.00 86.94 401 SER A C 1
ATOM 3206 O O . SER A 1 401 ? -8.725 -27.999 28.410 1.00 86.94 401 SER A O 1
ATOM 3208 N N . LEU A 1 402 ? -8.553 -26.662 26.614 1.00 88.50 402 LEU A N 1
ATOM 3209 C CA . LEU A 1 402 ? -9.993 -26.621 26.345 1.00 88.50 402 LEU A CA 1
ATOM 3210 C C . LEU A 1 402 ? -10.556 -28.002 25.989 1.00 88.50 402 LEU A C 1
ATOM 3212 O O . LEU A 1 402 ? -11.618 -28.380 26.478 1.00 88.50 402 LEU A O 1
ATOM 3216 N N . MET A 1 403 ? -9.826 -28.804 25.209 1.00 87.75 403 MET A N 1
ATOM 3217 C CA . MET A 1 403 ? -10.236 -30.177 24.893 1.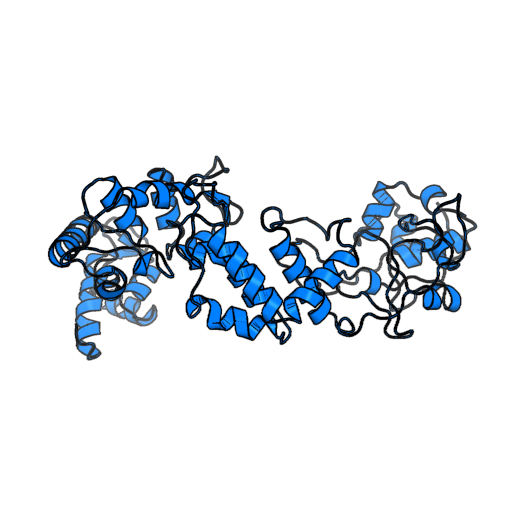00 87.75 403 MET A CA 1
ATOM 3218 C C . MET A 1 403 ? -10.225 -31.095 26.125 1.00 87.75 403 MET A C 1
ATOM 3220 O O . MET A 1 403 ? -11.071 -31.985 26.225 1.00 87.75 403 MET A O 1
ATOM 3224 N N . LYS A 1 404 ? -9.325 -30.873 27.095 1.00 87.31 404 LYS A N 1
ATOM 3225 C CA . LYS A 1 404 ? -9.367 -31.562 28.398 1.00 87.31 404 LYS A CA 1
ATOM 3226 C C . LYS A 1 404 ? -10.600 -31.160 29.208 1.00 87.31 404 LYS A C 1
ATOM 3228 O O . LYS A 1 404 ? -11.306 -32.045 29.682 1.00 87.31 404 LYS A O 1
ATOM 3233 N N . LEU A 1 405 ? -10.898 -29.863 29.309 1.00 88.62 405 LEU A N 1
ATOM 3234 C CA . LEU A 1 405 ? -12.097 -29.362 29.998 1.00 88.62 405 LEU A CA 1
ATOM 3235 C C . LEU A 1 405 ? -13.384 -29.893 29.357 1.00 88.62 405 LEU A C 1
ATOM 3237 O O . LEU A 1 405 ? -14.325 -30.261 30.058 1.00 88.62 405 LEU A O 1
ATOM 3241 N N . ARG A 1 406 ? -13.398 -30.031 28.030 1.00 88.12 406 ARG A N 1
ATOM 3242 C CA . ARG A 1 406 ? -14.488 -30.685 27.304 1.00 88.12 406 ARG A CA 1
ATOM 3243 C C . ARG A 1 406 ? -14.639 -32.158 27.679 1.00 88.12 406 ARG A C 1
ATOM 3245 O O . ARG A 1 406 ? -15.749 -32.585 27.972 1.00 88.12 406 ARG A O 1
ATOM 3252 N N . LYS A 1 407 ? -13.548 -32.934 27.716 1.00 86.19 407 LYS A N 1
ATOM 3253 C CA . LYS A 1 407 ? -13.587 -34.341 28.169 1.00 86.19 407 LYS A CA 1
ATOM 3254 C C . LYS A 1 407 ? -14.087 -34.479 29.611 1.00 86.19 407 LYS A C 1
ATOM 3256 O O . LYS A 1 407 ? -14.690 -35.487 29.946 1.00 86.19 407 LYS A O 1
ATOM 3261 N N . GLN A 1 408 ? -13.852 -33.464 30.441 1.00 87.19 408 GLN A N 1
ATOM 3262 C CA . GLN A 1 408 ? -14.338 -33.383 31.821 1.00 87.19 408 GLN A CA 1
ATOM 3263 C C . GLN A 1 408 ? -15.794 -32.894 31.933 1.00 87.19 408 GLN A C 1
ATOM 3265 O O . GLN A 1 408 ? -16.286 -32.718 33.042 1.00 87.19 408 GLN A O 1
ATOM 3270 N N . GLY A 1 409 ? -16.478 -32.626 30.815 1.00 84.31 409 GLY A N 1
ATOM 3271 C CA . GLY A 1 409 ? -17.853 -32.121 30.802 1.00 84.31 409 GLY A CA 1
ATOM 3272 C C . GLY A 1 409 ? -18.001 -30.646 31.195 1.00 84.31 409 GLY A C 1
ATOM 3273 O O . GLY A 1 409 ? -19.122 -30.157 31.283 1.00 84.31 409 GLY A O 1
ATOM 3274 N N . LYS A 1 410 ? -16.895 -29.918 31.401 1.00 85.81 410 LYS A N 1
ATOM 3275 C CA . LYS A 1 410 ? -16.894 -28.496 31.795 1.00 85.81 410 LYS A CA 1
ATOM 3276 C C . LYS A 1 410 ? -17.062 -27.525 30.622 1.00 85.81 410 LYS A C 1
ATOM 3278 O O . LYS A 1 410 ? -17.322 -26.351 30.845 1.00 85.81 410 LYS A O 1
ATOM 3283 N N . LEU A 1 411 ? -16.887 -28.005 29.389 1.00 86.69 411 LEU A N 1
ATOM 3284 C CA . LEU A 1 411 ? -17.025 -27.233 28.152 1.00 86.69 411 LEU A CA 1
ATOM 3285 C C . LEU A 1 411 ? -17.908 -28.002 27.163 1.00 86.69 411 LEU A C 1
ATOM 3287 O O . LEU A 1 411 ? -17.428 -28.898 26.462 1.00 86.69 411 LEU A O 1
ATOM 3291 N N . ARG A 1 412 ? -19.203 -27.685 27.136 1.00 86.81 412 ARG A N 1
ATOM 3292 C CA . ARG A 1 412 ? -20.227 -28.436 26.400 1.00 86.81 412 ARG A CA 1
ATOM 3293 C C . ARG A 1 412 ? -20.176 -28.158 24.897 1.00 86.81 412 ARG A C 1
ATOM 3295 O O . ARG A 1 412 ? -19.820 -27.067 24.447 1.00 86.81 412 ARG A O 1
ATOM 3302 N N . ILE A 1 413 ? -20.565 -29.171 24.124 1.00 82.00 413 ILE A N 1
ATOM 3303 C CA . ILE A 1 413 ? -20.926 -29.029 22.708 1.00 82.00 413 ILE A CA 1
ATOM 3304 C C . ILE A 1 413 ? -22.415 -28.649 22.673 1.00 82.00 413 ILE A C 1
ATOM 3306 O O . ILE A 1 413 ? -23.188 -29.241 23.433 1.00 82.00 413 ILE A O 1
ATOM 3310 N N . PRO A 1 414 ? -22.833 -27.673 21.851 1.00 78.50 414 PRO A N 1
ATOM 3311 C CA . PRO A 1 414 ? -24.241 -27.306 21.737 1.00 78.50 414 PRO A CA 1
ATOM 3312 C C . PRO A 1 414 ? -25.090 -28.515 21.337 1.00 78.50 414 PRO A C 1
ATOM 3314 O O . PRO A 1 414 ? -24.753 -29.224 20.393 1.00 78.50 414 PRO A O 1
ATOM 3317 N N . ALA A 1 415 ? -26.206 -28.743 22.031 1.00 71.69 415 ALA A N 1
ATOM 3318 C CA . ALA A 1 415 ? -26.999 -29.967 21.875 1.00 71.69 415 ALA A CA 1
ATOM 3319 C C . ALA A 1 415 ? -27.566 -30.168 20.454 1.00 71.69 415 ALA A C 1
ATOM 3321 O O . ALA A 1 415 ? -27.842 -31.295 20.054 1.00 71.69 415 ALA A O 1
ATOM 3322 N N . TRP A 1 416 ? -27.723 -29.084 19.690 1.00 68.75 416 TRP A N 1
ATOM 3323 C CA . TRP A 1 416 ? -28.260 -29.091 18.329 1.00 68.75 416 TRP A CA 1
ATOM 3324 C C . TRP A 1 416 ? -27.186 -29.126 17.232 1.00 68.75 416 TRP A C 1
ATOM 3326 O O . TRP A 1 416 ? -27.534 -29.160 16.052 1.00 68.75 416 TRP A O 1
ATOM 3336 N N . THR A 1 417 ? -25.890 -29.114 17.575 1.00 62.28 417 THR A N 1
ATOM 3337 C CA . THR A 1 417 ? -24.806 -29.229 16.588 1.00 62.28 417 THR A CA 1
ATOM 3338 C C . THR A 1 417 ? -23.912 -30.428 16.904 1.00 62.28 417 THR A C 1
ATOM 3340 O O . THR A 1 417 ? -23.413 -30.596 18.010 1.00 62.28 417 THR A O 1
ATOM 3343 N N . TYR A 1 418 ? -23.647 -31.268 15.900 1.00 66.75 418 TYR A N 1
ATOM 3344 C CA . TYR A 1 418 ? -22.614 -32.314 15.992 1.00 66.75 418 TYR A CA 1
ATOM 3345 C C . TYR A 1 418 ? -21.202 -31.753 15.736 1.00 66.75 418 TYR A C 1
ATOM 3347 O O . TYR A 1 418 ? -20.235 -32.504 15.597 1.00 66.75 418 TYR A O 1
ATOM 3355 N N . ASN A 1 419 ? -21.067 -30.426 15.632 1.00 77.06 419 ASN A N 1
ATOM 3356 C CA . ASN A 1 419 ? -19.811 -29.779 15.295 1.00 77.06 419 ASN A CA 1
ATOM 3357 C C . ASN A 1 419 ? -18.924 -29.670 16.540 1.00 77.06 419 ASN A C 1
ATOM 3359 O O . ASN A 1 419 ? -19.050 -28.759 17.357 1.00 77.06 419 ASN A O 1
ATOM 3363 N N . THR A 1 420 ? -17.957 -30.576 16.648 1.00 73.50 420 THR A N 1
ATOM 3364 C CA . THR A 1 420 ? -16.972 -30.583 17.737 1.00 73.50 420 THR A CA 1
ATOM 3365 C C . THR A 1 420 ? -16.072 -29.339 17.741 1.00 73.50 420 THR A C 1
ATOM 3367 O O . THR A 1 420 ? -15.412 -29.063 18.741 1.00 73.50 420 THR A O 1
ATOM 3370 N N . GLY A 1 421 ? -16.062 -28.525 16.684 1.00 79.88 421 GLY A N 1
ATOM 3371 C CA . GLY A 1 421 ? -15.373 -27.233 16.646 1.00 79.88 421 GLY A CA 1
ATOM 3372 C C . GLY A 1 421 ? -16.056 -26.116 17.446 1.00 79.88 421 GLY A C 1
ATOM 3373 O O . GLY A 1 421 ? -15.474 -25.041 17.593 1.00 79.88 421 GLY A O 1
ATOM 3374 N N . GLN A 1 422 ? -17.261 -26.355 17.972 1.00 83.88 422 GLN A N 1
ATOM 3375 C CA . GLN A 1 422 ? -18.107 -25.350 18.614 1.00 83.88 422 GLN A CA 1
ATOM 3376 C C . GLN A 1 422 ? -18.345 -25.621 20.102 1.00 83.88 422 GLN A C 1
ATOM 3378 O O . GLN A 1 422 ? -18.393 -26.770 20.544 1.00 83.88 422 GLN A O 1
ATOM 3383 N N . VAL A 1 423 ? -18.489 -24.553 20.882 1.00 84.62 423 VAL A N 1
ATOM 3384 C CA . VAL A 1 423 ? -18.721 -24.608 22.329 1.00 84.62 423 VAL A CA 1
ATOM 3385 C C . VAL A 1 423 ? -19.802 -23.622 22.749 1.00 84.62 423 VAL A C 1
ATOM 3387 O O . VAL A 1 423 ? -20.016 -22.602 22.092 1.00 84.62 423 VAL A O 1
ATOM 3390 N N . VAL A 1 424 ? -20.467 -23.935 23.859 1.00 84.75 424 VAL A N 1
ATOM 3391 C CA . VAL A 1 424 ? -21.444 -23.039 24.487 1.00 84.75 424 VAL A CA 1
ATOM 3392 C C . VAL A 1 424 ? -20.707 -21.858 25.122 1.00 84.75 424 VAL A C 1
ATOM 3394 O O . VAL A 1 424 ? -19.782 -22.056 25.914 1.00 84.75 424 VAL A O 1
ATOM 3397 N N . TYR A 1 425 ? -21.111 -20.635 24.775 1.00 79.38 425 TYR A N 1
ATOM 3398 C CA . TYR A 1 425 ? -20.463 -19.401 25.225 1.00 79.38 425 TYR A CA 1
ATOM 3399 C C . TYR A 1 425 ? -20.428 -19.265 26.761 1.00 79.38 425 TYR A C 1
ATOM 3401 O O . TYR A 1 425 ? -19.403 -18.899 27.337 1.00 79.38 425 TYR A O 1
ATOM 3409 N N . GLU A 1 426 ? -21.502 -19.674 27.442 1.00 78.56 426 GLU A N 1
ATOM 3410 C CA . GLU A 1 426 ? -21.615 -19.684 28.909 1.00 78.56 426 GLU A CA 1
ATOM 3411 C C . GLU A 1 426 ? -20.491 -20.479 29.609 1.00 78.56 426 GLU A C 1
ATOM 3413 O O . GLU A 1 426 ? -19.943 -20.047 30.627 1.00 78.56 426 GLU A O 1
ATOM 3418 N N . ASP A 1 427 ? -20.104 -21.631 29.059 1.00 84.50 427 ASP A N 1
ATOM 3419 C CA . ASP A 1 427 ? -19.070 -22.482 29.660 1.00 84.50 427 ASP A CA 1
ATOM 3420 C C . ASP A 1 427 ? -17.681 -21.862 29.538 1.00 84.50 427 ASP A C 1
ATOM 3422 O O . ASP A 1 427 ? -16.883 -21.919 30.473 1.00 84.50 427 ASP A O 1
ATOM 3426 N N . VAL A 1 428 ? -17.407 -21.225 28.398 1.00 81.69 428 VAL A N 1
ATOM 3427 C CA . VAL A 1 428 ? -16.148 -20.519 28.132 1.00 81.69 428 VAL A CA 1
ATOM 3428 C C . VAL A 1 428 ? -15.923 -19.420 29.167 1.00 81.69 428 VAL A C 1
ATOM 3430 O O . VAL A 1 428 ? -14.817 -19.263 29.680 1.00 81.69 428 VAL A O 1
ATOM 3433 N N . LEU A 1 429 ? -16.975 -18.691 29.524 1.00 77.00 429 LEU A N 1
ATOM 3434 C CA . LEU A 1 429 ? -16.898 -17.619 30.511 1.00 77.00 429 LEU A CA 1
ATOM 3435 C C . LEU A 1 429 ? -16.685 -18.148 31.927 1.00 77.00 429 LEU A C 1
ATOM 3437 O O . LEU A 1 429 ? -15.846 -17.618 32.652 1.00 77.00 429 LEU A O 1
ATOM 3441 N N . ARG A 1 430 ? -17.380 -19.224 32.307 1.00 79.94 430 ARG A N 1
ATOM 3442 C CA . ARG A 1 430 ? -17.176 -19.880 33.607 1.00 79.94 430 ARG A CA 1
ATOM 3443 C C . ARG A 1 430 ? -15.731 -20.341 33.777 1.00 79.94 430 ARG A C 1
ATOM 3445 O O . ARG A 1 430 ? -15.097 -20.046 34.784 1.00 79.94 430 ARG A O 1
ATOM 3452 N N . ILE A 1 431 ? -15.192 -20.986 32.743 1.00 83.50 431 ILE A N 1
ATOM 3453 C CA . ILE A 1 431 ? -13.797 -21.433 32.696 1.00 83.50 431 ILE A CA 1
ATOM 3454 C C . ILE A 1 431 ? -12.839 -20.246 32.812 1.00 83.50 431 ILE A C 1
ATOM 3456 O O . ILE A 1 431 ? -11.849 -20.325 33.533 1.00 83.50 431 ILE A O 1
ATOM 3460 N N . ARG A 1 432 ? -13.127 -19.137 32.126 1.00 76.56 432 ARG A N 1
ATOM 3461 C CA . ARG A 1 432 ? -12.315 -17.920 32.202 1.00 76.56 432 ARG A CA 1
ATOM 3462 C C . ARG A 1 432 ? -12.273 -17.352 33.623 1.00 76.56 432 ARG A C 1
ATOM 3464 O O . ARG A 1 432 ? -11.195 -16.978 34.070 1.00 76.56 432 ARG A O 1
ATOM 3471 N N . VAL A 1 433 ? -13.408 -17.298 34.324 1.00 73.12 433 VAL A N 1
ATOM 3472 C CA . VAL A 1 433 ? -13.490 -16.814 35.716 1.00 73.12 433 VAL A CA 1
ATOM 3473 C C . VAL A 1 433 ? -12.684 -17.715 36.652 1.00 73.12 433 VAL A C 1
ATOM 3475 O O . VAL A 1 433 ? -11.850 -17.221 37.408 1.00 73.12 433 VAL A O 1
ATOM 3478 N N . GLU A 1 434 ? -12.868 -19.035 36.551 1.00 74.75 434 GLU A N 1
ATOM 3479 C CA . GLU A 1 434 ? -12.111 -20.016 37.340 1.00 74.75 434 GLU A CA 1
ATOM 3480 C C . GLU A 1 434 ? -10.596 -19.906 37.091 1.00 74.75 434 GLU A C 1
ATOM 3482 O O . GLU A 1 434 ? -9.800 -20.006 38.022 1.00 74.75 434 GLU A O 1
ATOM 3487 N N . HIS A 1 435 ? -10.189 -19.665 35.842 1.00 70.75 435 HIS A N 1
ATOM 3488 C CA . HIS A 1 435 ? -8.783 -19.612 35.447 1.00 70.75 435 HIS A CA 1
ATOM 3489 C C . HIS A 1 435 ? -8.106 -18.269 35.763 1.00 70.75 435 HIS A C 1
ATOM 3491 O O . HIS A 1 435 ? -6.930 -18.236 36.114 1.00 70.75 435 HIS A O 1
ATOM 3497 N N . ALA A 1 436 ? -8.829 -17.152 35.683 1.00 61.72 436 ALA A N 1
ATOM 3498 C CA . ALA A 1 436 ? -8.284 -15.841 36.025 1.00 61.72 436 ALA A CA 1
ATOM 3499 C C . ALA A 1 436 ? -8.107 -15.671 37.551 1.00 61.72 436 ALA A C 1
ATOM 3501 O O . ALA A 1 436 ? -7.130 -15.063 37.982 1.00 61.72 436 ALA A O 1
ATOM 3502 N N . PHE A 1 437 ? -8.949 -16.326 38.363 1.00 52.50 437 PHE A N 1
ATOM 3503 C CA . PHE A 1 437 ? -8.748 -16.453 39.815 1.00 52.50 437 PHE A CA 1
ATOM 3504 C C . PHE A 1 437 ? -7.501 -17.290 40.172 1.00 52.50 437 PHE A C 1
ATOM 3506 O O . PHE A 1 437 ? -6.851 -17.042 41.181 1.00 52.50 437 PHE A O 1
ATOM 3513 N N . GLN A 1 438 ? -7.124 -18.260 39.331 1.00 50.28 438 GLN A N 1
ATOM 3514 C CA . GLN A 1 438 ? -5.919 -19.086 39.518 1.00 50.28 438 GLN A CA 1
ATOM 3515 C C . GLN A 1 438 ? -4.608 -18.370 39.143 1.00 50.28 438 GLN A C 1
ATOM 3517 O O . GLN A 1 438 ? -3.537 -18.843 39.519 1.00 50.28 438 GLN A O 1
ATOM 3522 N N . LEU A 1 439 ? -4.674 -17.250 38.414 1.00 41.97 439 LEU A N 1
ATOM 3523 C CA . LEU A 1 439 ? -3.509 -16.515 37.902 1.00 41.97 439 LEU A CA 1
ATOM 3524 C C . LEU A 1 439 ? -3.196 -15.209 38.662 1.00 41.97 439 LEU A C 1
ATOM 3526 O O . LEU A 1 439 ? -2.298 -14.488 38.235 1.00 41.97 439 LEU A O 1
ATOM 3530 N N . ASN A 1 440 ? -3.882 -14.902 39.775 1.00 39.41 440 ASN A N 1
ATOM 3531 C CA . ASN A 1 440 ? -3.686 -13.670 40.568 1.00 39.41 440 ASN A CA 1
ATOM 3532 C C . ASN A 1 440 ? -3.709 -12.373 39.729 1.00 39.41 440 ASN A C 1
ATOM 3534 O O . ASN A 1 440 ? -2.963 -11.428 39.981 1.00 39.41 440 ASN A O 1
ATOM 3538 N N . LEU A 1 441 ? -4.573 -12.316 38.718 1.00 38.69 441 LEU A N 1
ATOM 3539 C CA . LEU A 1 441 ? -4.896 -11.059 38.052 1.00 38.69 441 LEU A CA 1
ATOM 3540 C C . LEU A 1 441 ? -5.996 -10.390 38.888 1.00 38.69 441 LEU A C 1
ATOM 3542 O O . LEU A 1 441 ? -7.140 -10.834 38.848 1.00 38.69 441 LEU A O 1
ATOM 3546 N N . GLU A 1 442 ? -5.646 -9.390 39.702 1.00 33.06 442 GLU A N 1
ATOM 3547 C CA . GLU A 1 442 ? -6.637 -8.582 40.429 1.00 33.06 442 GLU A CA 1
ATOM 3548 C C . GLU A 1 442 ? -7.503 -7.788 39.428 1.00 33.06 442 GLU A C 1
ATOM 3550 O O . GLU A 1 442 ? -6.986 -7.249 38.445 1.00 33.06 442 GLU A O 1
ATOM 3555 N N . PHE A 1 443 ? -8.826 -7.795 39.647 1.00 45.03 443 PHE A N 1
ATOM 3556 C CA . PHE A 1 443 ? -9.872 -7.377 38.699 1.00 45.03 443 PHE A CA 1
ATOM 3557 C C . PHE A 1 443 ? -10.429 -5.979 38.953 1.00 45.03 443 PHE A C 1
ATOM 3559 O O . PHE A 1 443 ? -10.738 -5.675 40.130 1.00 45.03 443 PHE A O 1
#

Radius of gyration: 29.62 Å; Cα contacts (8 Å, |Δi|>4): 659; chains: 1; bounding box: 60×59×81 Å

Mean predicted aligned error: 9.68 Å

Nearest PDB structures (foldseek):
  9gs9-assembly1_J  TM=4.154E-01  e=8.512E-07  Pseudoalteromonas agarivorans S816
  6vbw-assembly1_J  TM=4.119E-01  e=1.929E-06  Vibrio cholerae
  6vbw-assembly1_I  TM=3.856E-01  e=3.212E-05  Vibrio cholerae
  7n6i-assembly1_B  TM=5.996E-01  e=8.905E-03  Scytonema hofmannii
  3hh0-assembly1_A  TM=6.628E-01  e=3.029E+00  Bacillus cereus ATCC 14579